Protein AF-0000000079780884 (afdb_homodimer)

Organism: Hymenolepis diminuta (NCBI:txid6216)

Solvent-accessible surface area (backbone atoms only — not comparable to full-atom values): 31350 Å² total; per-residue (Å²): 107,66,63,36,48,25,45,32,88,51,30,37,32,69,35,53,58,79,50,61,44,57,53,48,46,45,48,62,69,48,50,59,75,39,46,74,63,23,45,53,30,45,39,45,70,65,55,54,49,50,39,50,47,51,37,52,50,50,50,64,54,65,34,48,74,86,49,84,36,77,48,77,58,55,83,69,44,58,78,39,42,65,58,46,54,64,72,34,80,82,56,74,43,80,47,74,44,64,57,50,59,33,50,31,32,49,38,55,71,63,66,52,84,47,90,94,49,63,62,83,36,60,65,53,40,36,48,48,50,38,53,49,48,66,64,36,45,65,56,34,74,76,30,96,45,34,43,81,40,52,46,62,53,40,55,30,28,45,68,66,45,48,53,52,49,30,54,74,68,70,41,83,90,58,75,50,38,80,42,30,55,80,38,43,84,74,40,70,64,39,78,82,40,79,58,42,79,57,64,56,45,65,76,61,67,69,70,68,49,45,42,58,39,92,84,30,80,52,52,69,68,51,60,60,53,44,39,70,36,67,49,31,45,72,75,62,53,33,84,53,55,85,61,64,75,90,73,77,56,36,70,67,43,53,51,48,40,58,55,46,73,70,33,68,73,58,47,44,68,62,45,59,66,57,63,78,105,106,65,64,37,47,25,45,31,87,50,29,37,32,68,34,54,58,78,51,58,42,56,55,49,46,43,48,61,70,49,51,60,74,39,46,75,62,23,46,52,32,45,39,46,69,67,56,54,50,50,38,51,46,51,37,52,49,48,50,64,54,64,36,49,74,85,50,85,36,76,48,77,60,54,82,69,44,56,78,39,42,66,56,47,54,65,72,34,80,83,57,72,42,78,48,76,42,65,56,52,59,33,50,32,34,48,40,57,70,63,66,52,84,47,90,93,50,63,63,84,36,61,65,54,40,37,50,49,49,37,52,49,49,65,64,37,45,64,56,34,74,77,31,95,46,32,42,81,40,51,46,62,52,40,54,29,30,42,68,65,44,47,54,52,49,30,54,75,68,71,41,83,88,57,77,51,37,82,41,30,55,80,38,42,84,74,42,67,64,39,77,82,40,78,60,42,79,57,63,56,44,65,75,62,66,70,70,67,50,45,40,59,40,93,84,30,79,53,52,69,68,52,61,60,54,45,40,71,36,68,50,32,46,72,74,63,52,34,83,53,55,88,62,63,76,91,72,77,56,36,69,67,43,53,52,47,40,58,54,45,72,69,34,67,74,57,46,46,69,61,46,58,64,58,64,76,105

Sequence (554 aa):
MRVLLDVHPDVRCGPETHILPLILYLYSFKIKTMYNRLRMANITDELVDSIFIKAISTLIHEAGPPAGRLCTKDPFIDLCLKQLLHLYPNAKFILMVRDGRAVTQSVLSRNIRISKLDVSSPEKVLETWDKHYKHVLPHCLVSPRCRVVRYEDLVLRPKENLQSILQWLQIPWDDVVLQHDQNMESVNLPRIERSTSQVVFPIYTEALTRWSQPDSKIPESLINKSQSFEMMRHFGYANLSIPPVYGIPEPEVEERARLLAKNTEFKKLFSLMTEKSMRVLLDVHPDVRCGPETHILPLILYLYSFKIKTMYNRLRMANITDELVDSIFIKAISTLIHEAGPPAGRLCTKDPFIDLCLKQLLHLYPNAKFILMVRDGRAVTQSVLSRNIRISKLDVSSPEKVLETWDKHYKHVLPHCLVSPRCRVVRYEDLVLRPKENLQSILQWLQIPWDDVVLQHDQNMESVNLPRIERSTSQVVFPIYTEALTRWSQPDSKIPESLINKSQSFEMMRHFGYANLSIPPVYGIPEPEVEERARLLAKNTEFKKLFSLMTEKS

pLDDT: mean 87.36, std 14.5, range [26.94, 98.62]

Radius of gyration: 30.01 Å; Cα contacts (8 Å, |Δi|>4): 669; chains: 2; bounding box: 42×87×68 Å

InterPro domains:
  IPR026634 Protein-tyrosine sulfotransferase-like [PTHR12788] (1-265)
  IPR027417 P-loop containing nucleoside triphosphate hydrolase [G3DSA:3.40.50.300] (1-269)
  IPR027417 P-loop containing nucleoside triphosphate hydrolase [SSF52540] (2-211)

Structure (mmCIF, N/CA/C/O backbone):
data_AF-0000000079780884-model_v1
#
loop_
_entity.id
_entity.type
_entity.pdbx_description
1 polymer 'Protein-tyrosine sulfotransferase'
#
loop_
_atom_site.group_PDB
_atom_site.id
_atom_site.type_symbol
_atom_site.label_atom_id
_atom_site.label_alt_id
_atom_site.label_comp_id
_atom_site.label_asym_id
_atom_site.label_entity_id
_atom_site.label_seq_id
_atom_site.pdbx_PDB_ins_code
_atom_site.Cartn_x
_atom_site.Cartn_y
_atom_site.Cartn_z
_atom_site.occupancy
_atom_site.B_iso_or_equiv
_atom_site.auth_seq_id
_atom_site.auth_comp_id
_atom_site.auth_asym_id
_atom_site.auth_atom_id
_atom_site.pdbx_PDB_model_num
ATOM 1 N N . MET A 1 1 ? -2.004 -26.125 -8.68 1 89.31 1 MET A N 1
ATOM 2 C CA . MET A 1 1 ? -0.957 -26.344 -7.688 1 89.31 1 MET A CA 1
ATOM 3 C C . MET A 1 1 ? -1.444 -25.969 -6.289 1 89.31 1 MET A C 1
ATOM 5 O O . MET A 1 1 ? -1.309 -26.766 -5.352 1 89.31 1 MET A O 1
ATOM 9 N N . ARG A 1 2 ? -2.037 -24.844 -6.152 1 88.5 2 ARG A N 1
ATOM 10 C CA . ARG A 1 2 ? -2.471 -24.359 -4.844 1 88.5 2 ARG A CA 1
ATOM 11 C C . ARG A 1 2 ? -3.436 -25.344 -4.191 1 88.5 2 ARG A C 1
ATOM 13 O O . ARG A 1 2 ? -3.221 -25.781 -3.057 1 88.5 2 ARG A O 1
ATOM 20 N N . VAL A 1 3 ? -4.426 -25.766 -4.938 1 86.88 3 VAL A N 1
ATOM 21 C CA . VAL A 1 3 ? -5.453 -26.656 -4.391 1 86.88 3 VAL A CA 1
ATOM 22 C C . VAL A 1 3 ? -4.855 -28.031 -4.113 1 86.88 3 VAL A C 1
ATOM 24 O O . VAL A 1 3 ? -5.203 -28.672 -3.123 1 86.88 3 VAL A O 1
ATOM 27 N N . LEU A 1 4 ? -3.955 -28.469 -4.984 1 90.62 4 LEU A N 1
ATOM 28 C CA . LEU A 1 4 ? -3.32 -29.766 -4.812 1 90.62 4 LEU A CA 1
ATOM 29 C C . LEU A 1 4 ? -2.498 -29.812 -3.531 1 90.62 4 LEU A C 1
ATOM 31 O O . LEU A 1 4 ? -2.486 -30.828 -2.828 1 90.62 4 LEU A O 1
ATOM 35 N N . LEU A 1 5 ? -1.832 -28.688 -3.18 1 92.81 5 LEU A N 1
ATOM 36 C CA . LEU A 1 5 ? -1.039 -28.625 -1.957 1 92.81 5 LEU A CA 1
ATOM 37 C C . LEU A 1 5 ? -1.934 -28.406 -0.74 1 92.81 5 LEU A C 1
ATOM 39 O O . LEU A 1 5 ? -1.65 -28.922 0.342 1 92.81 5 LEU A O 1
ATOM 43 N N . ASP A 1 6 ? -3.012 -27.719 -0.983 1 91.75 6 ASP A N 1
ATOM 44 C CA . ASP A 1 6 ? -3.881 -27.281 0.104 1 91.75 6 ASP A CA 1
ATOM 45 C C . ASP A 1 6 ? -4.609 -28.469 0.735 1 91.75 6 ASP A C 1
ATOM 47 O O . ASP A 1 6 ? -5.039 -28.406 1.889 1 91.75 6 ASP A O 1
ATOM 51 N N . VAL A 1 7 ? -4.809 -29.547 -0.03 1 90.5 7 VAL A N 1
ATOM 52 C CA . VAL A 1 7 ? -5.535 -30.703 0.492 1 90.5 7 VAL A CA 1
ATOM 53 C C . VAL A 1 7 ? -4.609 -31.531 1.378 1 90.5 7 VAL A C 1
ATOM 55 O O . VAL A 1 7 ? -5.07 -32.406 2.113 1 90.5 7 VAL A O 1
ATOM 58 N N . HIS A 1 8 ? -3.287 -31.328 1.242 1 93.62 8 HIS A N 1
ATOM 59 C CA . HIS A 1 8 ? -2.338 -32.031 2.086 1 93.62 8 HIS A CA 1
ATOM 60 C C . HIS A 1 8 ? -2.537 -31.703 3.559 1 93.62 8 HIS A C 1
ATOM 62 O O . HIS A 1 8 ? -2.691 -30.531 3.908 1 93.62 8 HIS A O 1
ATOM 68 N N . PRO A 1 9 ? -2.504 -32.625 4.434 1 93.12 9 PRO A N 1
ATOM 69 C CA . PRO A 1 9 ? -2.799 -32.375 5.844 1 93.12 9 PRO A CA 1
ATOM 70 C C . PRO A 1 9 ? -1.775 -31.453 6.5 1 93.12 9 PRO A C 1
ATOM 72 O O . PRO A 1 9 ? -2.096 -30.75 7.473 1 93.12 9 PRO A O 1
ATOM 75 N N . ASP A 1 10 ? -0.605 -31.375 5.961 1 95.31 10 ASP A N 1
ATOM 76 C CA . ASP A 1 10 ? 0.458 -30.594 6.57 1 95.31 10 ASP A CA 1
ATOM 77 C C . ASP A 1 10 ? 0.512 -29.188 5.965 1 95.31 10 ASP A C 1
ATOM 79 O O . ASP A 1 10 ? 1.303 -28.344 6.402 1 95.31 10 ASP A O 1
ATOM 83 N N . VAL A 1 11 ? -0.349 -28.938 4.961 1 95.25 11 VAL A N 1
ATOM 84 C CA . VAL A 1 11 ? -0.214 -27.688 4.215 1 95.25 11 VAL A CA 1
ATOM 85 C C . VAL A 1 11 ? -1.534 -26.922 4.246 1 95.25 11 VAL A C 1
ATOM 87 O O . VAL A 1 11 ? -2.607 -27.516 4.125 1 95.25 11 VAL A O 1
ATOM 90 N N . ARG A 1 12 ? -1.45 -25.625 4.488 1 94.75 12 ARG A N 1
ATOM 91 C CA . ARG A 1 12 ? -2.598 -24.75 4.305 1 94.75 12 ARG A CA 1
ATOM 92 C C . ARG A 1 12 ? -2.232 -23.547 3.43 1 94.75 12 ARG A C 1
ATOM 94 O O . ARG A 1 12 ? -1.406 -22.719 3.816 1 94.75 12 ARG A O 1
ATOM 101 N N . CYS A 1 13 ? -2.781 -23.453 2.287 1 92.94 13 CYS A N 1
ATOM 102 C CA . CYS A 1 13 ? -2.6 -22.312 1.386 1 92.94 13 CYS A CA 1
ATOM 103 C C . CYS A 1 13 ? -3.785 -21.359 1.463 1 92.94 13 CYS A C 1
ATOM 105 O O . CYS A 1 13 ? -3.605 -20.141 1.545 1 92.94 13 CYS A O 1
ATOM 107 N N . GLY A 1 14 ? -4.926 -22 1.49 1 87.75 14 GLY A N 1
ATOM 108 C CA . GLY A 1 14 ? -6.121 -21.188 1.57 1 87.75 14 GLY A CA 1
ATOM 109 C C . GLY A 1 14 ? -6.418 -20.438 0.285 1 87.75 14 GLY A C 1
ATOM 110 O O . GLY A 1 14 ? -5.742 -20.625 -0.726 1 87.75 14 GLY A O 1
ATOM 111 N N . PRO A 1 15 ? -7.414 -19.609 0.293 1 88.88 15 PRO A N 1
ATOM 112 C CA . PRO A 1 15 ? -7.801 -18.844 -0.896 1 88.88 15 PRO A CA 1
ATOM 113 C C . PRO A 1 15 ? -6.848 -17.688 -1.195 1 88.88 15 PRO A C 1
ATOM 115 O O . PRO A 1 15 ? -5.957 -17.406 -0.392 1 88.88 15 PRO A O 1
ATOM 118 N N . GLU A 1 16 ? -7.07 -17.125 -2.369 1 90.31 16 GLU A N 1
ATOM 119 C CA . GLU A 1 16 ? -6.34 -15.898 -2.674 1 90.31 16 GLU A CA 1
ATOM 120 C C . GLU A 1 16 ? -6.668 -14.797 -1.667 1 90.31 16 GLU A C 1
ATOM 122 O O . GLU A 1 16 ? -7.828 -14.609 -1.301 1 90.31 16 GLU A O 1
ATOM 127 N N . THR A 1 17 ? -5.629 -14.109 -1.244 1 91.06 17 THR A N 1
ATOM 128 C CA . THR A 1 17 ? -5.828 -13.102 -0.205 1 91.06 17 THR A CA 1
ATOM 129 C C . THR A 1 17 ? -6.363 -11.805 -0.802 1 91.06 17 THR A C 1
ATOM 131 O O . THR A 1 17 ? -7.023 -11.023 -0.114 1 91.06 17 THR A O 1
ATOM 134 N N . HIS A 1 18 ? -5.965 -11.508 -2.008 1 89.81 18 HIS A N 1
ATOM 135 C CA . HIS A 1 18 ? -6.297 -10.289 -2.729 1 89.81 18 HIS A CA 1
ATOM 136 C C . HIS A 1 18 ? -5.598 -9.078 -2.117 1 89.81 18 HIS A C 1
ATOM 138 O O . HIS A 1 18 ? -5.395 -8.062 -2.789 1 89.81 18 HIS A O 1
ATOM 144 N N . ILE A 1 19 ? -5.129 -9.164 -0.908 1 94.44 19 ILE A N 1
ATOM 145 C CA . ILE A 1 19 ? -4.484 -8.062 -0.203 1 94.44 19 ILE A CA 1
ATOM 146 C C . ILE A 1 19 ? -2.969 -8.164 -0.361 1 94.44 19 ILE A C 1
ATOM 148 O O . ILE A 1 19 ? -2.277 -7.148 -0.44 1 94.44 19 ILE A O 1
ATOM 152 N N . LEU A 1 20 ? -2.488 -9.367 -0.435 1 95.62 20 LEU A N 1
ATOM 153 C CA . LEU A 1 20 ? -1.05 -9.609 -0.441 1 95.62 20 LEU A CA 1
ATOM 154 C C . LEU A 1 20 ? -0.393 -8.938 -1.643 1 95.62 20 LEU A C 1
ATOM 156 O O . LEU A 1 20 ? 0.645 -8.289 -1.506 1 95.62 20 LEU A O 1
ATOM 160 N N . PRO A 1 21 ? -1.039 -9.039 -2.859 1 95.31 21 PRO A N 1
ATOM 161 C CA . PRO A 1 21 ? -0.417 -8.352 -3.994 1 95.31 21 PRO A CA 1
ATOM 162 C C . PRO A 1 21 ? -0.312 -6.844 -3.791 1 95.31 21 PRO A C 1
ATOM 164 O O . PRO A 1 21 ? 0.681 -6.23 -4.188 1 95.31 21 PRO A O 1
ATOM 167 N N . LEU A 1 22 ? -1.303 -6.254 -3.191 1 95.94 22 LEU A N 1
ATOM 168 C CA . LEU A 1 22 ? -1.312 -4.816 -2.961 1 95.94 22 LEU A CA 1
ATOM 169 C C . LEU A 1 22 ? -0.208 -4.41 -1.99 1 95.94 22 LEU A C 1
ATOM 171 O O . LEU A 1 22 ? 0.513 -3.439 -2.232 1 95.94 22 LEU A O 1
ATOM 175 N N . ILE A 1 23 ? -0.024 -5.176 -0.929 1 97.62 23 ILE A N 1
ATOM 176 C CA . ILE A 1 23 ? 0.996 -4.91 0.08 1 97.62 23 ILE A CA 1
ATOM 177 C C . ILE A 1 23 ? 2.385 -5.066 -0.536 1 97.62 23 ILE A C 1
ATOM 179 O O . ILE A 1 23 ? 3.25 -4.207 -0.359 1 97.62 23 ILE A O 1
ATOM 183 N N . LEU A 1 24 ? 2.555 -6.109 -1.283 1 97.38 24 LEU A N 1
ATOM 184 C CA . LEU A 1 24 ? 3.859 -6.398 -1.872 1 97.38 24 LEU A CA 1
ATOM 185 C C . LEU A 1 24 ? 4.211 -5.367 -2.941 1 97.38 24 LEU A C 1
ATOM 187 O O . LEU A 1 24 ? 5.371 -4.969 -3.064 1 97.38 24 LEU A O 1
ATOM 191 N N . TYR A 1 25 ? 3.234 -4.988 -3.711 1 96 25 TYR A N 1
ATOM 192 C CA . TYR A 1 25 ? 3.488 -3.977 -4.734 1 96 25 TYR A CA 1
ATOM 193 C C . TYR A 1 25 ? 3.902 -2.654 -4.102 1 96 25 TYR A C 1
ATOM 195 O O . TYR A 1 25 ? 4.828 -1.993 -4.578 1 96 25 TYR A O 1
ATOM 203 N N . LEU A 1 26 ? 3.221 -2.291 -3.043 1 97.19 26 LEU A N 1
ATOM 204 C CA . LEU A 1 26 ? 3.592 -1.078 -2.322 1 97.19 26 LEU A CA 1
ATOM 205 C C . LEU A 1 26 ? 5.039 -1.151 -1.846 1 97.19 26 LEU A C 1
ATOM 207 O O . LEU A 1 26 ? 5.82 -0.223 -2.07 1 97.19 26 LEU A O 1
ATOM 211 N N . TYR A 1 27 ? 5.379 -2.236 -1.228 1 97.5 27 TYR A N 1
ATOM 212 C CA . TYR A 1 27 ? 6.727 -2.447 -0.71 1 97.5 27 TYR A CA 1
ATOM 213 C C . TYR A 1 27 ? 7.754 -2.412 -1.835 1 97.5 27 TYR A C 1
ATOM 215 O O . TYR A 1 27 ? 8.742 -1.677 -1.759 1 97.5 27 TYR A O 1
ATOM 223 N N . SER A 1 28 ? 7.465 -3.125 -2.941 1 95.62 28 SER A N 1
ATOM 224 C CA . SER A 1 28 ? 8.469 -3.432 -3.955 1 95.62 28 SER A CA 1
ATOM 225 C C . SER A 1 28 ? 8.648 -2.27 -4.926 1 95.62 28 SER A C 1
ATOM 227 O O . SER A 1 28 ? 9.758 -1.983 -5.363 1 95.62 28 SER A O 1
ATOM 229 N N . PHE A 1 29 ? 7.621 -1.581 -5.234 1 94.19 29 PHE A N 1
ATOM 230 C CA . PHE A 1 29 ? 7.707 -0.674 -6.371 1 94.19 29 PHE A CA 1
ATOM 231 C C . PHE A 1 29 ? 7.547 0.773 -5.922 1 94.19 29 PHE A C 1
ATOM 233 O O . PHE A 1 29 ? 7.812 1.7 -6.691 1 94.19 29 PHE A O 1
ATOM 240 N N . LYS A 1 30 ? 7.133 0.95 -4.715 1 94.12 30 LYS A N 1
ATOM 241 C CA . LYS A 1 30 ? 6.98 2.32 -4.234 1 94.12 30 LYS A CA 1
ATOM 242 C C . LYS A 1 30 ? 7.961 2.619 -3.104 1 94.12 30 LYS A C 1
ATOM 244 O O . LYS A 1 30 ? 8.898 3.404 -3.275 1 94.12 30 LYS A O 1
ATOM 249 N N . ILE A 1 31 ? 7.938 1.868 -2.068 1 94.12 31 ILE A N 1
ATOM 250 C CA . ILE A 1 31 ? 8.68 2.189 -0.853 1 94.12 31 ILE A CA 1
ATOM 251 C C . ILE A 1 31 ? 10.164 1.919 -1.069 1 94.12 31 ILE A C 1
ATOM 253 O O . ILE A 1 31 ? 11.016 2.736 -0.7 1 94.12 31 ILE A O 1
ATOM 257 N N . LYS A 1 32 ? 10.453 0.885 -1.685 1 89.75 32 LYS A N 1
ATOM 258 C CA . LYS A 1 32 ? 11.852 0.518 -1.878 1 89.75 32 LYS A CA 1
ATOM 259 C C . LYS A 1 32 ? 12.578 1.551 -2.734 1 89.75 32 LYS A C 1
ATOM 261 O O . LYS A 1 32 ? 13.789 1.738 -2.598 1 89.75 32 LYS A O 1
ATOM 266 N N . THR A 1 33 ? 11.828 2.258 -3.555 1 89.69 33 THR A N 1
ATOM 267 C CA . THR A 1 33 ? 12.43 3.242 -4.449 1 89.69 33 THR A CA 1
ATOM 268 C C . THR A 1 33 ? 12.742 4.531 -3.695 1 89.69 33 THR A C 1
ATOM 270 O O . THR A 1 33 ? 13.453 5.402 -4.211 1 89.69 33 THR A O 1
ATOM 273 N N . MET A 1 34 ? 12.297 4.609 -2.479 1 91.25 34 MET A N 1
ATOM 274 C CA . MET A 1 34 ? 12.453 5.852 -1.724 1 91.25 34 MET A CA 1
ATOM 275 C C . MET A 1 34 ? 13.359 5.641 -0.518 1 91.25 34 MET A C 1
ATOM 277 O O . MET A 1 34 ? 13.344 6.438 0.421 1 91.25 34 MET A O 1
ATOM 281 N N . TYR A 1 35 ? 14.133 4.613 -0.434 1 87.31 35 TYR A N 1
ATOM 282 C CA . TYR A 1 35 ? 14.875 4.227 0.76 1 87.31 35 TYR A CA 1
ATOM 283 C C . TYR A 1 35 ? 15.875 5.305 1.155 1 87.31 35 TYR A C 1
ATOM 285 O O . TYR A 1 35 ? 16.094 5.547 2.344 1 87.31 35 TYR A O 1
ATOM 293 N N . ASN A 1 36 ? 16.469 5.945 0.221 1 86.81 36 ASN A N 1
ATOM 294 C CA . ASN A 1 36 ? 17.391 7.02 0.542 1 86.81 36 ASN A CA 1
ATOM 295 C C . ASN A 1 36 ? 16.703 8.156 1.282 1 86.81 36 ASN A C 1
ATOM 297 O O . ASN A 1 36 ? 17.234 8.672 2.271 1 86.81 36 ASN A O 1
ATOM 301 N N . ARG A 1 37 ? 15.555 8.414 0.851 1 87.31 37 ARG A N 1
ATOM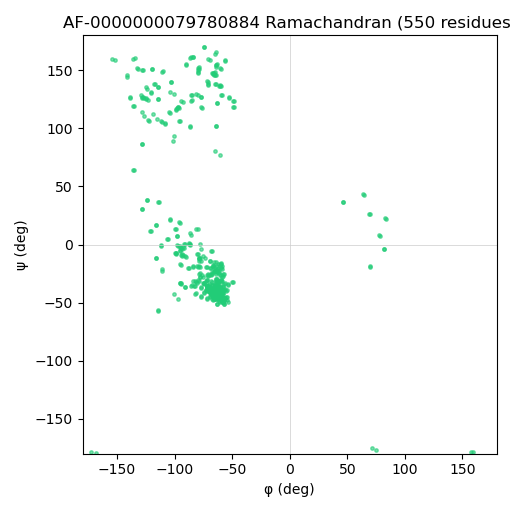 302 C CA . ARG A 1 37 ? 14.758 9.461 1.494 1 87.31 37 ARG A CA 1
ATOM 303 C C . ARG A 1 37 ? 14.273 9.008 2.867 1 87.31 37 ARG A C 1
ATOM 305 O O . ARG A 1 37 ? 14.227 9.805 3.807 1 87.31 37 ARG A O 1
ATOM 312 N N . LEU A 1 38 ? 13.953 7.77 2.955 1 91.69 38 LEU A N 1
ATOM 313 C CA . LEU A 1 38 ? 13.445 7.219 4.207 1 91.69 38 LEU A CA 1
ATOM 314 C C . LEU A 1 38 ? 14.531 7.203 5.277 1 91.69 38 LEU A C 1
ATOM 316 O O . LEU A 1 38 ? 14.266 7.488 6.445 1 91.69 38 LEU A O 1
ATOM 320 N N . ARG A 1 39 ? 15.711 6.969 4.875 1 88.75 39 ARG A N 1
ATOM 321 C CA . ARG A 1 39 ? 16.812 6.93 5.824 1 88.75 39 ARG A CA 1
ATOM 322 C C . ARG A 1 39 ? 17.031 8.297 6.473 1 88.75 39 ARG A C 1
ATOM 324 O O . ARG A 1 39 ? 17.391 8.375 7.648 1 88.75 39 ARG A O 1
ATOM 331 N N . MET A 1 40 ? 16.703 9.258 5.73 1 85.06 40 MET A N 1
ATOM 332 C CA . MET A 1 40 ? 16.812 10.617 6.258 1 85.06 40 MET A CA 1
ATOM 333 C C . MET A 1 40 ? 15.734 10.891 7.297 1 85.06 40 MET A C 1
ATOM 335 O O . MET A 1 40 ? 15.859 11.812 8.109 1 85.06 40 MET A O 1
ATOM 339 N N . ALA A 1 41 ? 14.711 10.133 7.289 1 86.5 41 ALA A N 1
ATOM 340 C CA . ALA A 1 41 ? 13.625 10.25 8.258 1 86.5 41 ALA A CA 1
ATOM 341 C C . ALA A 1 41 ? 13.766 9.219 9.375 1 86.5 41 ALA A C 1
ATOM 343 O O . ALA A 1 41 ? 12.805 8.93 10.086 1 86.5 41 ALA A O 1
ATOM 344 N N . ASN A 1 42 ? 14.891 8.586 9.484 1 88.12 42 ASN A N 1
ATOM 345 C CA . ASN A 1 42 ? 15.203 7.59 10.5 1 88.12 42 ASN A CA 1
ATOM 346 C C . ASN A 1 42 ? 14.414 6.305 10.281 1 88.12 42 ASN A C 1
ATOM 348 O O . ASN A 1 42 ? 14.07 5.609 11.242 1 88.12 42 ASN A O 1
ATOM 352 N N . ILE A 1 43 ? 14.086 6.121 9.062 1 93.75 43 ILE A N 1
ATOM 353 C CA . ILE A 1 43 ? 13.406 4.887 8.688 1 93.75 43 ILE A CA 1
ATOM 354 C C . ILE A 1 43 ? 14.352 4 7.883 1 93.75 43 ILE A C 1
ATOM 356 O O . ILE A 1 43 ? 14.57 4.234 6.691 1 93.75 43 ILE A O 1
ATOM 360 N N . THR A 1 44 ? 14.828 3.01 8.562 1 94.56 44 THR A N 1
ATOM 361 C CA . THR A 1 44 ? 15.828 2.145 7.953 1 94.56 44 THR A CA 1
ATOM 362 C C . THR A 1 44 ? 15.164 1.066 7.098 1 94.56 44 THR A C 1
ATOM 364 O O . THR A 1 44 ? 13.984 0.77 7.273 1 94.56 44 THR A O 1
ATOM 367 N N . ASP A 1 45 ? 16 0.511 6.23 1 94.75 45 ASP A N 1
ATOM 368 C CA . ASP A 1 45 ? 15.523 -0.603 5.418 1 94.75 45 ASP A CA 1
ATOM 369 C C . ASP A 1 45 ? 15.102 -1.779 6.293 1 94.75 45 ASP A C 1
ATOM 371 O O . ASP A 1 45 ? 14.102 -2.447 6.004 1 94.75 45 ASP A O 1
ATOM 375 N N . GLU A 1 46 ? 15.812 -1.983 7.316 1 96.06 46 GLU A N 1
ATOM 376 C CA . GLU A 1 46 ? 15.523 -3.084 8.234 1 96.06 46 GLU A CA 1
ATOM 377 C C . GLU A 1 46 ? 14.172 -2.893 8.914 1 96.06 46 GLU A C 1
ATOM 379 O O . GLU A 1 46 ? 13.422 -3.854 9.094 1 96.06 46 GLU A O 1
ATOM 384 N N . LEU A 1 47 ? 13.922 -1.663 9.281 1 96.81 47 LEU A N 1
ATOM 385 C CA . LEU A 1 47 ? 12.641 -1.374 9.906 1 96.81 47 LEU A CA 1
ATOM 386 C C . LEU A 1 47 ? 11.492 -1.624 8.938 1 96.81 47 LEU A C 1
ATOM 388 O O . LEU A 1 47 ? 10.5 -2.266 9.297 1 96.81 47 LEU A O 1
ATOM 392 N N . VAL A 1 48 ? 11.656 -1.103 7.707 1 97.69 48 VAL A N 1
ATOM 393 C CA . VAL A 1 48 ? 10.625 -1.283 6.691 1 97.69 48 VAL A CA 1
ATOM 394 C C . VAL A 1 48 ? 10.414 -2.771 6.426 1 97.69 48 VAL A C 1
ATOM 396 O O . VAL A 1 48 ? 9.281 -3.254 6.41 1 97.69 48 VAL A O 1
ATOM 399 N N . ASP A 1 49 ? 11.539 -3.51 6.293 1 97.62 49 ASP A N 1
ATOM 400 C CA . ASP A 1 49 ? 11.453 -4.953 6.074 1 97.62 49 ASP A CA 1
ATOM 401 C C . ASP A 1 49 ? 10.672 -5.633 7.199 1 97.62 49 ASP A C 1
ATOM 403 O O . ASP A 1 49 ? 9.781 -6.438 6.941 1 97.62 49 ASP A O 1
ATOM 407 N N . SER A 1 50 ? 11 -5.285 8.383 1 98.06 50 SER A N 1
ATOM 408 C CA . SER A 1 50 ? 10.383 -5.922 9.539 1 98.06 50 SER A CA 1
ATOM 409 C C . SER A 1 50 ? 8.883 -5.648 9.586 1 98.06 50 SER A C 1
ATOM 411 O O . SER A 1 50 ? 8.094 -6.527 9.945 1 98.06 50 SER A O 1
ATOM 413 N N . ILE A 1 51 ? 8.5 -4.469 9.258 1 98 51 ILE A N 1
ATOM 414 C CA . ILE A 1 51 ? 7.094 -4.074 9.258 1 98 51 ILE A CA 1
ATOM 415 C C . ILE A 1 51 ? 6.324 -4.895 8.227 1 98 51 ILE A C 1
ATOM 417 O O . ILE A 1 51 ? 5.258 -5.438 8.523 1 98 51 ILE A O 1
ATOM 421 N N . PHE A 1 52 ? 6.859 -5.066 7.062 1 98.38 52 PHE A N 1
ATOM 422 C CA . PHE A 1 52 ? 6.16 -5.773 5.996 1 98.38 52 PHE A CA 1
ATOM 423 C C . PHE A 1 52 ? 6.207 -7.281 6.223 1 98.38 52 PHE A C 1
ATOM 425 O O . PHE A 1 52 ? 5.242 -7.988 5.93 1 98.38 52 PHE A O 1
ATOM 432 N N . ILE A 1 53 ? 7.332 -7.805 6.727 1 98.44 53 ILE A N 1
ATOM 433 C CA . ILE A 1 53 ? 7.398 -9.219 7.094 1 98.44 53 ILE A CA 1
ATOM 434 C C . ILE A 1 53 ? 6.305 -9.539 8.109 1 98.44 53 ILE A C 1
ATOM 436 O O . ILE A 1 53 ? 5.566 -10.516 7.941 1 98.44 53 ILE A O 1
ATOM 440 N N . LYS A 1 54 ? 6.18 -8.719 9.078 1 98.25 54 LYS A N 1
ATOM 441 C CA . LYS A 1 54 ? 5.188 -8.953 10.117 1 98.25 54 LYS A CA 1
ATOM 442 C C . LYS A 1 54 ? 3.77 -8.859 9.562 1 98.25 54 LYS A C 1
ATOM 444 O O . LYS A 1 54 ? 2.908 -9.672 9.906 1 98.25 54 LYS A O 1
ATOM 449 N N . ALA A 1 55 ? 3.531 -7.879 8.75 1 98.19 55 ALA A N 1
ATOM 450 C CA . ALA A 1 55 ? 2.211 -7.699 8.156 1 98.19 55 ALA A CA 1
ATOM 451 C C . ALA A 1 55 ? 1.821 -8.906 7.305 1 98.19 55 ALA A C 1
ATOM 453 O O . ALA A 1 55 ? 0.745 -9.484 7.484 1 98.19 55 ALA A O 1
ATOM 454 N N . ILE A 1 56 ? 2.705 -9.336 6.426 1 98 56 ILE A N 1
ATOM 455 C CA . ILE A 1 56 ? 2.447 -10.438 5.5 1 98 56 ILE A CA 1
ATOM 456 C C . ILE A 1 56 ? 2.303 -11.742 6.273 1 98 56 ILE A C 1
ATOM 458 O O . ILE A 1 56 ? 1.37 -12.516 6.035 1 98 56 ILE A O 1
ATOM 462 N N . SER A 1 57 ? 3.193 -11.961 7.23 1 97.44 57 SER A N 1
ATOM 463 C CA . SER A 1 57 ? 3.172 -13.195 8.008 1 97.44 57 SER A CA 1
ATOM 464 C C . SER A 1 57 ? 1.903 -13.297 8.852 1 97.44 57 SER A C 1
ATOM 466 O O . SER A 1 57 ? 1.306 -14.375 8.953 1 97.44 57 SER A O 1
ATOM 468 N N . THR A 1 58 ? 1.509 -12.164 9.43 1 97.56 58 THR A N 1
ATOM 469 C CA . THR A 1 58 ? 0.271 -12.156 10.195 1 97.56 58 THR A CA 1
ATOM 470 C C . THR A 1 58 ? -0.926 -12.469 9.305 1 97.56 58 THR A C 1
ATOM 472 O O . THR A 1 58 ? -1.802 -13.25 9.68 1 97.56 58 THR A O 1
ATOM 475 N N . LEU A 1 59 ? -0.958 -11.883 8.125 1 96.62 59 LEU A N 1
ATOM 476 C CA . LEU A 1 59 ? -2.039 -12.102 7.172 1 96.62 59 LEU A CA 1
ATOM 477 C C . LEU A 1 59 ? -2.162 -13.578 6.828 1 96.62 59 LEU A C 1
ATOM 479 O O . LEU A 1 59 ? -3.248 -14.156 6.93 1 96.62 59 LEU A O 1
ATOM 483 N N . ILE A 1 60 ? -1.067 -14.195 6.496 1 95.69 60 ILE A N 1
ATOM 484 C CA . ILE A 1 60 ? -1.055 -15.586 6.051 1 95.69 60 ILE A CA 1
ATOM 485 C C . ILE A 1 60 ? -1.401 -16.5 7.223 1 95.69 60 ILE A C 1
ATOM 487 O O . ILE A 1 60 ? -2.205 -17.438 7.078 1 95.69 60 ILE A O 1
ATOM 491 N N . HIS A 1 61 ? -0.863 -16.203 8.391 1 96.12 61 HIS A N 1
ATOM 492 C CA . HIS A 1 61 ? -1.051 -17.047 9.562 1 96.12 61 HIS A CA 1
ATOM 493 C C . HIS A 1 61 ? -2.494 -17 10.047 1 96.12 61 HIS A C 1
ATOM 495 O O . HIS A 1 61 ? -3.064 -18.031 10.422 1 96.12 61 HIS A O 1
ATOM 501 N N . GLU A 1 62 ? -3.074 -15.867 10 1 94.88 62 GLU A N 1
ATOM 502 C CA . GLU A 1 62 ? -4.363 -15.688 10.664 1 94.88 62 GLU A CA 1
ATOM 503 C C . GLU A 1 62 ? -5.52 -15.922 9.695 1 94.88 62 GLU A C 1
ATOM 505 O O . GLU A 1 62 ? -6.676 -16 10.109 1 94.88 62 GLU A O 1
ATOM 510 N N . ALA A 1 63 ? -5.262 -16.047 8.438 1 90.38 63 ALA A N 1
ATOM 511 C CA . ALA A 1 63 ? -6.32 -16.188 7.438 1 90.38 63 ALA A CA 1
ATOM 512 C C . ALA A 1 63 ? -6.902 -17.594 7.438 1 90.38 63 ALA A C 1
ATOM 514 O O . ALA A 1 63 ? -7.855 -17.875 6.707 1 90.38 63 ALA A O 1
ATOM 515 N N . GLY A 1 64 ? -6.387 -18.516 8.227 1 90.06 64 GLY A N 1
ATOM 516 C CA . GLY A 1 64 ? -6.875 -19.875 8.281 1 90.06 64 GLY A CA 1
ATOM 517 C C . GLY A 1 64 ? -6.32 -20.672 9.453 1 90.06 64 GLY A C 1
ATOM 518 O O . GLY A 1 64 ? -5.602 -20.125 10.289 1 90.06 64 GLY A O 1
ATOM 519 N N . PRO A 1 65 ? -6.715 -21.859 9.531 1 91.69 65 PRO A N 1
ATOM 520 C CA . PRO A 1 65 ? -6.223 -22.703 10.625 1 91.69 65 PRO A CA 1
ATOM 521 C C . PRO A 1 65 ? -4.715 -22.938 10.555 1 91.69 65 PRO A C 1
ATOM 523 O O . PRO A 1 65 ? -4.113 -22.797 9.484 1 91.69 65 PRO A O 1
ATOM 526 N N . PRO A 1 66 ? -4.184 -23.188 11.688 1 93.62 66 PRO A N 1
ATOM 527 C CA . PRO A 1 66 ? -2.746 -23.453 11.672 1 93.62 66 PRO A CA 1
ATOM 528 C C . PRO A 1 66 ? -2.395 -24.719 10.875 1 93.62 66 PRO A C 1
ATOM 530 O O . PRO A 1 66 ? -3.244 -25.594 10.695 1 93.62 66 PRO A O 1
ATOM 533 N N . ALA A 1 67 ? -1.212 -24.797 10.352 1 94.81 67 ALA A N 1
ATOM 534 C CA . ALA A 1 67 ? -0.646 -25.938 9.648 1 94.81 67 ALA A CA 1
ATOM 535 C C . ALA A 1 67 ? 0.875 -25.969 9.773 1 94.81 67 ALA A C 1
ATOM 537 O O . ALA A 1 67 ? 1.495 -24.953 10.094 1 94.81 67 ALA A O 1
ATOM 538 N N . GLY A 1 68 ? 1.396 -27.109 9.57 1 94.75 68 GLY A N 1
ATOM 539 C CA . GLY A 1 68 ? 2.842 -27.25 9.625 1 94.75 68 GLY A CA 1
ATOM 540 C C . GLY A 1 68 ? 3.564 -26.391 8.609 1 94.75 68 GLY A C 1
ATOM 541 O O . GLY A 1 68 ? 4.656 -25.891 8.875 1 94.75 68 GLY A O 1
ATOM 542 N N . ARG A 1 69 ? 2.963 -26.297 7.426 1 96.06 69 ARG A N 1
ATOM 543 C CA . ARG A 1 69 ? 3.463 -25.469 6.328 1 96.06 69 ARG A CA 1
ATOM 544 C C . ARG A 1 69 ? 2.375 -24.547 5.797 1 96.06 69 ARG A C 1
ATOM 546 O O . ARG A 1 69 ? 1.257 -24.984 5.523 1 96.06 69 ARG A O 1
ATOM 553 N N . LEU A 1 70 ? 2.75 -23.281 5.777 1 96.56 70 LEU A N 1
ATOM 554 C CA . LEU A 1 70 ? 1.823 -22.312 5.203 1 96.56 70 LEU A CA 1
ATOM 555 C C . LEU A 1 70 ? 2.258 -21.906 3.795 1 96.56 70 LEU A C 1
ATOM 557 O O . LEU A 1 70 ? 3.455 -21.844 3.508 1 96.56 70 LEU A O 1
ATOM 561 N N . CYS A 1 71 ? 1.324 -21.766 2.932 1 95 71 CYS A N 1
ATOM 562 C CA . CYS A 1 71 ? 1.619 -21.25 1.599 1 95 71 CYS A CA 1
ATOM 563 C C . CYS A 1 71 ? 0.589 -20.219 1.175 1 95 71 CYS A C 1
ATOM 565 O O . CYS A 1 71 ? -0.436 -20.047 1.838 1 95 71 CYS A O 1
ATOM 567 N N . THR A 1 72 ? 0.907 -19.438 0.273 1 94.75 72 THR A N 1
ATOM 568 C CA . THR A 1 72 ? -0.012 -18.469 -0.304 1 94.75 72 THR A CA 1
ATOM 569 C C . THR A 1 72 ? 0.193 -18.359 -1.812 1 94.75 72 THR A C 1
ATOM 571 O O . THR A 1 72 ? 1.29 -18.609 -2.314 1 94.75 72 THR A O 1
ATOM 574 N N . LYS A 1 73 ? -0.896 -18.141 -2.441 1 94.19 73 LYS A N 1
ATOM 575 C CA . LYS A 1 73 ? -0.903 -17.891 -3.877 1 94.19 73 LYS A CA 1
ATOM 576 C C . LYS A 1 73 ? -1.844 -16.734 -4.219 1 94.19 73 LYS A C 1
ATOM 578 O O . LYS A 1 73 ? -3.025 -16.766 -3.867 1 94.19 73 LYS A O 1
ATOM 583 N N . ASP A 1 74 ? -1.277 -15.727 -4.781 1 93.31 74 ASP A N 1
ATOM 584 C CA . ASP A 1 74 ? -2.041 -14.625 -5.363 1 93.31 74 ASP A CA 1
ATOM 585 C C . ASP A 1 74 ? -1.522 -14.281 -6.758 1 93.31 74 ASP A C 1
ATOM 587 O O . ASP A 1 74 ? -0.342 -14.469 -7.051 1 93.31 74 ASP A O 1
ATOM 591 N N . PRO A 1 75 ? -2.422 -13.758 -7.598 1 89.56 75 PRO A N 1
ATOM 592 C CA . PRO A 1 75 ? -1.96 -13.383 -8.938 1 89.56 75 PRO A CA 1
ATOM 593 C C . PRO A 1 75 ? -0.848 -12.336 -8.906 1 89.56 75 PRO A C 1
ATOM 595 O O . PRO A 1 75 ? -0.915 -11.383 -8.133 1 89.56 75 PRO A O 1
ATOM 598 N N . PHE A 1 76 ? 0.175 -12.578 -9.547 1 90.5 76 PHE A N 1
ATOM 599 C CA . PHE A 1 76 ? 1.208 -11.633 -9.945 1 90.5 76 PHE A CA 1
ATOM 600 C C . PHE A 1 76 ? 2.125 -11.297 -8.773 1 90.5 76 PHE A C 1
ATOM 602 O O . PHE A 1 76 ? 2.975 -10.414 -8.875 1 90.5 76 PHE A O 1
ATOM 609 N N . ILE A 1 77 ? 1.999 -11.992 -7.648 1 95.75 77 ILE A N 1
ATOM 610 C CA . ILE A 1 77 ? 2.934 -11.695 -6.57 1 95.75 77 ILE A CA 1
ATOM 611 C C . ILE A 1 77 ? 4.348 -12.102 -6.984 1 95.75 77 ILE A C 1
ATOM 613 O O . ILE A 1 77 ? 5.328 -11.656 -6.383 1 95.75 77 ILE A O 1
ATOM 617 N N . ASP A 1 78 ? 4.406 -12.953 -8.016 1 96.5 78 ASP A N 1
ATOM 618 C CA . ASP A 1 78 ? 5.711 -13.383 -8.516 1 96.5 78 ASP A CA 1
ATOM 619 C C . ASP A 1 78 ? 6.492 -12.211 -9.102 1 96.5 78 ASP A C 1
ATOM 621 O O . ASP A 1 78 ? 7.719 -12.273 -9.219 1 96.5 78 ASP A O 1
ATOM 625 N N . LEU A 1 79 ? 5.828 -11.141 -9.5 1 96.56 79 LEU A N 1
ATOM 626 C CA . LEU A 1 79 ? 6.52 -9.938 -9.945 1 96.56 79 LEU A CA 1
ATOM 627 C C . LEU A 1 79 ? 7.41 -9.383 -8.836 1 96.56 79 LEU A C 1
ATOM 629 O O . LEU A 1 79 ? 8.336 -8.609 -9.109 1 96.56 79 LEU A O 1
ATOM 633 N N . CYS A 1 80 ? 7.125 -9.773 -7.602 1 97.69 80 CYS A N 1
ATOM 634 C CA . CYS A 1 80 ? 7.871 -9.305 -6.441 1 97.69 80 CYS A CA 1
ATOM 635 C C . CYS A 1 80 ? 8.828 -10.375 -5.938 1 97.69 80 CYS A C 1
ATOM 637 O O . CYS A 1 80 ? 9.211 -10.375 -4.766 1 97.69 80 CYS A O 1
ATOM 639 N N . LEU A 1 81 ? 9.203 -11.336 -6.801 1 98.06 81 LEU A N 1
ATOM 640 C CA . LEU A 1 81 ? 9.992 -12.492 -6.379 1 98.06 81 LEU A CA 1
ATOM 641 C C . LEU A 1 81 ? 11.328 -12.047 -5.789 1 98.06 81 LEU A C 1
ATOM 643 O O . LEU A 1 81 ? 11.758 -12.578 -4.766 1 98.06 81 LEU A O 1
ATOM 647 N N . LYS A 1 82 ? 11.984 -11.062 -6.387 1 97.12 82 LYS A N 1
ATOM 648 C CA . LYS A 1 82 ? 13.258 -10.578 -5.859 1 97.12 82 LYS A CA 1
ATOM 649 C C . LYS A 1 82 ? 13.109 -10.125 -4.41 1 97.12 82 LYS A C 1
ATOM 651 O O . LYS A 1 82 ? 13.906 -10.508 -3.551 1 97.12 82 LYS A O 1
ATOM 656 N N . GLN A 1 83 ? 12.086 -9.367 -4.16 1 97.06 83 GLN A N 1
ATOM 657 C CA . GLN A 1 83 ? 11.836 -8.82 -2.828 1 97.06 83 GLN A CA 1
ATOM 658 C C . GLN A 1 83 ? 11.375 -9.914 -1.867 1 97.06 83 GLN A C 1
ATOM 660 O O . GLN A 1 83 ? 11.703 -9.875 -0.678 1 97.06 83 GLN A O 1
ATOM 665 N N . LEU A 1 84 ? 10.602 -10.844 -2.404 1 98.19 84 LEU A N 1
ATOM 666 C CA . LEU A 1 84 ? 10.148 -11.961 -1.579 1 98.19 84 LEU A CA 1
ATOM 667 C C . LEU A 1 84 ? 11.32 -12.812 -1.12 1 98.19 84 LEU A C 1
ATOM 669 O O . LEU A 1 84 ? 11.375 -13.234 0.038 1 98.19 84 LEU A O 1
ATOM 673 N N . LEU A 1 85 ? 12.266 -13.039 -2.033 1 98.06 85 LEU A N 1
ATOM 674 C CA . LEU A 1 85 ? 13.469 -13.789 -1.703 1 98.06 85 LEU A CA 1
ATOM 675 C C . LEU A 1 85 ? 14.273 -13.086 -0.618 1 98.06 85 LEU A C 1
ATOM 677 O O . LEU A 1 85 ? 14.883 -13.742 0.236 1 98.06 85 LEU A O 1
ATOM 681 N N . HIS A 1 86 ? 14.195 -11.797 -0.627 1 97.12 86 HIS A N 1
ATOM 682 C CA . HIS A 1 86 ? 14.883 -10.992 0.37 1 97.12 86 HIS A CA 1
ATOM 683 C C . HIS A 1 86 ? 14.148 -11.016 1.706 1 97.12 86 HIS A C 1
ATOM 685 O O . HIS A 1 86 ? 14.766 -11.227 2.754 1 97.12 86 HIS A O 1
ATOM 691 N N . LEU A 1 87 ? 12.875 -10.875 1.726 1 97.62 87 LEU A N 1
ATOM 692 C CA . LEU A 1 87 ? 12.07 -10.75 2.936 1 97.62 87 LEU A CA 1
ATOM 693 C C . LEU A 1 87 ? 11.992 -12.086 3.672 1 97.62 87 LEU A C 1
ATOM 695 O O . LEU A 1 87 ? 11.867 -12.117 4.898 1 97.62 87 LEU A O 1
ATOM 699 N N . TYR A 1 88 ? 12.047 -13.172 2.904 1 97.81 88 TYR A N 1
ATOM 700 C CA . TYR A 1 88 ? 11.844 -14.5 3.479 1 97.81 88 TYR A CA 1
ATOM 701 C C . TYR A 1 88 ? 12.984 -15.438 3.098 1 97.81 88 TYR A C 1
ATOM 703 O O . TYR A 1 88 ? 12.828 -16.281 2.207 1 97.81 88 TYR A O 1
ATOM 711 N N . PRO A 1 89 ? 13.984 -15.406 3.842 1 96.94 89 PRO A N 1
ATOM 712 C CA . PRO A 1 89 ? 15.172 -16.172 3.473 1 96.94 89 PRO A CA 1
ATOM 713 C C . PRO A 1 89 ? 14.953 -17.688 3.586 1 96.94 89 PRO A C 1
ATOM 715 O O . PRO A 1 89 ? 15.734 -18.469 3.037 1 96.94 89 PRO A O 1
ATOM 718 N N . ASN A 1 90 ? 13.867 -18.078 4.258 1 96 90 ASN A N 1
ATOM 719 C CA . ASN A 1 90 ? 13.648 -19.516 4.445 1 96 90 ASN A CA 1
ATOM 720 C C . ASN A 1 90 ? 12.438 -20 3.654 1 96 90 ASN A C 1
ATOM 722 O O . ASN A 1 90 ? 12.086 -21.172 3.717 1 96 90 ASN A O 1
ATOM 726 N N . ALA A 1 91 ? 11.812 -19.141 2.994 1 97.56 91 ALA A N 1
ATOM 727 C CA . ALA A 1 91 ? 10.648 -19.531 2.199 1 97.56 91 ALA A CA 1
ATOM 728 C C . ALA A 1 91 ? 11.078 -20.156 0.875 1 97.56 91 ALA A C 1
ATOM 730 O O . ALA A 1 91 ? 12.172 -19.875 0.373 1 97.56 91 ALA A O 1
ATOM 731 N N . LYS A 1 92 ? 10.266 -21.047 0.366 1 98.12 92 LYS A N 1
ATOM 732 C CA . LYS A 1 92 ? 10.445 -21.641 -0.955 1 98.12 92 LYS A CA 1
ATOM 733 C C . LYS A 1 92 ? 9.367 -21.156 -1.925 1 98.12 92 LYS A C 1
ATOM 735 O O . LYS A 1 92 ? 8.258 -20.828 -1.511 1 98.12 92 LYS A O 1
ATOM 740 N N . PHE A 1 93 ? 9.742 -21.078 -3.23 1 98.44 93 PHE A N 1
ATOM 741 C CA . PHE A 1 93 ? 8.867 -20.484 -4.238 1 98.44 93 PHE A CA 1
ATOM 742 C C . PHE A 1 93 ? 8.719 -21.422 -5.434 1 98.44 93 PHE A C 1
ATOM 744 O O . PHE A 1 93 ? 9.703 -21.969 -5.926 1 98.44 93 PHE A O 1
ATOM 751 N N . ILE A 1 94 ? 7.496 -21.672 -5.785 1 98.31 94 ILE A N 1
ATOM 752 C CA . ILE A 1 94 ? 7.19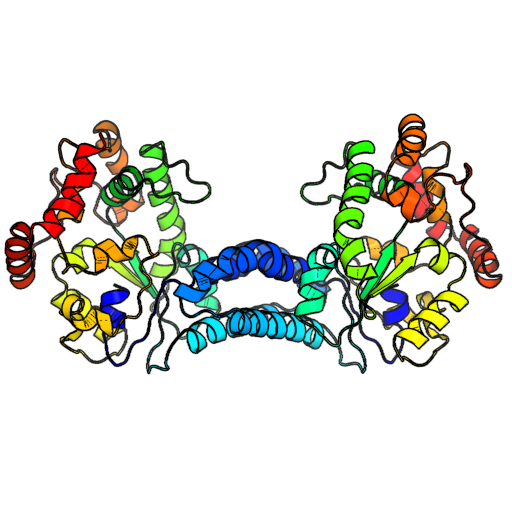5 -22.422 -7.004 1 98.31 94 ILE A CA 1
ATOM 753 C C . ILE A 1 94 ? 6.684 -21.453 -8.078 1 98.31 94 ILE A C 1
ATOM 755 O O . ILE A 1 94 ? 5.652 -20.812 -7.898 1 98.31 94 ILE A O 1
ATOM 759 N N . LEU A 1 95 ? 7.461 -21.312 -9.141 1 98.19 95 LEU A N 1
ATOM 760 C CA . LEU A 1 95 ? 7.07 -20.5 -10.297 1 98.19 95 LEU A CA 1
ATOM 761 C C . LEU A 1 95 ? 6.449 -21.391 -11.383 1 98.19 95 LEU A C 1
ATOM 763 O O . LEU A 1 95 ? 7.16 -22.109 -12.078 1 98.19 95 LEU A O 1
ATOM 767 N N . MET A 1 96 ? 5.156 -21.281 -11.492 1 96.81 96 MET A N 1
ATOM 768 C CA . MET A 1 96 ? 4.445 -22.062 -12.508 1 96.81 96 MET A CA 1
ATOM 769 C C . MET A 1 96 ? 4.441 -21.328 -13.852 1 96.81 96 MET A C 1
ATOM 771 O O . MET A 1 96 ? 4.133 -20.141 -13.914 1 96.81 96 MET A O 1
ATOM 775 N N . VAL A 1 97 ? 4.852 -22.047 -14.875 1 97.31 97 VAL A N 1
ATOM 776 C CA . VAL A 1 97 ? 4.844 -21.484 -16.219 1 97.31 97 VAL A CA 1
ATOM 777 C C . VAL A 1 97 ? 3.896 -22.297 -17.109 1 97.31 97 VAL A C 1
ATOM 779 O O . VAL A 1 97 ? 3.83 -23.516 -17 1 97.31 97 VAL A O 1
ATOM 782 N N . ARG A 1 98 ? 3.162 -21.625 -17.891 1 96.31 98 ARG A N 1
ATOM 783 C CA . ARG A 1 98 ? 2.234 -22.203 -18.859 1 96.31 98 ARG A CA 1
ATOM 784 C C . ARG A 1 98 ? 2.469 -21.641 -20.25 1 96.31 98 ARG A C 1
ATOM 786 O O . ARG A 1 98 ? 2.926 -20.5 -20.391 1 96.31 98 ARG A O 1
ATOM 793 N N . ASP A 1 99 ? 2.166 -22.469 -21.297 1 97.5 99 ASP A N 1
ATOM 794 C CA . ASP A 1 99 ? 2.291 -22.016 -22.672 1 97.5 99 ASP A CA 1
ATOM 795 C C . ASP A 1 99 ? 1.607 -20.656 -22.859 1 97.5 99 ASP A C 1
ATOM 797 O O . ASP A 1 99 ? 0.407 -20.516 -22.609 1 97.5 99 ASP A O 1
ATOM 801 N N . GLY A 1 100 ? 2.461 -19.688 -23.359 1 97.19 100 GLY A N 1
ATOM 802 C CA . GLY A 1 100 ? 1.943 -18.344 -23.5 1 97.19 100 GLY A CA 1
ATOM 803 C C . GLY A 1 100 ? 0.708 -18.266 -24.375 1 97.19 100 GLY A C 1
ATOM 804 O O . GLY A 1 100 ? -0.168 -17.422 -24.156 1 97.19 100 GLY A O 1
ATOM 805 N N . ARG A 1 101 ? 0.654 -19.094 -25.359 1 96.12 101 ARG A N 1
ATOM 806 C CA . ARG A 1 101 ? -0.504 -19.125 -26.25 1 96.12 101 ARG A CA 1
ATOM 807 C C . ARG A 1 101 ? -1.743 -19.625 -25.516 1 96.12 101 ARG A C 1
ATOM 809 O O . ARG A 1 101 ? -2.838 -19.094 -25.688 1 96.12 101 ARG A O 1
ATOM 816 N N . ALA A 1 102 ? -1.576 -20.641 -24.672 1 94.31 102 ALA A N 1
ATOM 817 C CA . ALA A 1 102 ? -2.689 -21.156 -23.859 1 94.31 102 ALA A CA 1
ATOM 818 C C . ALA A 1 102 ? -3.182 -20.094 -22.875 1 94.31 102 ALA A C 1
ATOM 820 O O . ALA A 1 102 ? -4.391 -19.938 -22.672 1 94.31 102 ALA A O 1
ATOM 821 N N . VAL A 1 103 ? -2.23 -19.375 -22.281 1 93.44 103 VAL A N 1
ATOM 822 C CA . VAL A 1 103 ? -2.584 -18.297 -21.344 1 93.44 103 VAL A CA 1
ATOM 823 C C . VAL A 1 103 ? -3.369 -17.219 -22.078 1 93.44 103 VAL A C 1
ATOM 825 O O . VAL A 1 103 ? -4.414 -16.766 -21.609 1 93.44 103 VAL A O 1
ATOM 828 N N . THR A 1 104 ? -2.879 -16.828 -23.219 1 93 104 THR A N 1
ATOM 829 C CA . THR A 1 104 ? -3.52 -15.797 -24.031 1 93 104 THR A CA 1
ATOM 830 C C . THR A 1 104 ? -4.945 -16.203 -24.391 1 93 104 THR A C 1
ATOM 832 O O . THR A 1 104 ? -5.883 -15.422 -24.219 1 93 104 THR A O 1
ATOM 835 N N . GLN A 1 105 ? -5.086 -17.438 -24.859 1 91.06 105 GLN A N 1
ATOM 836 C CA . GLN A 1 105 ? -6.402 -17.953 -25.203 1 91.06 105 GLN A CA 1
ATOM 837 C C . GLN A 1 105 ? -7.344 -17.906 -24 1 91.06 105 GLN A C 1
ATOM 839 O O . GLN A 1 105 ? -8.516 -17.547 -24.141 1 91.06 105 GLN A O 1
ATOM 844 N N . SER A 1 106 ? -6.797 -18.297 -22.859 1 85.62 106 SER A N 1
ATOM 845 C CA . SER A 1 106 ? -7.59 -18.328 -21.625 1 85.62 106 SER A CA 1
ATOM 846 C C . SER A 1 106 ? -8.031 -16.922 -21.234 1 85.62 106 SER A C 1
ATOM 848 O O . SER A 1 106 ? -9.18 -16.719 -20.812 1 85.62 106 SER A O 1
ATOM 850 N N . VAL A 1 107 ? -7.156 -15.984 -21.281 1 86 107 VAL A N 1
ATOM 851 C CA . VAL A 1 107 ? -7.438 -14.609 -20.906 1 86 107 VAL A CA 1
ATOM 852 C C . VAL A 1 107 ? -8.5 -14.023 -21.844 1 86 107 VAL A C 1
ATOM 854 O O . VAL A 1 107 ? -9.43 -13.359 -21.391 1 86 107 VAL A O 1
ATOM 857 N N . LEU A 1 108 ? -8.352 -14.297 -23.094 1 84.12 108 LEU A N 1
ATOM 858 C CA . LEU A 1 108 ? -9.273 -13.758 -24.094 1 84.12 108 LEU A CA 1
ATOM 859 C C . LEU A 1 108 ? -10.648 -14.406 -23.969 1 84.12 108 LEU A C 1
ATOM 861 O O . LEU A 1 108 ? -11.672 -13.734 -24.109 1 84.12 108 LEU A O 1
ATOM 865 N N . SER A 1 109 ? -10.656 -15.68 -23.672 1 80.94 109 SER A N 1
ATOM 866 C CA . SER A 1 109 ? -11.906 -16.422 -23.625 1 80.94 109 SER A CA 1
ATOM 867 C C . SER A 1 109 ? -12.711 -16.094 -22.375 1 80.94 109 SER A C 1
ATOM 869 O O . SER A 1 109 ? -13.945 -16.109 -22.406 1 80.94 109 SER A O 1
ATOM 871 N N . ARG A 1 110 ? -12.016 -15.828 -21.297 1 72.88 110 ARG A N 1
ATOM 872 C CA . ARG A 1 110 ? -12.688 -15.617 -20.016 1 72.88 110 ARG A CA 1
ATOM 873 C C . ARG A 1 110 ? -12.859 -14.133 -19.719 1 72.88 110 ARG A C 1
ATOM 875 O O . ARG A 1 110 ? -13.414 -13.758 -18.688 1 72.88 110 ARG A O 1
ATOM 882 N N . ASN A 1 111 ? -12.547 -13.289 -20.641 1 64.88 111 ASN A N 1
ATOM 883 C CA . ASN A 1 111 ? -12.641 -11.844 -20.453 1 64.88 111 ASN A CA 1
ATOM 884 C C . ASN A 1 111 ? -12.031 -11.406 -19.125 1 64.88 111 ASN A C 1
ATOM 886 O O . ASN A 1 111 ? -12.664 -10.664 -18.359 1 64.88 111 ASN A O 1
ATOM 890 N N . ILE A 1 112 ? -10.977 -12.086 -18.781 1 59.69 112 ILE A N 1
ATOM 891 C CA . ILE A 1 112 ? -10.297 -11.758 -17.531 1 59.69 112 ILE A CA 1
ATOM 892 C C . ILE A 1 112 ? -9.742 -10.336 -17.609 1 59.69 112 ILE A C 1
ATOM 894 O O . ILE A 1 112 ? -9.047 -9.984 -18.562 1 59.69 112 ILE A O 1
ATOM 898 N N . ARG A 1 113 ? -10.156 -9.484 -16.688 1 55.72 113 ARG A N 1
ATOM 899 C CA . ARG A 1 113 ? -9.648 -8.117 -16.641 1 55.72 113 ARG A CA 1
ATOM 900 C C . ARG A 1 113 ? -8.367 -8.031 -15.828 1 55.72 113 ARG A C 1
ATOM 902 O O . ARG A 1 113 ? -8.328 -8.477 -14.68 1 55.72 113 ARG A O 1
ATOM 909 N N . ILE A 1 114 ? -7.359 -7.977 -16.453 1 57.06 114 ILE A N 1
ATOM 910 C CA . ILE A 1 114 ? -6.09 -7.711 -15.789 1 57.06 114 ILE A CA 1
ATOM 911 C C . ILE A 1 114 ? -5.801 -6.211 -15.805 1 57.06 114 ILE A C 1
ATOM 913 O O . ILE A 1 114 ? -5.852 -5.578 -16.859 1 57.06 114 ILE A O 1
ATOM 917 N N . SER A 1 115 ? -5.617 -5.625 -14.672 1 56.53 115 SER A N 1
ATOM 918 C CA . SER A 1 115 ? -5.41 -4.18 -14.594 1 56.53 115 SER A CA 1
ATOM 919 C C . SER A 1 115 ? -4.285 -3.736 -15.531 1 56.53 115 SER A C 1
ATOM 921 O O . SER A 1 115 ? -3.227 -4.363 -15.57 1 56.53 115 SER A O 1
ATOM 923 N N . LYS A 1 116 ? -4.504 -2.869 -16.312 1 58.75 116 LYS A N 1
ATOM 924 C CA . LYS A 1 116 ? -3.584 -2.139 -17.172 1 58.75 116 LYS A CA 1
ATOM 925 C C . LYS A 1 116 ? -3.271 -2.932 -18.438 1 58.75 116 LYS A C 1
ATOM 927 O O . LYS A 1 116 ? -2.352 -2.588 -19.188 1 58.75 116 LYS A O 1
ATOM 932 N N . LEU A 1 117 ? -3.867 -4.203 -18.438 1 62.66 117 LEU A N 1
ATOM 933 C CA . LEU A 1 117 ? -3.613 -4.953 -19.672 1 62.66 117 LEU A CA 1
ATOM 934 C C . LEU A 1 117 ? -4.801 -4.855 -20.625 1 62.66 117 LEU A C 1
ATOM 936 O O . LEU A 1 117 ? -5.949 -5.039 -20.203 1 62.66 117 LEU A O 1
ATOM 940 N N . ASP A 1 118 ? -4.488 -4.262 -21.719 1 66.88 118 ASP A N 1
ATOM 941 C CA . ASP A 1 118 ? -5.484 -4.309 -22.781 1 66.88 118 ASP A CA 1
ATOM 942 C C . ASP A 1 118 ? -5.73 -5.746 -23.25 1 66.88 118 ASP A C 1
ATOM 944 O O . ASP A 1 118 ? -4.953 -6.293 -24.031 1 66.88 118 ASP A O 1
ATOM 948 N N . VAL A 1 119 ? -6.766 -6.324 -22.828 1 68.69 119 VAL A N 1
ATOM 949 C CA . VAL A 1 119 ? -7.043 -7.734 -23.078 1 68.69 119 VAL A CA 1
ATOM 950 C C . VAL A 1 119 ? -7.742 -7.891 -24.422 1 68.69 119 VAL A C 1
ATOM 952 O O . VAL A 1 119 ? -8.055 -9.008 -24.844 1 68.69 119 VAL A O 1
ATOM 955 N N . SER A 1 120 ? -7.789 -6.805 -25.109 1 74.94 120 SER A N 1
ATOM 956 C CA . SER A 1 120 ? -8.477 -6.918 -26.391 1 74.94 120 SER A CA 1
ATOM 957 C C . SER A 1 120 ? -7.5 -7.281 -27.516 1 74.94 120 SER A C 1
ATOM 959 O O . SER A 1 120 ? -7.914 -7.738 -28.578 1 74.94 120 SER A O 1
ATOM 961 N N . SER A 1 121 ? -6.254 -7.25 -27.266 1 87.44 121 SER A N 1
ATOM 962 C CA . SER A 1 121 ? -5.234 -7.59 -28.25 1 87.44 121 SER A CA 1
ATOM 963 C C . SER A 1 121 ? -4.457 -8.836 -27.844 1 87.44 121 SER A C 1
ATOM 965 O O . SER A 1 121 ? -3.615 -8.773 -26.938 1 87.44 121 SER A O 1
ATOM 967 N N . PRO A 1 122 ? -4.75 -9.969 -28.625 1 91.25 122 PRO A N 1
ATOM 968 C CA . PRO A 1 122 ? -4 -11.188 -28.312 1 91.25 122 PRO A CA 1
ATOM 969 C C . PRO A 1 122 ? -2.49 -10.969 -28.312 1 91.25 122 PRO A C 1
ATOM 971 O O . PRO A 1 122 ? -1.775 -11.562 -27.5 1 91.25 122 PRO A O 1
ATOM 974 N N . GLU A 1 123 ? -2.07 -10.117 -29.172 1 93.88 123 GLU A N 1
ATOM 975 C CA . GLU A 1 123 ? -0.64 -9.852 -29.266 1 93.88 123 GLU A CA 1
ATOM 976 C C . GLU A 1 123 ? -0.114 -9.188 -28 1 93.88 123 GLU A C 1
ATOM 978 O O . GLU A 1 123 ? 0.963 -9.531 -27.5 1 93.88 123 GLU A O 1
ATOM 983 N N . LYS A 1 124 ? -0.853 -8.25 -27.5 1 93.19 124 LYS A N 1
ATOM 984 C CA . LYS A 1 124 ? -0.443 -7.555 -26.281 1 93.19 124 LYS A CA 1
ATOM 985 C C . LYS A 1 124 ? -0.421 -8.508 -25.078 1 93.19 124 LYS A C 1
ATOM 987 O O . LYS A 1 124 ? 0.462 -8.422 -24.234 1 93.19 124 LYS A O 1
ATOM 992 N N . VAL A 1 125 ? -1.359 -9.391 -25.078 1 93.31 125 VAL A N 1
ATOM 993 C CA . VAL A 1 125 ? -1.426 -10.359 -23.984 1 93.31 125 VAL A CA 1
ATOM 994 C C . VAL A 1 125 ? -0.199 -11.273 -24.031 1 93.31 125 VAL A C 1
ATOM 996 O O . VAL A 1 125 ? 0.473 -11.461 -23.016 1 93.31 125 VAL A O 1
ATOM 999 N N . LEU A 1 126 ? 0.081 -11.758 -25.203 1 95.44 126 LEU A N 1
ATOM 1000 C CA . LEU A 1 126 ? 1.216 -12.664 -25.359 1 95.44 126 LEU A CA 1
ATOM 1001 C C . LEU A 1 126 ? 2.531 -11.938 -25.094 1 95.44 126 LEU A C 1
ATOM 1003 O O . LEU A 1 126 ? 3.455 -12.5 -24.516 1 95.44 126 LEU A O 1
ATOM 1007 N N . GLU A 1 127 ? 2.623 -10.719 -25.516 1 95.56 127 GLU A N 1
ATOM 1008 C CA . GLU A 1 127 ? 3.805 -9.906 -25.25 1 95.56 127 GLU A CA 1
ATOM 1009 C C . GLU A 1 127 ? 3.992 -9.68 -23.75 1 95.56 127 GLU A C 1
ATOM 1011 O O . GLU A 1 127 ? 5.117 -9.719 -23.25 1 95.56 127 GLU A O 1
ATOM 1016 N N . THR A 1 128 ? 2.926 -9.414 -23.094 1 94.69 128 THR A N 1
ATOM 1017 C CA . THR A 1 128 ? 2.973 -9.219 -21.656 1 94.69 128 THR A CA 1
ATOM 1018 C C . THR A 1 128 ? 3.439 -10.484 -20.953 1 94.69 128 THR A C 1
ATOM 1020 O O . THR A 1 128 ? 4.203 -10.422 -19.984 1 94.69 128 THR A O 1
ATOM 1023 N N . TRP A 1 129 ? 2.898 -11.602 -21.438 1 95.88 129 TRP A N 1
ATOM 1024 C CA . TRP A 1 129 ? 3.355 -12.891 -20.938 1 95.88 129 TRP A CA 1
ATOM 1025 C C . TRP A 1 129 ? 4.871 -13.023 -21.047 1 95.88 129 TRP A C 1
ATOM 1027 O O . TRP A 1 129 ? 5.551 -13.375 -20.094 1 95.88 129 TRP A O 1
ATOM 1037 N N . ASP A 1 130 ? 5.406 -12.727 -22.172 1 97.56 130 ASP A N 1
ATOM 1038 C CA . ASP A 1 130 ? 6.84 -12.836 -22.422 1 97.56 130 ASP A CA 1
ATOM 1039 C C . ASP A 1 130 ? 7.633 -11.898 -21.516 1 97.56 130 ASP A C 1
ATOM 1041 O O . ASP A 1 130 ? 8.625 -12.305 -20.922 1 97.56 130 ASP A O 1
ATOM 1045 N N . LYS A 1 131 ? 7.191 -10.68 -21.406 1 96.75 131 LYS A N 1
ATOM 1046 C CA . LYS A 1 131 ? 7.844 -9.672 -20.578 1 96.75 131 LYS A CA 1
ATOM 1047 C C . LYS A 1 131 ? 7.812 -10.07 -19.094 1 96.75 131 LYS A C 1
ATOM 1049 O O . LYS A 1 131 ? 8.773 -9.82 -18.359 1 96.75 131 LYS A O 1
ATOM 1054 N N . HIS A 1 132 ? 6.727 -10.633 -18.734 1 96.25 132 HIS A N 1
ATOM 1055 C CA . HIS A 1 132 ? 6.547 -11.086 -17.375 1 96.25 132 HIS A CA 1
ATOM 1056 C C . HIS A 1 132 ? 7.641 -12.07 -16.969 1 96.25 132 HIS A C 1
ATOM 1058 O O . HIS A 1 132 ? 8.32 -11.867 -15.953 1 96.25 132 HIS A O 1
ATOM 1064 N N . TYR A 1 133 ? 7.867 -13.07 -17.734 1 97.81 133 TYR A N 1
ATOM 1065 C CA . TYR A 1 133 ? 8.836 -14.102 -17.375 1 97.81 133 TYR A CA 1
ATOM 1066 C C . TYR A 1 133 ? 10.258 -13.609 -17.578 1 97.81 133 TYR A C 1
ATOM 1068 O O . TYR A 1 133 ? 11.172 -14.016 -16.859 1 97.81 133 TYR A O 1
ATOM 1076 N N . LYS A 1 134 ? 10.453 -12.664 -18.531 1 98 134 LYS A N 1
ATOM 1077 C CA . LYS A 1 134 ? 11.758 -12.031 -18.641 1 98 134 LYS A CA 1
ATOM 1078 C C . LYS A 1 134 ? 12.156 -11.344 -17.344 1 98 134 LYS A C 1
ATOM 1080 O O . LYS A 1 134 ? 13.328 -11.328 -16.969 1 98 134 LYS A O 1
ATOM 1085 N N . HIS A 1 135 ? 11.172 -10.875 -16.672 1 97.44 135 HIS A N 1
ATOM 1086 C CA . HIS A 1 135 ? 11.398 -10.141 -15.438 1 97.44 135 HIS A CA 1
ATOM 1087 C C . HIS A 1 135 ? 11.602 -11.086 -14.266 1 97.44 135 HIS A C 1
ATOM 1089 O O . HIS A 1 135 ? 12.484 -10.875 -13.43 1 97.44 135 HIS A O 1
ATOM 1095 N N . VAL A 1 136 ? 10.852 -12.094 -14.164 1 98.12 136 VAL A N 1
ATOM 1096 C CA . VAL A 1 136 ? 10.75 -12.891 -12.953 1 98.12 136 VAL A CA 1
ATOM 1097 C C . VAL A 1 136 ? 11.766 -14.031 -12.992 1 98.12 136 VAL A C 1
ATOM 1099 O O . VAL A 1 136 ? 12.367 -14.367 -11.977 1 98.12 136 VAL A O 1
ATOM 1102 N N . LEU A 1 137 ? 12 -14.594 -14.164 1 98.31 137 LEU A N 1
ATOM 1103 C CA . LEU A 1 137 ? 12.719 -15.852 -14.328 1 98.31 137 LEU A CA 1
ATOM 1104 C C . LEU A 1 137 ? 14.156 -15.719 -13.828 1 98.31 137 LEU A C 1
ATOM 1106 O O . LEU A 1 137 ? 14.672 -16.609 -13.156 1 98.31 137 LEU A O 1
ATOM 1110 N N . PRO A 1 138 ? 14.859 -14.617 -14.102 1 98.19 138 PRO A N 1
ATOM 1111 C CA . PRO A 1 138 ? 16.25 -14.5 -13.641 1 98.19 138 PRO A CA 1
ATOM 1112 C C . PRO A 1 138 ? 16.375 -14.641 -12.125 1 98.19 138 PRO A C 1
ATOM 1114 O O . PRO A 1 138 ? 17.344 -15.227 -11.633 1 98.19 138 PRO A O 1
ATOM 1117 N N . HIS A 1 139 ? 15.438 -14.148 -11.398 1 98 139 HIS A N 1
ATOM 1118 C CA . HIS A 1 139 ? 15.477 -14.25 -9.945 1 98 139 HIS A CA 1
ATOM 1119 C C . HIS A 1 139 ? 15.234 -15.688 -9.484 1 98 139 HIS A C 1
ATOM 1121 O O . HIS A 1 139 ? 15.805 -16.125 -8.484 1 98 139 HIS A O 1
ATOM 1127 N N . CYS A 1 140 ? 14.406 -16.328 -10.188 1 98.5 140 CYS A N 1
ATOM 1128 C CA . CYS A 1 140 ? 14.109 -17.719 -9.828 1 98.5 140 CYS A CA 1
ATOM 1129 C C . CYS A 1 140 ? 15.289 -18.625 -10.141 1 98.5 140 CYS A C 1
ATOM 1131 O O . CYS A 1 140 ? 15.641 -19.484 -9.336 1 98.5 140 CYS A O 1
ATOM 1133 N N . LEU A 1 141 ? 15.922 -18.406 -11.234 1 97.56 141 LEU A N 1
ATOM 1134 C CA . LEU A 1 141 ? 16.969 -19.297 -11.727 1 97.56 141 LEU A CA 1
ATOM 1135 C C . LEU A 1 141 ? 18.203 -19.234 -10.828 1 97.56 141 LEU A C 1
ATOM 1137 O O . LEU A 1 141 ? 18.938 -20.219 -10.703 1 97.56 141 LEU A O 1
ATOM 1141 N N . VAL A 1 142 ? 18.422 -18.172 -10.156 1 96.75 142 VAL A N 1
ATOM 1142 C CA . VAL A 1 142 ? 19.656 -18 -9.398 1 96.75 142 VAL A CA 1
ATOM 1143 C C . VAL A 1 142 ? 19.422 -18.375 -7.934 1 96.75 142 VAL A C 1
ATOM 1145 O O . VAL A 1 142 ? 20.344 -18.266 -7.109 1 96.75 142 VAL A O 1
ATOM 1148 N N . SER A 1 143 ? 18.219 -18.75 -7.605 1 97.75 143 SER A N 1
ATOM 1149 C CA . SER A 1 143 ? 17.922 -19.094 -6.219 1 97.75 143 SER A CA 1
ATOM 1150 C C . SER A 1 143 ? 17.562 -20.578 -6.082 1 97.75 143 SER A C 1
ATOM 1152 O O . SER A 1 143 ? 16.641 -21.047 -6.73 1 97.75 143 SER A O 1
ATOM 1154 N N . PRO A 1 144 ? 18.25 -21.281 -5.219 1 97.62 144 PRO A N 1
ATOM 1155 C CA . PRO A 1 144 ? 17.875 -22.688 -4.98 1 97.62 144 PRO A CA 1
ATOM 1156 C C . PRO A 1 144 ? 16.531 -22.812 -4.281 1 97.62 144 PRO A C 1
ATOM 1158 O O . PRO A 1 144 ? 15.992 -23.922 -4.156 1 97.62 144 PRO A O 1
ATOM 1161 N N . ARG A 1 145 ? 15.914 -21.703 -3.877 1 98.19 145 ARG A N 1
ATOM 1162 C CA . ARG A 1 145 ? 14.648 -21.688 -3.16 1 98.19 145 ARG A CA 1
ATOM 1163 C C . ARG A 1 145 ? 13.477 -21.484 -4.117 1 98.19 145 ARG A C 1
ATOM 1165 O O . ARG A 1 145 ? 12.32 -21.438 -3.695 1 98.19 145 ARG A O 1
ATOM 1172 N N . CYS A 1 146 ? 13.812 -21.344 -5.379 1 98.62 146 CYS A N 1
ATOM 1173 C CA . CYS A 1 146 ? 12.773 -21.156 -6.391 1 98.62 146 CYS A CA 1
ATOM 1174 C C . CYS A 1 146 ? 12.828 -22.281 -7.43 1 98.62 146 CYS A C 1
ATOM 1176 O O . CYS A 1 146 ? 13.906 -22.594 -7.941 1 98.62 146 CYS A O 1
ATOM 1178 N N . ARG A 1 147 ? 11.688 -22.828 -7.68 1 98.25 147 ARG A N 1
ATOM 1179 C CA . ARG A 1 147 ? 11.586 -23.922 -8.641 1 98.25 147 ARG A CA 1
ATOM 1180 C C . ARG A 1 147 ? 10.562 -23.609 -9.727 1 98.25 147 ARG A C 1
ATOM 1182 O O . ARG A 1 147 ? 9.414 -23.266 -9.43 1 98.25 147 ARG A O 1
ATOM 1189 N N . VAL A 1 148 ? 11.016 -23.703 -10.961 1 98.19 148 VAL A N 1
ATOM 1190 C CA . VAL A 1 148 ? 10.109 -23.531 -12.102 1 98.19 148 VAL A CA 1
ATOM 1191 C C . VAL A 1 148 ? 9.359 -24.844 -12.352 1 98.19 148 VAL A C 1
ATOM 1193 O O . VAL A 1 148 ? 9.961 -25.922 -12.391 1 98.19 148 VAL A O 1
ATOM 1196 N N . VAL A 1 149 ? 8.086 -24.781 -12.461 1 97.56 149 VAL A N 1
ATOM 1197 C CA . VAL A 1 149 ? 7.254 -25.938 -12.773 1 97.56 149 VAL A CA 1
ATOM 1198 C C . VAL A 1 149 ? 6.375 -25.625 -13.984 1 97.56 149 VAL A C 1
ATOM 1200 O O . VAL A 1 149 ? 5.707 -24.594 -14.023 1 97.56 149 VAL A O 1
ATOM 1203 N N . ARG A 1 150 ? 6.441 -26.453 -14.977 1 96.44 150 ARG A N 1
ATOM 1204 C CA . ARG A 1 150 ? 5.57 -26.312 -16.141 1 96.44 150 ARG A CA 1
ATOM 1205 C C . ARG A 1 150 ? 4.164 -26.812 -15.828 1 96.44 150 ARG A C 1
ATOM 1207 O O . ARG A 1 150 ? 3.988 -27.922 -15.336 1 96.44 150 ARG A O 1
ATOM 1214 N N . TYR A 1 151 ? 3.258 -25.969 -16.094 1 95.69 151 TYR A N 1
ATOM 1215 C CA . TYR A 1 151 ? 1.853 -26.297 -15.859 1 95.69 151 TYR A CA 1
ATOM 1216 C C . TYR A 1 151 ? 1.465 -27.578 -16.578 1 95.69 151 TYR A C 1
ATOM 1218 O O . TYR A 1 151 ? 0.816 -28.453 -15.992 1 95.69 151 TYR A O 1
ATOM 1226 N N . GLU A 1 152 ? 1.846 -27.75 -17.812 1 96.31 152 GLU A N 1
ATOM 1227 C CA . GLU A 1 152 ? 1.512 -28.906 -18.641 1 96.31 152 GLU A CA 1
ATOM 1228 C C . GLU A 1 152 ? 2.074 -30.188 -18.047 1 96.31 152 GLU A C 1
ATOM 1230 O O . GLU A 1 152 ? 1.414 -31.234 -18.078 1 96.31 152 GLU A O 1
ATOM 1235 N N . ASP A 1 153 ? 3.264 -30.094 -17.531 1 95.81 153 ASP A N 1
ATOM 1236 C CA . ASP A 1 153 ? 3.869 -31.266 -16.906 1 95.81 153 ASP A CA 1
ATOM 1237 C C . ASP A 1 153 ? 3.066 -31.719 -15.695 1 95.81 153 ASP A C 1
ATOM 1239 O O . ASP A 1 153 ? 2.854 -32.906 -15.5 1 95.81 153 ASP A O 1
ATOM 1243 N N . LEU A 1 154 ? 2.66 -30.766 -14.922 1 95.38 154 LEU A N 1
ATOM 1244 C CA . LEU A 1 154 ? 1.874 -31.094 -13.734 1 95.38 154 LEU A CA 1
ATOM 1245 C C . LEU A 1 154 ? 0.536 -31.719 -14.125 1 95.38 154 LEU A C 1
ATOM 1247 O O . LEU A 1 154 ? 0.088 -32.688 -13.492 1 95.38 154 LEU A O 1
ATOM 1251 N N . VAL A 1 155 ? -0.078 -31.203 -15.117 1 93.5 155 VAL A N 1
ATOM 1252 C CA . VAL A 1 155 ? -1.393 -31.656 -15.555 1 93.5 155 VAL A CA 1
ATOM 1253 C C . VAL A 1 155 ? -1.282 -33.062 -16.141 1 93.5 155 VAL A C 1
ATOM 1255 O O . VAL A 1 155 ? -2.107 -33.938 -15.844 1 93.5 155 VAL A O 1
ATOM 1258 N N . LEU A 1 156 ? -0.274 -33.375 -16.938 1 94.38 156 LEU A N 1
ATOM 1259 C CA . LEU A 1 156 ? -0.138 -34.625 -17.656 1 94.38 156 LEU A CA 1
ATOM 1260 C C . LEU A 1 156 ? 0.452 -35.719 -16.766 1 94.38 156 LEU A C 1
ATOM 1262 O O . LEU A 1 156 ? 0.177 -36.906 -16.953 1 94.38 156 LEU A O 1
ATOM 1266 N N . ARG A 1 157 ? 1.284 -35.281 -15.867 1 95.62 157 ARG A N 1
ATOM 1267 C CA . ARG A 1 157 ? 1.977 -36.219 -14.992 1 95.62 157 ARG A CA 1
ATOM 1268 C C . ARG A 1 157 ? 1.959 -35.75 -13.547 1 95.62 157 ARG A C 1
ATOM 1270 O O . ARG A 1 157 ? 3.014 -35.5 -12.945 1 95.62 157 ARG A O 1
ATOM 1277 N N . PRO A 1 158 ? 0.752 -35.656 -12.922 1 95.19 158 PRO A N 1
ATOM 1278 C CA . PRO A 1 158 ? 0.596 -35.062 -11.594 1 95.19 158 PRO A CA 1
ATOM 1279 C C . PRO A 1 158 ? 1.321 -35.875 -10.508 1 95.19 158 PRO A C 1
ATOM 1281 O O . PRO A 1 158 ? 1.943 -35.281 -9.617 1 95.19 158 PRO A O 1
ATOM 1284 N N . LYS A 1 159 ? 1.261 -37.188 -10.57 1 95.44 159 LYS A N 1
ATOM 1285 C CA . LYS A 1 159 ? 1.907 -38 -9.539 1 95.44 159 LYS A CA 1
ATOM 1286 C C . LYS A 1 159 ? 3.418 -37.781 -9.539 1 95.44 159 LYS A C 1
ATOM 1288 O O . LYS A 1 159 ? 4.016 -37.5 -8.5 1 95.44 159 LYS A O 1
ATOM 1293 N N . GLU A 1 160 ? 3.984 -37.906 -10.68 1 97.12 160 GLU A N 1
ATOM 1294 C CA . GLU A 1 160 ? 5.426 -37.75 -10.828 1 97.12 160 GLU A CA 1
ATOM 1295 C C . GLU A 1 160 ? 5.859 -36.344 -10.359 1 97.12 160 GLU A C 1
ATOM 1297 O O . GLU A 1 160 ? 6.809 -36.219 -9.586 1 97.12 160 GLU A O 1
ATOM 1302 N N . ASN A 1 161 ? 5.215 -35.344 -10.812 1 97.12 161 ASN A N 1
ATOM 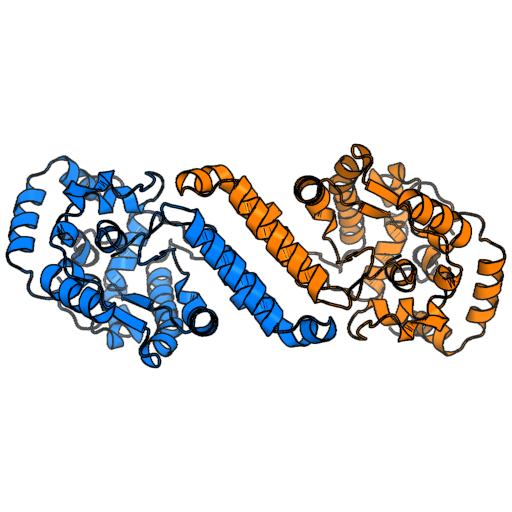1303 C CA . ASN A 1 161 ? 5.59 -33.969 -10.508 1 97.12 161 ASN A CA 1
ATOM 1304 C C . ASN A 1 161 ? 5.34 -33.625 -9.047 1 97.12 161 ASN A C 1
ATOM 1306 O O . ASN A 1 161 ? 6.18 -33 -8.398 1 97.12 161 ASN A O 1
ATOM 1310 N N . LEU A 1 162 ? 4.25 -34.062 -8.484 1 97.06 162 LEU A N 1
ATOM 1311 C CA . LEU A 1 162 ? 3.936 -33.75 -7.09 1 97.06 162 LEU A CA 1
ATOM 1312 C C . LEU A 1 162 ? 4.887 -34.469 -6.145 1 97.06 162 LEU A C 1
ATOM 1314 O O . LEU A 1 162 ? 5.242 -33.938 -5.09 1 97.06 162 LEU A O 1
ATOM 1318 N N . GLN A 1 163 ? 5.191 -35.719 -6.52 1 97.75 163 GLN A N 1
ATOM 1319 C CA . GLN A 1 163 ? 6.184 -36.406 -5.711 1 97.75 163 GLN A CA 1
ATOM 1320 C C . GLN A 1 163 ? 7.492 -35.625 -5.652 1 97.75 163 GLN A C 1
ATOM 1322 O O . GLN A 1 163 ? 8.062 -35.438 -4.574 1 97.75 163 GLN A O 1
ATOM 1327 N N . SER A 1 164 ? 7.887 -35.219 -6.781 1 98.12 164 SER A N 1
ATOM 1328 C CA . SER A 1 164 ? 9.117 -34.438 -6.871 1 98.12 164 SER A CA 1
ATOM 1329 C C . SER A 1 164 ? 9.008 -33.125 -6.098 1 98.12 164 SER A C 1
ATOM 1331 O O . SER A 1 164 ? 9.93 -32.75 -5.375 1 98.12 164 SER A O 1
ATOM 1333 N N . ILE A 1 165 ? 7.938 -32.438 -6.219 1 97.94 165 ILE A N 1
ATOM 1334 C CA . ILE A 1 165 ? 7.711 -31.125 -5.602 1 97.94 165 ILE A CA 1
ATOM 1335 C C . ILE A 1 165 ? 7.637 -31.281 -4.082 1 97.94 165 ILE A C 1
ATOM 1337 O O . ILE A 1 165 ? 8.266 -30.516 -3.342 1 97.94 165 ILE A O 1
ATOM 1341 N N . LEU A 1 166 ? 6.883 -32.25 -3.578 1 98.12 166 LEU A N 1
ATOM 1342 C CA . LEU A 1 166 ? 6.746 -32.469 -2.141 1 98.12 166 LEU A CA 1
ATOM 1343 C C . LEU A 1 166 ? 8.086 -32.844 -1.52 1 98.12 166 LEU A C 1
ATOM 1345 O O . LEU A 1 166 ? 8.414 -32.406 -0.417 1 98.12 166 LEU A O 1
ATOM 1349 N N . GLN A 1 167 ? 8.828 -33.688 -2.27 1 98.25 167 GLN A N 1
ATOM 1350 C CA . GLN A 1 167 ? 10.172 -34 -1.803 1 98.25 167 GLN A CA 1
ATOM 1351 C C . GLN A 1 167 ? 11.031 -32.75 -1.676 1 98.25 167 GLN A C 1
ATOM 1353 O O . GLN A 1 167 ? 11.695 -32.562 -0.658 1 98.25 167 GLN A O 1
ATOM 1358 N N . TRP A 1 168 ? 11.008 -31.953 -2.635 1 98.12 168 TRP A N 1
ATOM 1359 C CA . TRP A 1 168 ? 11.766 -30.703 -2.641 1 98.12 168 TRP A CA 1
ATOM 1360 C C . TRP A 1 168 ? 11.312 -29.781 -1.51 1 98.12 168 TRP A C 1
ATOM 1362 O O . TRP A 1 168 ? 12.141 -29.109 -0.887 1 98.12 168 TRP A O 1
ATOM 1372 N N . LEU A 1 169 ? 10.055 -29.781 -1.233 1 97.75 169 LEU A N 1
ATOM 1373 C CA . LEU A 1 169 ? 9.484 -28.969 -0.162 1 97.75 169 LEU A CA 1
ATOM 1374 C C . LEU A 1 169 ? 9.727 -29.625 1.197 1 97.75 169 LEU A C 1
ATOM 1376 O O . LEU A 1 169 ? 9.469 -29 2.236 1 97.75 169 LEU A O 1
ATOM 1380 N N . GLN A 1 170 ? 10.156 -30.812 1.207 1 97.44 170 GLN A N 1
ATOM 1381 C CA . GLN A 1 170 ? 10.367 -31.578 2.428 1 97.44 170 GLN A CA 1
ATOM 1382 C C . GLN A 1 170 ? 9.055 -31.828 3.166 1 97.44 170 GLN A C 1
ATOM 1384 O O . GLN A 1 170 ? 8.977 -31.625 4.379 1 97.44 170 GLN A O 1
ATOM 1389 N N . ILE A 1 171 ? 8.062 -32.156 2.389 1 97.38 171 ILE A N 1
ATOM 1390 C CA . ILE A 1 171 ? 6.746 -32.531 2.873 1 97.38 171 ILE A CA 1
ATOM 1391 C C . ILE A 1 171 ? 6.484 -34 2.531 1 97.38 171 ILE A C 1
ATOM 1393 O O . ILE A 1 171 ? 6.77 -34.438 1.415 1 97.38 171 ILE A O 1
ATOM 1397 N N . PRO A 1 172 ? 5.965 -34.75 3.453 1 97.44 172 PRO A N 1
ATOM 1398 C CA . PRO A 1 172 ? 5.699 -36.156 3.164 1 97.44 172 PRO A CA 1
ATOM 1399 C C . PRO A 1 172 ? 4.633 -36.375 2.092 1 97.44 172 PRO A C 1
ATOM 1401 O O . PRO A 1 172 ? 3.682 -35.594 2.014 1 97.44 172 PRO A O 1
ATOM 1404 N N . TRP A 1 173 ? 4.836 -37.438 1.321 1 97.12 173 TRP A N 1
ATOM 1405 C CA . TRP A 1 173 ? 3.83 -37.781 0.324 1 97.12 173 TRP A CA 1
ATOM 1406 C C . TRP A 1 173 ? 2.518 -38.188 0.991 1 97.12 173 TRP A C 1
ATOM 1408 O O . TRP A 1 173 ? 2.516 -38.844 2.025 1 97.12 173 TRP A O 1
ATOM 1418 N N . ASP A 1 174 ? 1.474 -37.781 0.504 1 95.31 174 ASP A N 1
ATOM 1419 C CA . ASP A 1 174 ? 0.12 -38.219 0.83 1 95.31 174 ASP A CA 1
ATOM 1420 C C . ASP A 1 174 ? -0.731 -38.344 -0.431 1 95.31 174 ASP A C 1
ATOM 1422 O O . ASP A 1 174 ? -0.885 -37.375 -1.189 1 95.31 174 ASP A O 1
ATOM 1426 N N . ASP A 1 175 ? -1.345 -39.438 -0.656 1 93.31 175 ASP A N 1
ATOM 1427 C CA . ASP A 1 175 ? -2.115 -39.719 -1.864 1 93.31 175 ASP A CA 1
ATOM 1428 C C . ASP A 1 175 ? -3.256 -38.719 -2.031 1 93.31 175 ASP A C 1
ATOM 1430 O O . ASP A 1 175 ? -3.781 -38.562 -3.133 1 93.31 175 ASP A O 1
ATOM 1434 N N . VAL A 1 176 ? -3.572 -38.062 -1.012 1 91.56 176 VAL A N 1
ATOM 1435 C CA . VAL A 1 176 ? -4.715 -37.156 -1.022 1 91.56 176 VAL A CA 1
ATOM 1436 C C . VAL A 1 176 ? -4.473 -36.031 -2.027 1 91.56 176 VAL A C 1
ATOM 1438 O O . VAL A 1 176 ? -5.422 -35.438 -2.572 1 91.56 176 VAL A O 1
ATOM 1441 N N . VAL A 1 177 ? -3.209 -35.781 -2.32 1 91.81 177 VAL A N 1
ATOM 1442 C CA . VAL A 1 177 ? -2.893 -34.656 -3.199 1 91.81 177 VAL A CA 1
ATOM 1443 C C . VAL A 1 177 ? -3.365 -34.969 -4.617 1 91.81 177 VAL A C 1
ATOM 1445 O O . VAL A 1 177 ? -3.549 -34.031 -5.43 1 91.81 177 VAL A O 1
ATOM 1448 N N . LEU A 1 178 ? -3.574 -36.25 -4.918 1 89.5 178 LEU A N 1
ATOM 1449 C CA . LEU A 1 178 ? -4.059 -36.625 -6.234 1 89.5 178 LEU A CA 1
ATOM 1450 C C . LEU A 1 178 ? -5.578 -36.719 -6.25 1 89.5 178 LEU A C 1
ATOM 1452 O O . LEU A 1 178 ? -6.18 -36.969 -7.297 1 89.5 178 LEU A O 1
ATOM 1456 N N . GLN A 1 179 ? -6.219 -36.5 -5.09 1 83.12 179 GLN A N 1
ATOM 1457 C CA . GLN A 1 179 ? -7.664 -36.625 -4.941 1 83.12 179 GLN A CA 1
ATOM 1458 C C . GLN A 1 179 ? -8.281 -35.344 -4.406 1 83.12 179 GLN A C 1
ATOM 1460 O O . GLN A 1 179 ? -9.141 -35.375 -3.521 1 83.12 179 GLN A O 1
ATOM 1465 N N . HIS A 1 180 ? -7.73 -34.312 -4.891 1 75.88 180 HIS A N 1
ATOM 1466 C CA . HIS A 1 180 ? -8.172 -33.031 -4.383 1 75.88 180 HIS A CA 1
ATOM 1467 C C . HIS A 1 180 ? -9.664 -32.812 -4.617 1 75.88 180 HIS A C 1
ATOM 1469 O O . HIS A 1 180 ? -10.352 -32.219 -3.783 1 75.88 180 HIS A O 1
ATOM 1475 N N . ASP A 1 181 ? -10.227 -33.25 -5.707 1 74.06 181 ASP A N 1
ATOM 1476 C CA . ASP A 1 181 ? -11.625 -33.062 -6.082 1 74.06 181 ASP A CA 1
ATOM 1477 C C . ASP A 1 181 ? -12.562 -33.719 -5.082 1 74.06 181 ASP A C 1
ATOM 1479 O O . ASP A 1 181 ? -13.711 -33.312 -4.93 1 74.06 181 ASP A O 1
ATOM 1483 N N . GLN A 1 182 ? -12.016 -34.656 -4.41 1 70.5 182 GLN A N 1
ATOM 1484 C CA . GLN A 1 182 ? -12.828 -35.375 -3.428 1 70.5 182 GLN A CA 1
ATOM 1485 C C . GLN A 1 182 ? -12.656 -34.781 -2.037 1 70.5 182 GLN A C 1
ATOM 1487 O O . GLN A 1 182 ? -13.352 -35.156 -1.098 1 70.5 182 GLN A O 1
ATOM 1492 N N . ASN A 1 183 ? -11.781 -33.844 -1.911 1 69 183 ASN A N 1
ATOM 1493 C CA . ASN A 1 183 ? -11.438 -33.312 -0.594 1 69 183 ASN A CA 1
ATOM 1494 C C . ASN A 1 183 ? -11.539 -31.797 -0.554 1 69 183 ASN A C 1
ATOM 1496 O O . ASN A 1 183 ? -10.812 -31.141 0.193 1 69 183 ASN A O 1
ATOM 1500 N N . MET A 1 184 ? -12.43 -31.328 -1.351 1 69.62 184 MET A N 1
ATOM 1501 C CA . MET A 1 184 ? -12.539 -29.875 -1.497 1 69.62 184 MET A CA 1
ATOM 1502 C C . MET A 1 184 ? -13.148 -29.25 -0.247 1 69.62 184 MET A C 1
ATOM 1504 O O . MET A 1 184 ? -12.953 -28.062 0.013 1 69.62 184 MET A O 1
ATOM 1508 N N . GLU A 1 185 ? -13.883 -30.047 0.395 1 62.84 185 GLU A N 1
ATOM 1509 C CA . GLU A 1 185 ? -14.492 -29.531 1.617 1 62.84 185 GLU A CA 1
ATOM 1510 C C . GLU A 1 185 ? -13.43 -29.047 2.602 1 62.84 185 GLU A C 1
ATOM 1512 O O . GLU A 1 185 ? -13.672 -28.125 3.387 1 62.84 185 GLU A O 1
ATOM 1517 N N . SER A 1 186 ? -12.352 -29.656 2.441 1 58.84 186 SER A N 1
ATOM 1518 C CA . SER A 1 186 ? -11.266 -29.297 3.354 1 58.84 186 SER A CA 1
ATOM 1519 C C . SER A 1 186 ? -10.57 -28.016 2.912 1 58.84 186 SER A C 1
ATOM 1521 O O . SER A 1 186 ? -9.859 -27.375 3.699 1 58.84 186 SER A O 1
ATOM 1523 N N . VAL A 1 187 ? -10.82 -27.734 1.655 1 62.06 187 VAL A N 1
ATOM 1524 C CA . VAL A 1 187 ? -10.188 -26.562 1.076 1 62.06 187 VAL A CA 1
ATOM 1525 C C . VAL A 1 187 ? -11.195 -25.406 1.025 1 62.06 187 VAL A C 1
ATOM 1527 O O . VAL A 1 187 ? -12.289 -25.562 0.486 1 62.06 187 VAL A O 1
ATOM 1530 N N . ASN A 1 188 ? -11.352 -24.594 1.956 1 58.56 188 ASN A N 1
ATOM 1531 C CA . ASN A 1 188 ? -12.273 -23.453 1.994 1 58.56 188 ASN A CA 1
ATOM 1532 C C . ASN A 1 188 ? -11.977 -22.453 0.883 1 58.56 188 ASN A C 1
ATOM 1534 O O . ASN A 1 188 ? -11.25 -21.484 1.098 1 58.56 188 ASN A O 1
ATOM 1538 N N . LEU A 1 189 ? -12.422 -22.844 -0.381 1 63.19 189 LEU A N 1
ATOM 1539 C CA . LEU A 1 189 ? -12.203 -21.891 -1.463 1 63.19 189 LEU A CA 1
ATOM 1540 C C . LEU A 1 189 ? -13.484 -21.109 -1.771 1 63.19 189 LEU A C 1
ATOM 1542 O O . LEU A 1 189 ? -14.555 -21.703 -1.896 1 63.19 189 LEU A O 1
ATOM 1546 N N . PRO A 1 190 ? -13.273 -19.797 -1.803 1 53.78 190 PRO A N 1
ATOM 1547 C CA . PRO A 1 190 ? -14.453 -19 -2.127 1 53.78 190 PRO A CA 1
ATOM 1548 C C . PRO A 1 190 ? -14.883 -19.141 -3.588 1 53.78 190 PRO A C 1
ATOM 1550 O O . PRO A 1 190 ? -14.031 -19.266 -4.473 1 53.78 190 PRO A O 1
ATOM 1553 N N . ARG A 1 191 ? -16.125 -19.219 -3.855 1 52.69 191 ARG A N 1
ATOM 1554 C CA . ARG A 1 191 ? -16.734 -19.297 -5.18 1 52.69 191 ARG A CA 1
ATOM 1555 C C . ARG A 1 191 ? -16.359 -18.094 -6.031 1 52.69 191 ARG A C 1
ATOM 1557 O O . ARG A 1 191 ? -16.359 -18.172 -7.262 1 52.69 191 ARG A O 1
ATOM 1564 N N . ILE A 1 192 ? -15.914 -17.062 -5.391 1 47.25 192 ILE A N 1
ATOM 1565 C CA . ILE A 1 192 ? -15.695 -15.805 -6.082 1 47.25 192 ILE A CA 1
ATOM 1566 C C . ILE A 1 192 ? -14.383 -15.867 -6.863 1 47.25 192 ILE A C 1
ATOM 1568 O O . ILE A 1 192 ? -14.164 -15.078 -7.789 1 47.25 192 ILE A O 1
ATOM 1572 N N . GLU A 1 193 ? -13.625 -16.797 -6.578 1 57.91 193 GLU A N 1
ATOM 1573 C CA . GLU A 1 193 ? -12.398 -16.938 -7.355 1 57.91 193 GLU A CA 1
ATOM 1574 C C . GLU A 1 193 ? -12.68 -17.562 -8.727 1 57.91 193 GLU A C 1
ATOM 1576 O O . GLU A 1 193 ? -13.297 -18.625 -8.82 1 57.91 193 GLU A O 1
ATOM 1581 N N . ARG A 1 194 ? -12.414 -16.891 -9.727 1 45.44 194 ARG A N 1
ATOM 1582 C CA . ARG A 1 194 ? -12.695 -17.328 -11.086 1 45.44 194 ARG A CA 1
ATOM 1583 C C . ARG A 1 194 ? -12.18 -18.75 -11.312 1 45.44 194 ARG A C 1
ATOM 1585 O O . ARG A 1 194 ? -12.789 -19.531 -12.047 1 45.44 194 ARG A O 1
ATOM 1592 N N . SER A 1 195 ? -11.164 -18.906 -10.617 1 50.19 195 SER A N 1
ATOM 1593 C CA . SER A 1 195 ? -10.523 -20.203 -10.844 1 50.19 195 SER A CA 1
ATOM 1594 C C . SER A 1 195 ? -11.25 -21.312 -10.094 1 50.19 195 SER A C 1
ATOM 1596 O O . SER A 1 195 ? -11.047 -22.5 -10.383 1 50.19 195 SER A O 1
ATOM 1598 N N . THR A 1 196 ? -12.078 -20.953 -9.273 1 53.84 196 THR A N 1
ATOM 1599 C CA . THR A 1 196 ? -12.719 -21.953 -8.43 1 53.84 196 THR A CA 1
ATOM 1600 C C . THR A 1 196 ? -13.539 -22.922 -9.273 1 53.84 196 THR A C 1
ATOM 1602 O O . THR A 1 196 ? -13.547 -24.125 -9 1 53.84 196 THR A O 1
ATOM 1605 N N . SER A 1 197 ? -14.18 -22.438 -10.359 1 51.62 197 SER A N 1
ATOM 1606 C CA . SER A 1 197 ? -15.016 -23.297 -11.18 1 51.62 197 SER A CA 1
ATOM 1607 C C . SER A 1 197 ? -14.188 -24.359 -11.891 1 51.62 197 SER A C 1
ATOM 1609 O O . SER A 1 197 ? -14.711 -25.406 -12.297 1 51.62 197 SER A O 1
ATOM 1611 N N . GLN A 1 198 ? -12.922 -24.094 -11.977 1 57.28 198 GLN A N 1
ATOM 1612 C CA . GLN A 1 198 ? -12.047 -25 -12.711 1 57.28 198 GLN A CA 1
ATOM 1613 C C . GLN A 1 198 ? -11.398 -26.016 -11.773 1 57.28 198 GLN A C 1
ATOM 1615 O O . GLN A 1 198 ? -11.281 -27.188 -12.109 1 57.28 198 GLN A O 1
ATOM 1620 N N . VAL A 1 199 ? -11.141 -25.562 -10.586 1 59.91 199 VAL A N 1
ATOM 1621 C CA . VAL A 1 199 ? -10.266 -26.375 -9.727 1 59.91 199 VAL A CA 1
ATOM 1622 C C . VAL A 1 199 ? -11.102 -27.406 -8.977 1 59.91 199 VAL A C 1
ATOM 1624 O O . VAL A 1 199 ? -10.547 -28.328 -8.367 1 59.91 199 VAL A O 1
ATOM 1627 N N . VAL A 1 200 ? -12.406 -27.375 -9.242 1 59.16 200 VAL A N 1
ATOM 1628 C CA . VAL A 1 200 ? -13.266 -28.344 -8.57 1 59.16 200 VAL A CA 1
ATOM 1629 C C . VAL A 1 200 ? -13.258 -29.672 -9.336 1 59.16 200 VAL A C 1
ATOM 1631 O O . VAL A 1 200 ? -13.602 -30.719 -8.781 1 59.16 200 VAL A O 1
ATOM 1634 N N . PHE A 1 201 ? -12.836 -29.547 -10.594 1 64.94 201 PHE A N 1
ATOM 1635 C CA . PHE A 1 201 ? -12.75 -30.766 -11.398 1 64.94 201 PHE A CA 1
ATOM 1636 C C . PHE A 1 201 ? -11.383 -31.406 -11.266 1 64.94 201 PHE A C 1
ATOM 1638 O O . PHE A 1 201 ? -10.406 -30.734 -10.914 1 64.94 201 PHE A O 1
ATOM 1645 N N . PRO A 1 202 ? -11.406 -32.781 -11.523 1 67.44 202 PRO A N 1
ATOM 1646 C CA . PRO A 1 202 ? -10.078 -33.375 -11.617 1 67.44 202 PRO A CA 1
ATOM 1647 C C . PRO A 1 202 ? -9.188 -32.719 -12.656 1 67.44 202 PRO A C 1
ATOM 1649 O O . PRO A 1 202 ? -9.672 -31.938 -13.477 1 67.44 202 PRO A O 1
ATOM 1652 N N . ILE A 1 203 ? -7.977 -32.938 -12.43 1 71.12 203 ILE A N 1
ATOM 1653 C CA . ILE A 1 203 ? -7.012 -32.406 -13.391 1 71.12 203 ILE A CA 1
ATOM 1654 C C . ILE A 1 203 ? -7.445 -32.781 -14.805 1 71.12 203 ILE A C 1
ATOM 1656 O O . ILE A 1 203 ? -7.699 -33.969 -15.094 1 71.12 203 ILE A O 1
ATOM 1660 N N . TYR A 1 204 ? -7.723 -31.766 -15.68 1 73.62 204 TYR A N 1
ATOM 1661 C CA . TYR A 1 204 ? -8.164 -32.031 -17.047 1 73.62 204 TYR A CA 1
ATOM 1662 C C . TYR A 1 204 ? -7.188 -31.438 -18.062 1 73.62 204 TYR A C 1
ATOM 1664 O O . TYR A 1 204 ? -6.453 -30.5 -17.75 1 73.62 204 TYR A O 1
ATOM 1672 N N . THR A 1 205 ? -7.191 -32.125 -19.156 1 76.19 205 THR A N 1
ATOM 1673 C CA . THR A 1 205 ? -6.148 -31.812 -20.125 1 76.19 205 THR A CA 1
ATOM 1674 C C . THR A 1 205 ? -6.676 -30.891 -21.219 1 76.19 205 THR A C 1
ATOM 1676 O O . THR A 1 205 ? -5.895 -30.312 -21.984 1 76.19 205 THR A O 1
ATOM 1679 N N . GLU A 1 206 ? -7.973 -30.625 -21.234 1 74.25 206 GLU A N 1
ATOM 1680 C CA . GLU A 1 206 ? -8.602 -29.938 -22.359 1 74.25 206 GLU A CA 1
ATOM 1681 C C . GLU A 1 206 ? -8.078 -28.516 -22.516 1 74.25 206 GLU A C 1
ATOM 1683 O O . GLU A 1 206 ? -7.902 -28.031 -23.641 1 74.25 206 GLU A O 1
ATOM 1688 N N . ALA A 1 207 ? -7.77 -27.953 -21.438 1 76.19 207 ALA A N 1
ATOM 1689 C CA . ALA A 1 207 ? -7.371 -26.547 -21.453 1 76.19 207 ALA A CA 1
ATOM 1690 C C . ALA A 1 207 ? -5.961 -26.391 -22.031 1 76.19 207 ALA A C 1
ATOM 1692 O O . ALA A 1 207 ? -5.578 -25.281 -22.438 1 76.19 207 ALA A O 1
ATOM 1693 N N . LEU A 1 208 ? -5.254 -27.438 -22.203 1 88.25 208 LEU A N 1
ATOM 1694 C CA . LEU A 1 208 ? -3.85 -27.375 -22.578 1 88.25 208 LEU A CA 1
ATOM 1695 C C . LEU A 1 208 ? -3.709 -26.984 -24.047 1 88.25 208 LEU A C 1
ATOM 1697 O O . LEU A 1 208 ? -2.805 -26.234 -24.422 1 88.25 208 LEU A O 1
ATOM 1701 N N . THR A 1 209 ? -4.688 -27.422 -24.859 1 89.25 209 THR A N 1
ATOM 1702 C CA . THR A 1 209 ? -4.441 -27.344 -26.297 1 89.25 209 THR A CA 1
ATOM 1703 C C . THR A 1 209 ? -5.492 -26.484 -26.984 1 89.25 209 THR A C 1
ATOM 1705 O O . THR A 1 209 ? -5.527 -26.391 -28.219 1 89.25 209 THR A O 1
ATOM 1708 N N . ARG A 1 210 ? -6.246 -25.812 -26.234 1 88 210 ARG A N 1
ATOM 1709 C CA . ARG A 1 210 ? -7.355 -25.047 -26.797 1 88 210 ARG A CA 1
ATOM 1710 C C . ARG A 1 210 ? -6.848 -23.953 -27.75 1 88 210 ARG A C 1
ATOM 1712 O O . ARG A 1 210 ? -7.504 -23.641 -28.734 1 88 210 ARG A O 1
ATOM 1719 N N . TRP A 1 211 ? -5.762 -23.422 -27.484 1 92.56 211 TRP A N 1
ATOM 1720 C CA . TRP A 1 211 ? -5.207 -22.328 -28.266 1 92.56 211 TRP A CA 1
ATOM 1721 C C . TRP A 1 211 ? -4.887 -22.766 -29.688 1 92.56 211 TRP A C 1
ATOM 1723 O O . TRP A 1 211 ? -4.695 -21.938 -30.578 1 92.56 211 TRP A O 1
ATOM 1733 N N . SER A 1 212 ? -4.84 -24.094 -29.938 1 92.88 212 SER A N 1
ATOM 1734 C CA . SER A 1 212 ? -4.445 -24.625 -31.25 1 92.88 212 SER A CA 1
ATOM 1735 C C . SER A 1 212 ? -5.648 -25.156 -32 1 92.88 212 SER A C 1
ATOM 1737 O O . SER A 1 212 ? -5.492 -25.781 -33.062 1 92.88 212 SER A O 1
ATOM 1739 N N . GLN A 1 213 ? -6.805 -24.969 -31.438 1 89.94 213 GLN A N 1
ATOM 1740 C CA . GLN A 1 213 ? -8.023 -25.438 -32.094 1 89.94 213 GLN A CA 1
ATOM 1741 C C . GLN A 1 213 ? -8.547 -24.406 -33.094 1 89.94 213 GLN A C 1
ATOM 1743 O O . GLN A 1 213 ? -8.172 -23.234 -33.031 1 89.94 213 GLN A O 1
ATOM 1748 N N . PRO A 1 214 ? -9.391 -24.859 -34 1 86.81 214 PRO A N 1
ATOM 1749 C CA . PRO A 1 214 ? -9.898 -23.953 -35.031 1 86.81 214 PRO A CA 1
ATOM 1750 C C . PRO A 1 214 ? -10.672 -22.766 -34.469 1 86.81 214 PRO A C 1
ATOM 1752 O O . PRO A 1 214 ? -10.695 -21.688 -35.062 1 86.81 214 PRO A O 1
ATOM 1755 N N . ASP A 1 215 ? -11.234 -22.922 -33.344 1 85.88 215 ASP A N 1
ATOM 1756 C CA . ASP A 1 215 ? -12.039 -21.859 -32.75 1 85.88 215 ASP A CA 1
ATOM 1757 C C . ASP A 1 215 ? -11.211 -21.016 -31.781 1 85.88 215 ASP A C 1
ATOM 1759 O O . ASP A 1 215 ? -11.766 -20.25 -30.984 1 85.88 215 ASP A O 1
ATOM 1763 N N . SER A 1 216 ? -9.961 -21.141 -31.953 1 89.25 216 SER A N 1
ATOM 1764 C CA . SER A 1 216 ? -9.07 -20.375 -31.094 1 89.25 216 SER A CA 1
ATOM 1765 C C . SER A 1 216 ? -9.188 -18.875 -31.344 1 89.25 216 SER A C 1
ATOM 1767 O O . SER A 1 216 ? -9.406 -18.453 -32.5 1 89.25 216 SER A O 1
ATOM 1769 N N . LYS A 1 217 ? -9 -18.125 -30.328 1 88.69 217 LYS A N 1
ATOM 1770 C CA . LYS A 1 217 ? -9.008 -16.656 -30.438 1 88.69 217 LYS A CA 1
ATOM 1771 C C . LYS A 1 217 ? -7.629 -16.125 -30.812 1 88.69 217 LYS A C 1
ATOM 1773 O O . LYS A 1 217 ? -7.465 -14.93 -31.031 1 88.69 217 LYS A O 1
ATOM 1778 N N . ILE A 1 218 ? -6.703 -16.938 -30.969 1 91.88 218 ILE A N 1
ATOM 1779 C CA . ILE A 1 218 ? -5.344 -16.547 -31.328 1 91.88 218 ILE A CA 1
ATOM 1780 C C . ILE A 1 218 ? -5.156 -16.688 -32.844 1 91.88 218 ILE A C 1
ATOM 1782 O O . ILE A 1 218 ? -5.262 -17.797 -33.375 1 91.88 218 ILE A O 1
ATOM 1786 N N . PRO A 1 219 ? -4.879 -15.555 -33.469 1 93.25 219 PRO A N 1
ATOM 1787 C CA . PRO A 1 219 ? -4.668 -15.648 -34.906 1 93.25 219 PRO A CA 1
ATOM 1788 C C . PRO A 1 219 ? -3.424 -16.453 -35.281 1 93.25 219 PRO A C 1
ATOM 1790 O O . PRO A 1 219 ? -2.432 -16.438 -34.562 1 93.25 219 PRO A O 1
ATOM 1793 N N . GLU A 1 220 ? -3.521 -17.109 -36.406 1 93 220 GLU A N 1
ATOM 1794 C CA . GLU A 1 220 ? -2.408 -17.922 -36.906 1 93 220 GLU A CA 1
ATOM 1795 C C . GLU A 1 220 ? -1.133 -17.078 -37 1 93 220 GLU A C 1
ATOM 1797 O O . GLU A 1 220 ? -0.035 -17.594 -36.75 1 93 220 GLU A O 1
ATOM 1802 N N . SER A 1 221 ? -1.28 -15.883 -37.406 1 95 221 SER A N 1
ATOM 1803 C CA . SER A 1 221 ? -0.125 -15 -37.531 1 95 221 SER A CA 1
ATOM 1804 C C . SER A 1 221 ? 0.579 -14.828 -36.188 1 95 221 SER A C 1
ATOM 1806 O O . SER A 1 221 ? 1.809 -14.766 -36.125 1 95 221 SER A O 1
ATOM 1808 N N . LEU A 1 222 ? -0.186 -14.734 -35.156 1 95.69 222 LEU A N 1
ATOM 1809 C CA . LEU A 1 222 ? 0.388 -14.57 -33.812 1 95.69 222 LEU A CA 1
ATOM 1810 C C . LEU A 1 222 ? 1.051 -15.859 -33.344 1 95.69 222 LEU A C 1
ATOM 1812 O O . LEU A 1 222 ? 2.068 -15.82 -32.656 1 95.69 222 LEU A O 1
ATOM 1816 N N . ILE A 1 223 ? 0.448 -16.969 -33.656 1 94.56 223 ILE A N 1
ATOM 1817 C CA . ILE A 1 223 ? 1.054 -18.266 -33.344 1 94.56 223 ILE A CA 1
ATOM 1818 C C . ILE A 1 223 ? 2.451 -18.344 -33.969 1 94.56 223 ILE A C 1
ATOM 1820 O O . ILE A 1 223 ? 3.412 -18.719 -33.281 1 94.56 223 ILE A O 1
ATOM 1824 N N . ASN A 1 224 ? 2.525 -17.953 -35.188 1 94.62 224 ASN A N 1
ATOM 1825 C CA . ASN A 1 224 ? 3.814 -17.938 -35.875 1 94.62 224 ASN A CA 1
ATOM 1826 C C . ASN A 1 224 ? 4.777 -16.938 -35.25 1 94.62 224 ASN A C 1
ATOM 1828 O O . ASN A 1 224 ? 5.945 -17.25 -35 1 94.62 224 ASN A O 1
ATOM 1832 N N . LYS A 1 225 ? 4.301 -15.766 -34.969 1 96.25 225 LYS A N 1
ATOM 1833 C CA . LYS A 1 225 ? 5.121 -14.711 -34.375 1 96.25 225 LYS A CA 1
ATOM 1834 C C . LYS A 1 225 ? 5.629 -15.133 -33 1 96.25 225 LYS A C 1
ATOM 1836 O O . LYS A 1 225 ? 6.742 -14.773 -32.594 1 96.25 225 LYS A O 1
ATOM 1841 N N . SER A 1 226 ? 4.797 -15.828 -32.25 1 96.31 226 SER A N 1
ATOM 1842 C CA . SER A 1 226 ? 5.125 -16.234 -30.891 1 96.31 226 SER A CA 1
ATOM 1843 C C . SER A 1 226 ? 6.406 -17.062 -30.859 1 96.31 226 SER A C 1
ATOM 1845 O O . SER A 1 226 ? 7.082 -17.125 -29.828 1 96.31 226 SER A O 1
ATOM 1847 N N . GLN A 1 227 ? 6.734 -17.719 -31.938 1 95.94 227 GLN A N 1
ATOM 1848 C CA . GLN A 1 227 ? 7.922 -18.562 -32.031 1 95.94 227 GLN A CA 1
ATOM 1849 C C . GLN A 1 227 ? 9.195 -17.734 -31.828 1 95.94 227 GLN A C 1
ATOM 1851 O O . GLN A 1 227 ? 10.234 -18.281 -31.453 1 95.94 227 GLN A O 1
ATOM 1856 N N . SER A 1 228 ? 9.039 -16.453 -32.031 1 96.06 228 SE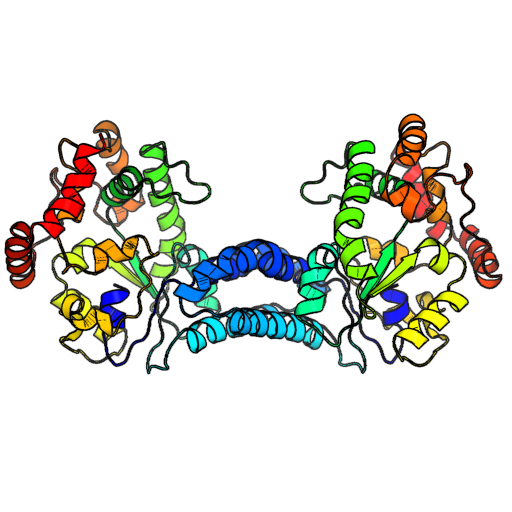R A N 1
ATOM 1857 C CA . SER A 1 228 ? 10.211 -15.578 -31.922 1 96.06 228 SER A CA 1
ATOM 1858 C C . SER A 1 228 ? 10.359 -15.008 -30.516 1 96.06 228 SER A C 1
ATOM 1860 O O . SER A 1 228 ? 11.359 -14.352 -30.203 1 96.06 228 SER A O 1
ATOM 1862 N N . PHE A 1 229 ? 9.398 -15.195 -29.688 1 97.56 229 PHE A N 1
ATOM 1863 C CA . PHE A 1 229 ? 9.445 -14.648 -28.328 1 97.56 229 PHE A CA 1
ATOM 1864 C C . PHE A 1 229 ? 10.477 -15.383 -27.484 1 97.56 229 PHE A C 1
ATOM 1866 O O . PHE A 1 229 ? 10.547 -16.609 -27.516 1 97.56 229 PHE A O 1
ATOM 1873 N N . GLU A 1 230 ? 11.234 -14.664 -26.703 1 97.94 230 GLU A N 1
ATOM 1874 C CA . GLU A 1 230 ? 12.375 -15.18 -25.953 1 97.94 230 GLU A CA 1
ATOM 1875 C C . GLU A 1 230 ? 11.938 -16.234 -24.953 1 97.94 230 GLU A C 1
ATOM 1877 O O . GLU A 1 230 ? 12.531 -17.312 -24.875 1 97.94 230 GLU A O 1
ATOM 1882 N N . MET A 1 231 ? 10.883 -15.945 -24.25 1 98.31 231 MET A N 1
ATOM 1883 C CA . MET A 1 231 ? 10.484 -16.859 -23.188 1 98.31 231 MET A CA 1
ATOM 1884 C C . MET A 1 231 ? 9.766 -18.078 -23.75 1 98.31 231 MET A C 1
ATOM 1886 O O . MET A 1 231 ? 9.828 -19.156 -23.172 1 98.31 231 MET A O 1
ATOM 1890 N N . MET A 1 232 ? 9.094 -17.922 -24.906 1 97.94 232 MET A N 1
ATOM 1891 C CA . MET A 1 232 ? 8.547 -19.078 -25.594 1 97.94 232 MET A CA 1
ATOM 1892 C C . MET A 1 232 ? 9.648 -20.062 -25.969 1 97.94 232 MET A C 1
ATOM 1894 O O . MET A 1 232 ? 9.492 -21.281 -25.797 1 97.94 232 MET A O 1
ATOM 1898 N N . ARG A 1 233 ? 10.711 -19.5 -26.422 1 97.56 233 ARG A N 1
ATOM 1899 C CA . ARG A 1 233 ? 11.852 -20.328 -26.797 1 97.56 233 ARG A CA 1
ATOM 1900 C C . ARG A 1 233 ? 12.5 -20.953 -25.562 1 97.56 233 ARG A C 1
ATOM 1902 O O . ARG A 1 233 ? 12.797 -22.156 -25.547 1 97.56 233 ARG A O 1
ATOM 1909 N N . HIS A 1 234 ? 12.664 -20.156 -24.578 1 97.81 234 HIS A N 1
ATOM 1910 C CA . HIS A 1 234 ? 13.344 -20.594 -23.359 1 97.81 234 HIS A CA 1
ATOM 1911 C C . HIS A 1 234 ? 12.617 -21.781 -22.734 1 97.81 234 HIS A C 1
ATOM 1913 O O . HIS A 1 234 ? 13.25 -22.75 -22.297 1 97.81 234 HIS A O 1
ATOM 1919 N N . PHE A 1 235 ? 11.297 -21.734 -22.719 1 97.75 235 PHE A N 1
ATOM 1920 C CA . PHE A 1 235 ? 10.523 -22.75 -22 1 97.75 235 PHE A CA 1
ATOM 1921 C C . PHE A 1 235 ? 10.156 -23.891 -22.938 1 97.75 235 PHE A C 1
ATOM 1923 O O . PHE A 1 235 ? 9.422 -24.797 -22.562 1 97.75 235 PHE A O 1
ATOM 1930 N N . GLY A 1 236 ? 10.578 -23.812 -24.234 1 96.12 236 GLY A N 1
ATOM 1931 C CA . GLY A 1 236 ? 10.383 -24.906 -25.172 1 96.12 236 GLY A CA 1
ATOM 1932 C C . GLY A 1 236 ? 9.008 -24.906 -25.812 1 96.12 236 GLY A C 1
ATOM 1933 O O . GLY A 1 236 ? 8.539 -25.938 -26.297 1 96.12 236 GLY A O 1
ATOM 1934 N N . TYR A 1 237 ? 8.391 -23.734 -25.797 1 97.38 237 TYR A N 1
ATOM 1935 C CA . TYR A 1 237 ? 7.031 -23.641 -26.328 1 97.38 237 TYR A CA 1
ATOM 1936 C C . TYR A 1 237 ? 7.047 -23.203 -27.797 1 97.38 237 TYR A C 1
ATOM 1938 O O . TYR A 1 237 ? 6.043 -23.344 -28.5 1 97.38 237 TYR A O 1
ATOM 1946 N N . ALA A 1 238 ? 8.109 -22.656 -28.281 1 95.81 238 ALA A N 1
ATOM 1947 C CA . ALA A 1 238 ? 8.172 -21.953 -29.562 1 95.81 238 ALA A CA 1
ATOM 1948 C C . ALA A 1 238 ? 7.941 -22.922 -30.719 1 95.81 238 ALA A C 1
ATOM 1950 O O . ALA A 1 238 ? 7.188 -22.625 -31.641 1 95.81 238 ALA A O 1
ATOM 1951 N N . ASN A 1 239 ? 8.508 -24.172 -30.672 1 91.75 239 ASN A N 1
ATOM 1952 C CA . ASN A 1 239 ? 8.539 -25.031 -31.844 1 91.75 239 ASN A CA 1
ATOM 1953 C C . ASN A 1 239 ? 7.684 -26.281 -31.641 1 91.75 239 ASN A C 1
ATOM 1955 O O . ASN A 1 239 ? 8.039 -27.359 -32.125 1 91.75 239 ASN A O 1
ATOM 1959 N N . LEU A 1 240 ? 6.66 -26.125 -31.016 1 93.81 240 LEU A N 1
ATOM 1960 C CA . LEU A 1 240 ? 5.75 -27.234 -30.812 1 93.81 240 LEU A CA 1
ATOM 1961 C C . LEU A 1 240 ? 4.898 -27.469 -32.062 1 93.81 240 LEU A C 1
ATOM 1963 O O . LEU A 1 240 ? 4.652 -26.547 -32.844 1 93.81 240 LEU A O 1
ATOM 1967 N N . SER A 1 241 ? 4.512 -28.688 -32.219 1 92.75 241 SER A N 1
ATOM 1968 C CA . SER A 1 241 ? 3.568 -29 -33.281 1 92.75 241 SER A CA 1
ATOM 1969 C C . SER A 1 241 ? 2.219 -28.328 -33.062 1 92.75 241 SER A C 1
ATOM 1971 O O . SER A 1 241 ? 1.956 -27.828 -31.969 1 92.75 241 SER A O 1
ATOM 1973 N N . ILE A 1 242 ? 1.413 -28.297 -34.062 1 90.62 242 ILE A N 1
ATOM 1974 C CA . ILE A 1 242 ? 0.044 -27.797 -33.969 1 90.62 242 ILE A CA 1
ATOM 1975 C C . ILE A 1 242 ? -0.927 -28.891 -34.438 1 90.62 242 ILE A C 1
ATOM 1977 O O . ILE A 1 242 ? -0.975 -29.203 -35.625 1 90.62 242 ILE A O 1
ATOM 1981 N N . PRO A 1 243 ? -1.66 -29.516 -33.594 1 91.44 243 PRO A N 1
ATOM 1982 C CA . PRO A 1 243 ? -1.763 -29.266 -32.156 1 91.44 243 PRO A CA 1
ATOM 1983 C C . PRO A 1 243 ? -0.499 -29.656 -31.391 1 91.44 243 PRO A C 1
ATOM 1985 O O . PRO A 1 243 ? 0.261 -30.516 -31.859 1 91.44 243 PRO A O 1
ATOM 1988 N N . PRO A 1 244 ? -0.38 -29.062 -30.234 1 94.69 244 PRO A N 1
ATOM 1989 C CA . PRO A 1 244 ? 0.86 -29.297 -29.484 1 94.69 244 PRO A CA 1
ATOM 1990 C C . PRO A 1 244 ? 0.863 -30.641 -28.75 1 94.69 244 PRO A C 1
ATOM 1992 O O . PRO A 1 244 ? -0.194 -31.109 -28.328 1 94.69 244 PRO A O 1
ATOM 1995 N N . VAL A 1 245 ? 2.006 -31.188 -28.641 1 93.88 245 VAL A N 1
ATOM 1996 C CA . VAL A 1 245 ? 2.258 -32.312 -27.766 1 93.88 245 VAL A CA 1
ATOM 1997 C C . VAL A 1 245 ? 3.166 -31.906 -26.609 1 93.88 245 VAL A C 1
ATOM 1999 O O . VAL A 1 245 ? 4.375 -31.734 -26.797 1 93.88 245 VAL A O 1
ATOM 2002 N N . TYR A 1 246 ? 2.598 -31.781 -25.469 1 95.19 246 TYR A N 1
ATOM 2003 C CA . TYR A 1 246 ? 3.344 -31.281 -24.328 1 95.19 246 TYR A CA 1
ATOM 2004 C C . TYR A 1 246 ? 4.035 -32.438 -23.594 1 95.19 246 TYR A C 1
ATOM 2006 O O . TYR A 1 246 ? 4.977 -32.188 -22.828 1 95.19 246 TYR A O 1
ATOM 2014 N N . GLY A 1 247 ? 3.604 -33.625 -23.766 1 92.69 247 GLY A N 1
ATOM 2015 C CA . GLY A 1 247 ? 4.133 -34.781 -23.078 1 92.69 247 GLY A CA 1
ATOM 2016 C C . GLY A 1 247 ? 3.16 -35.969 -23.062 1 92.69 247 GLY A C 1
ATOM 2017 O O . GLY A 1 247 ? 2.082 -35.875 -23.656 1 92.69 247 GLY A O 1
ATOM 2018 N N . ILE A 1 248 ? 3.58 -37.062 -22.422 1 92.88 248 ILE A N 1
ATOM 2019 C CA . ILE A 1 248 ? 2.764 -38.25 -22.312 1 92.88 248 ILE A CA 1
ATOM 2020 C C . ILE A 1 248 ? 2.047 -38.281 -20.969 1 92.88 248 ILE A C 1
ATOM 2022 O O . ILE A 1 248 ? 2.688 -38.25 -19.922 1 92.88 248 ILE A O 1
ATOM 2026 N N . PRO A 1 249 ? 0.714 -38.25 -21.047 1 93.5 249 PRO A N 1
ATOM 2027 C CA . PRO A 1 249 ? -0.024 -38.281 -19.797 1 93.5 249 PRO A CA 1
ATOM 2028 C C . PRO A 1 249 ? 0.17 -39.562 -19.016 1 93.5 249 PRO A C 1
ATOM 2030 O O . PRO A 1 249 ? 0.345 -40.625 -19.625 1 93.5 249 PRO A O 1
ATOM 2033 N N . GLU A 1 250 ? 0.169 -39.5 -17.734 1 94.25 250 GLU A N 1
ATOM 2034 C CA . GLU A 1 250 ? 0.078 -40.719 -16.906 1 94.25 250 GLU A CA 1
ATOM 2035 C C . GLU A 1 250 ? -1.218 -41.469 -17.172 1 94.25 250 GLU A C 1
ATOM 2037 O O . GLU A 1 250 ? -2.229 -40.875 -17.547 1 94.25 250 GLU A O 1
ATOM 2042 N N . PRO A 1 251 ? -1.172 -42.719 -16.984 1 91.06 251 PRO A N 1
ATOM 2043 C CA . PRO A 1 251 ? -2.359 -43.531 -17.266 1 91.06 251 PRO A CA 1
ATOM 2044 C C . PRO A 1 251 ? -3.596 -43.062 -16.516 1 91.06 251 PRO A C 1
ATOM 2046 O O . PRO A 1 251 ? -4.691 -43 -17.078 1 91.06 251 PRO A O 1
ATOM 2049 N N . GLU A 1 252 ? -3.402 -42.688 -15.312 1 87.81 252 GLU A N 1
ATOM 2050 C CA . GLU A 1 252 ? -4.523 -42.25 -14.492 1 87.81 252 GLU A CA 1
ATOM 2051 C C . GLU A 1 252 ? -5.148 -40.969 -15.062 1 87.81 252 GLU A C 1
ATOM 2053 O O . GLU A 1 252 ? -6.363 -40.781 -14.969 1 87.81 252 GLU A O 1
ATOM 2058 N N . VAL A 1 253 ? -4.316 -40.156 -15.594 1 87.69 253 VAL A N 1
ATOM 2059 C CA . VAL A 1 253 ? -4.793 -38.906 -16.188 1 87.69 253 VAL A CA 1
ATOM 2060 C C . VAL A 1 253 ? -5.621 -39.188 -17.422 1 87.69 253 VAL A C 1
ATOM 2062 O O . VAL A 1 253 ? -6.672 -38.562 -17.641 1 87.69 253 VAL A O 1
ATOM 2065 N N . GLU A 1 254 ? -5.184 -40.094 -18.188 1 86 254 GLU A N 1
ATOM 2066 C CA . GLU A 1 254 ? -5.922 -40.5 -19.375 1 86 254 GLU A CA 1
ATOM 2067 C C . GLU A 1 254 ? -7.289 -41.094 -19.016 1 86 254 GLU A C 1
ATOM 2069 O O . GLU A 1 254 ? -8.289 -40.781 -19.672 1 86 254 GLU A O 1
ATOM 2074 N N . GLU A 1 255 ? -7.227 -41.844 -18.016 1 84.5 255 GLU A N 1
ATOM 2075 C CA . GLU A 1 255 ? -8.469 -42.469 -17.562 1 84.5 255 GLU A CA 1
ATOM 2076 C C . GLU A 1 255 ? -9.461 -41.406 -17.062 1 84.5 255 GLU A C 1
ATOM 2078 O O . GLU A 1 255 ? -10.648 -41.469 -17.391 1 84.5 255 GLU A O 1
ATOM 2083 N N . ARG A 1 256 ? -8.961 -40.531 -16.297 1 81.69 256 ARG A N 1
ATOM 2084 C CA . ARG A 1 256 ? -9.812 -39.5 -15.758 1 81.69 256 ARG A CA 1
ATOM 2085 C C . ARG A 1 256 ? -10.359 -38.594 -16.859 1 81.69 256 ARG A C 1
ATOM 2087 O O . ARG A 1 256 ? -11.516 -38.156 -16.812 1 81.69 256 ARG A O 1
ATOM 2094 N N . ALA A 1 257 ? -9.5 -38.281 -17.781 1 78.5 257 ALA A N 1
ATOM 2095 C CA . ALA A 1 257 ? -9.922 -37.469 -18.922 1 78.5 257 ALA A CA 1
ATOM 2096 C C . ALA A 1 257 ? -11.062 -38.125 -19.688 1 78.5 257 ALA A C 1
ATOM 2098 O O . ALA A 1 257 ? -12.008 -37.469 -20.094 1 78.5 257 ALA A O 1
ATOM 2099 N N . ARG A 1 258 ? -10.984 -39.406 -19.812 1 78.44 258 ARG A N 1
ATOM 2100 C CA . ARG A 1 258 ? -12.031 -40.156 -20.5 1 78.44 258 ARG A CA 1
ATOM 2101 C C . ARG A 1 258 ? -13.344 -40.094 -19.734 1 78.44 258 ARG A C 1
ATOM 2103 O O . ARG A 1 258 ? -14.414 -39.938 -20.328 1 78.44 258 ARG A O 1
ATOM 2110 N N . LEU A 1 259 ? -13.211 -40.125 -18.438 1 77.81 259 LEU A N 1
ATOM 2111 C CA . LEU A 1 259 ? -14.398 -40.094 -17.594 1 77.81 259 LEU A CA 1
ATOM 2112 C C . LEU A 1 259 ? -15.031 -38.688 -17.594 1 77.81 259 LEU A C 1
ATOM 2114 O O . LEU A 1 259 ? -16.25 -38.562 -17.625 1 77.81 259 LEU A O 1
ATOM 2118 N N . LEU A 1 260 ? -14.18 -37.75 -17.578 1 77.75 260 LEU A N 1
ATOM 2119 C CA . LEU A 1 260 ? -14.664 -36.375 -17.562 1 77.75 260 LEU A CA 1
ATOM 2120 C C . LEU A 1 260 ? -15.344 -36 -18.875 1 77.75 260 LEU A C 1
ATOM 2122 O O . LEU A 1 260 ? -16.297 -35.219 -18.891 1 77.75 260 LEU A O 1
ATOM 2126 N N . ALA A 1 261 ? -14.883 -36.594 -19.938 1 75.19 261 ALA A N 1
ATOM 2127 C CA . ALA A 1 261 ? -15.445 -36.312 -21.25 1 75.19 261 ALA A CA 1
ATOM 2128 C C . ALA A 1 261 ? -16.922 -36.719 -21.312 1 75.19 261 ALA A C 1
ATOM 2130 O O . ALA A 1 261 ? -17.688 -36.219 -22.141 1 75.19 261 ALA A O 1
ATOM 2131 N N . LYS A 1 262 ? -17.312 -37.531 -20.344 1 73.38 262 LYS A N 1
ATOM 2132 C CA . LYS A 1 262 ? -18.688 -38.031 -20.312 1 73.38 262 LYS A CA 1
ATOM 2133 C C . LYS A 1 262 ? -19.531 -37.219 -19.344 1 73.38 262 LYS A C 1
ATOM 2135 O O . LYS A 1 262 ? -20.766 -37.344 -19.312 1 73.38 262 LYS A O 1
ATOM 2140 N N . ASN A 1 263 ? -18.922 -36.375 -18.641 1 73.06 263 ASN A N 1
ATOM 2141 C CA . ASN A 1 263 ? -19.609 -35.562 -17.625 1 73.06 263 ASN A CA 1
ATOM 2142 C C . ASN A 1 263 ? -20.25 -34.312 -18.234 1 73.06 263 ASN A C 1
ATOM 2144 O O . ASN A 1 263 ? -19.547 -33.5 -18.812 1 73.06 263 ASN A O 1
ATOM 2148 N N . THR A 1 264 ? -21.547 -34.094 -18.062 1 70.38 264 THR A N 1
ATOM 2149 C CA . THR A 1 264 ? -22.312 -33.031 -18.688 1 70.38 264 THR A CA 1
ATOM 2150 C C . THR A 1 264 ? -21.891 -31.656 -18.125 1 70.38 264 THR A C 1
ATOM 2152 O O . THR A 1 264 ? -21.781 -30.688 -18.875 1 70.38 264 THR A O 1
ATOM 2155 N N . GLU A 1 265 ? -21.672 -31.578 -16.844 1 68 265 GLU A N 1
ATOM 2156 C CA . GLU A 1 265 ? -21.281 -30.312 -16.219 1 68 265 GLU A CA 1
ATOM 2157 C C . GLU A 1 265 ? -19.906 -29.859 -16.703 1 68 265 GLU A C 1
ATOM 2159 O O . GLU A 1 265 ? -19.688 -28.656 -16.906 1 68 265 GLU A O 1
ATOM 2164 N N . PHE A 1 266 ? -19.109 -30.875 -16.906 1 70.5 266 PHE A N 1
ATOM 2165 C CA . PHE A 1 266 ? -17.766 -30.594 -17.391 1 70.5 266 PHE A CA 1
ATOM 2166 C C . PHE A 1 266 ? -17.812 -30.094 -18.844 1 70.5 266 PHE A C 1
ATOM 2168 O O . PHE A 1 266 ? -17.078 -29.188 -19.203 1 70.5 266 PHE A O 1
ATOM 2175 N N . LYS A 1 267 ? -18.703 -30.672 -19.625 1 66.94 267 LYS A N 1
ATOM 2176 C CA . LYS A 1 267 ? -18.844 -30.266 -21.016 1 66.94 267 LYS A CA 1
ATOM 2177 C C . LYS A 1 267 ? -19.281 -28.812 -21.109 1 66.94 267 LYS A C 1
ATOM 2179 O O . LYS A 1 267 ? -18.875 -28.094 -22.031 1 66.94 267 LYS A O 1
ATOM 2184 N N . LYS A 1 268 ? -20.016 -28.328 -20.141 1 63.56 268 LYS A N 1
ATOM 2185 C CA . LYS A 1 268 ? -20.547 -26.969 -20.141 1 63.56 268 LYS A CA 1
ATOM 2186 C C . LYS A 1 268 ? -19.453 -25.953 -19.875 1 63.56 268 LYS A C 1
ATOM 2188 O O . LYS A 1 268 ? -19.516 -24.812 -20.359 1 63.56 268 LYS A O 1
ATOM 2193 N N . LEU A 1 269 ? -18.516 -26.391 -19.109 1 60.09 269 LEU A N 1
ATOM 2194 C CA . LEU A 1 269 ? -17.391 -25.516 -18.797 1 60.09 269 LEU A CA 1
ATOM 2195 C C . LEU A 1 269 ? -16.656 -25.094 -20.062 1 60.09 269 LEU A C 1
ATOM 2197 O O . LEU A 1 269 ? -16.188 -23.969 -20.156 1 60.09 269 LEU A O 1
ATOM 2201 N N . PHE A 1 270 ? -16.688 -25.984 -21.062 1 58.09 270 PHE A N 1
ATOM 2202 C CA . PHE A 1 270 ? -15.938 -25.703 -22.281 1 58.09 270 PHE A CA 1
ATOM 2203 C C . PHE A 1 270 ? -16.875 -25.422 -23.453 1 58.09 270 PHE A C 1
ATOM 2205 O O . PHE A 1 270 ? -16.453 -24.922 -24.5 1 58.09 270 PHE A O 1
ATOM 2212 N N . SER A 1 271 ? -18.172 -25.906 -23.328 1 55.38 271 SER A N 1
ATOM 2213 C CA . SER A 1 271 ? -19.156 -25.594 -24.359 1 55.38 271 SER A CA 1
ATOM 2214 C C . SER A 1 271 ? -19.578 -24.141 -24.297 1 55.38 271 SER A C 1
ATOM 2216 O O . SER A 1 271 ? -19.844 -23.5 -25.328 1 55.38 271 SER A O 1
ATOM 2218 N N . LEU A 1 272 ? -19.906 -23.578 -23.109 1 46 272 LEU A N 1
ATOM 2219 C CA . LEU A 1 272 ? -20.344 -22.188 -22.969 1 46 272 LEU A CA 1
ATOM 2220 C C . LEU A 1 272 ? -19.25 -21.234 -23.438 1 46 272 LEU A C 1
ATOM 2222 O O . LEU A 1 272 ? -19.5 -20.031 -23.625 1 46 272 LEU A O 1
ATOM 2226 N N . MET A 1 273 ? -18.094 -21.703 -23.422 1 45.06 273 MET A N 1
ATOM 2227 C CA . MET A 1 273 ? -17.047 -20.859 -24 1 45.06 273 MET A CA 1
ATOM 2228 C C . MET A 1 273 ? -17.234 -20.719 -25.516 1 45.06 273 MET A C 1
ATOM 2230 O O . MET A 1 273 ? -16.766 -19.766 -26.125 1 45.06 273 MET A O 1
ATOM 2234 N N . THR A 1 274 ? -17.938 -21.688 -26.25 1 39.94 274 THR A N 1
ATOM 2235 C CA . THR A 1 274 ? -18.172 -21.656 -27.688 1 39.94 274 THR A CA 1
ATOM 2236 C C . THR A 1 274 ? -19.422 -20.844 -28.016 1 39.94 274 THR A C 1
ATOM 2238 O O . THR A 1 274 ? -19.531 -20.266 -29.094 1 39.94 274 THR A O 1
ATOM 2241 N N . GLU A 1 275 ? -20.438 -20.859 -27.266 1 36.62 275 GLU A N 1
ATOM 2242 C CA . GLU A 1 275 ? -21.656 -20.25 -27.75 1 36.62 275 GLU A CA 1
ATOM 2243 C C . GLU A 1 275 ? -21.609 -18.734 -27.625 1 36.62 275 GLU A C 1
ATOM 2245 O O . GLU A 1 275 ? -22.438 -18.031 -28.203 1 36.62 275 GLU A O 1
ATOM 2250 N N . LYS A 1 276 ? -20.828 -18.219 -26.719 1 39.34 276 LYS A N 1
ATOM 2251 C CA . LYS A 1 276 ? -20.906 -16.766 -26.719 1 39.34 276 LYS A CA 1
ATOM 2252 C C . LYS A 1 276 ? -20.062 -16.172 -27.844 1 39.34 276 LYS A C 1
ATOM 2254 O O . LYS A 1 276 ? -19.75 -14.977 -27.828 1 39.34 276 LYS A O 1
ATOM 2259 N N . SER A 1 277 ? -19.578 -16.922 -28.844 1 27.33 277 SER A N 1
ATOM 2260 C CA . SER A 1 277 ? -19.141 -16.25 -30.062 1 27.33 277 SER A CA 1
ATOM 2261 C C . SER A 1 277 ? -20.344 -15.875 -30.938 1 27.33 277 SER A C 1
ATOM 2263 O O . SER A 1 277 ? -21.281 -16.656 -31.094 1 27.33 277 SER A O 1
ATOM 2265 N N . MET B 1 1 ? 3.387 23.547 13.328 1 89.06 1 MET B N 1
ATOM 2266 C CA . MET B 1 1 ? 2.82 22.797 14.438 1 89.06 1 MET B CA 1
ATOM 2267 C C . MET B 1 1 ? 3.711 21.609 14.789 1 89.06 1 MET B C 1
ATOM 2269 O O . MET B 1 1 ? 4.055 21.406 15.961 1 89.06 1 MET B O 1
ATOM 2273 N N . ARG B 1 2 ? 4.125 20.859 13.828 1 88.25 2 ARG B N 1
ATOM 2274 C CA . ARG B 1 2 ? 4.906 19.656 14.07 1 88.25 2 ARG B CA 1
ATOM 2275 C C . ARG B 1 2 ? 6.191 19.984 14.828 1 88.25 2 ARG B C 1
ATOM 2277 O O . ARG B 1 2 ? 6.465 19.391 15.875 1 88.25 2 ARG B O 1
ATOM 2284 N N . VAL B 1 3 ? 6.91 20.984 14.352 1 86.5 3 VAL B N 1
ATOM 2285 C CA . VAL B 1 3 ? 8.195 21.328 14.953 1 86.5 3 VAL B CA 1
ATOM 2286 C C . VAL B 1 3 ? 7.98 21.922 16.344 1 86.5 3 VAL B C 1
ATOM 2288 O O . VAL B 1 3 ? 8.758 21.672 17.266 1 86.5 3 VAL B O 1
ATOM 2291 N N . LEU B 1 4 ? 6.91 22.703 16.484 1 90.31 4 LEU B N 1
ATOM 2292 C CA . LEU B 1 4 ? 6.605 23.312 17.766 1 90.31 4 LEU B CA 1
ATOM 2293 C C . LEU B 1 4 ? 6.312 22.266 18.828 1 90.31 4 LEU B C 1
ATOM 2295 O O . LEU B 1 4 ? 6.723 22.406 19.984 1 90.31 4 LEU B O 1
ATOM 2299 N N . LEU B 1 5 ? 5.645 21.156 18.453 1 92.69 5 LEU B N 1
ATOM 2300 C CA . LEU B 1 5 ? 5.336 20.078 19.375 1 92.69 5 LEU B CA 1
ATOM 2301 C C . LEU B 1 5 ? 6.555 19.188 19.609 1 92.69 5 LEU B C 1
ATOM 2303 O O . LEU B 1 5 ? 6.766 18.688 20.703 1 92.69 5 LEU B O 1
ATOM 2307 N N . ASP B 1 6 ? 7.344 19.109 18.578 1 91.62 6 ASP B N 1
ATOM 2308 C CA . ASP B 1 6 ? 8.453 18.156 18.578 1 91.62 6 ASP B CA 1
ATOM 2309 C C . ASP B 1 6 ? 9.555 18.594 19.547 1 91.62 6 ASP B C 1
ATOM 2311 O O . ASP B 1 6 ? 10.352 17.766 20 1 91.62 6 ASP B O 1
ATOM 2315 N N . VAL B 1 7 ? 9.656 19.891 19.828 1 90.56 7 VAL B N 1
ATOM 2316 C CA . VAL B 1 7 ? 10.695 20.391 20.719 1 90.56 7 VAL B CA 1
ATOM 2317 C C . VAL B 1 7 ? 10.305 20.125 22.172 1 90.56 7 VAL B C 1
ATOM 2319 O O . VAL B 1 7 ? 11.133 20.25 23.078 1 90.56 7 VAL B O 1
ATOM 2322 N N . HIS B 1 8 ? 8.992 19.891 22.422 1 93.56 8 HIS B N 1
ATOM 2323 C CA . HIS B 1 8 ? 8.539 19.578 23.766 1 93.56 8 HIS B CA 1
ATOM 2324 C C . HIS B 1 8 ? 9.188 18.297 24.297 1 93.56 8 HIS B C 1
ATOM 2326 O O . HIS B 1 8 ? 9.258 17.297 23.578 1 93.56 8 HIS B O 1
ATOM 2332 N N . PRO B 1 9 ? 9.609 18.25 25.484 1 93.06 9 PRO B N 1
ATOM 2333 C CA . PRO B 1 9 ? 10.336 17.094 26 1 93.06 9 PRO B CA 1
ATOM 2334 C C . PRO B 1 9 ? 9.477 15.828 26.062 1 93.06 9 PRO B C 1
ATOM 2336 O O . PRO B 1 9 ? 10 14.719 26 1 93.06 9 PRO B O 1
ATOM 2339 N N . ASP B 1 10 ? 8.211 15.992 26.125 1 95.31 10 ASP B N 1
ATOM 2340 C CA . ASP B 1 10 ? 7.316 14.844 26.266 1 95.31 10 ASP B CA 1
ATOM 2341 C C . ASP B 1 10 ? 6.828 14.359 24.906 1 95.31 10 ASP B C 1
ATOM 2343 O O . ASP B 1 10 ? 6.125 13.352 24.812 1 95.31 10 ASP B O 1
ATOM 2347 N N . VAL B 1 11 ? 7.211 15.078 23.828 1 95.19 11 VAL B N 1
ATOM 2348 C CA . VAL B 1 11 ? 6.625 14.781 22.531 1 95.19 11 VAL B CA 1
ATOM 2349 C C . VAL B 1 11 ? 7.73 14.477 21.516 1 95.19 11 VAL B C 1
ATOM 2351 O O . VAL B 1 11 ? 8.773 15.125 21.516 1 95.19 11 VAL B O 1
ATOM 2354 N N . ARG B 1 12 ? 7.535 13.422 20.766 1 94.69 12 ARG B N 1
ATOM 2355 C CA . ARG B 1 12 ? 8.391 13.148 19.609 1 94.69 12 ARG B CA 1
ATOM 2356 C C . ARG B 1 12 ? 7.559 12.938 18.344 1 94.69 12 ARG B C 1
ATOM 2358 O O . ARG B 1 12 ? 6.832 11.945 18.234 1 94.69 12 ARG B O 1
ATOM 2365 N N . CYS B 1 13 ? 7.605 13.828 17.422 1 92.81 13 CYS B N 1
ATOM 2366 C CA . CYS B 1 13 ? 6.945 13.711 16.125 1 92.81 13 CYS B CA 1
ATOM 2367 C C . CYS B 1 13 ? 7.914 13.219 15.055 1 92.81 13 CYS B C 1
ATOM 2369 O O . CYS B 1 13 ? 7.605 12.281 14.312 1 92.81 13 CYS B O 1
ATOM 2371 N N . GLY B 1 14 ? 9.055 13.859 15.078 1 87.75 14 GLY B N 1
ATOM 2372 C CA . GLY B 1 14 ? 10.047 13.453 14.094 1 87.75 14 GLY B CA 1
ATOM 2373 C C . GLY B 1 14 ? 9.734 13.945 12.688 1 87.75 14 GLY B C 1
ATOM 2374 O O . GLY B 1 14 ? 8.758 14.672 12.484 1 87.75 14 GLY B O 1
ATOM 2375 N N . PRO B 1 15 ? 10.523 13.57 11.75 1 88.81 15 PRO B N 1
ATOM 2376 C CA . PRO B 1 15 ? 10.328 14.008 10.367 1 88.81 15 PRO B CA 1
ATOM 2377 C C . PRO B 1 15 ? 9.148 13.305 9.688 1 88.81 15 PRO B C 1
ATOM 2379 O O . PRO B 1 15 ? 8.586 12.367 10.25 1 88.81 15 PRO B O 1
ATOM 2382 N N . GLU B 1 16 ? 8.836 13.844 8.516 1 90.25 16 GLU B N 1
ATOM 2383 C CA . GLU B 1 16 ? 7.852 13.141 7.699 1 90.25 16 GLU B CA 1
ATOM 2384 C C . GLU B 1 16 ? 8.32 11.734 7.352 1 90.25 16 GLU B C 1
ATOM 2386 O O . GLU B 1 16 ? 9.484 11.531 6.996 1 90.25 16 GLU B O 1
ATOM 2391 N N . THR B 1 17 ? 7.395 10.797 7.457 1 91.06 17 THR B N 1
ATOM 2392 C CA . THR B 1 17 ? 7.785 9.406 7.242 1 91.06 17 THR B CA 1
ATOM 2393 C C . THR B 1 17 ? 7.836 9.086 5.75 1 91.06 17 THR B C 1
ATOM 2395 O O . THR B 1 17 ? 8.555 8.18 5.332 1 91.06 17 THR B O 1
ATOM 2398 N N . HIS B 1 18 ? 6.996 9.711 4.988 1 89.62 18 HIS B N 1
ATOM 2399 C CA . HIS B 1 18 ? 6.84 9.5 3.555 1 89.62 18 HIS B CA 1
ATOM 2400 C C . HIS B 1 18 ? 6.211 8.141 3.266 1 89.62 18 HIS B C 1
ATOM 2402 O O . HIS B 1 18 ? 5.605 7.945 2.209 1 89.62 18 HIS B O 1
ATOM 2408 N N . ILE B 1 19 ? 6.238 7.23 4.176 1 94.38 19 ILE B N 1
ATOM 2409 C CA . ILE B 1 19 ? 5.707 5.883 3.994 1 94.38 19 ILE B CA 1
ATOM 2410 C C . ILE B 1 19 ? 4.277 5.812 4.523 1 94.38 19 ILE B C 1
ATOM 2412 O O . ILE B 1 19 ? 3.439 5.094 3.979 1 94.38 19 ILE B O 1
ATOM 2416 N N . LEU B 1 20 ? 4.016 6.566 5.551 1 95.56 20 LEU B N 1
ATOM 2417 C CA . LEU B 1 20 ? 2.732 6.488 6.238 1 95.56 20 LEU B CA 1
ATOM 2418 C C . LEU B 1 20 ? 1.586 6.828 5.293 1 95.56 20 LEU B C 1
ATOM 2420 O O . LEU B 1 20 ? 0.572 6.129 5.262 1 95.56 20 LEU B O 1
ATOM 2424 N N . PRO B 1 21 ? 1.761 7.902 4.441 1 95.12 21 PRO B N 1
ATOM 2425 C CA . PRO B 1 21 ? 0.667 8.195 3.51 1 95.12 21 PRO B CA 1
ATOM 2426 C C . PRO B 1 21 ? 0.389 7.043 2.547 1 95.12 21 PRO B C 1
ATOM 2428 O O . PRO B 1 21 ? -0.77 6.773 2.215 1 95.12 21 PRO B O 1
ATOM 2431 N N . LEU B 1 22 ? 1.41 6.379 2.111 1 95.88 22 LEU B N 1
ATOM 2432 C CA . LEU B 1 22 ? 1.258 5.27 1.176 1 95.88 22 LEU B CA 1
ATOM 2433 C C . LEU B 1 22 ? 0.521 4.105 1.829 1 95.88 22 LEU B C 1
ATOM 2435 O O . LEU B 1 22 ? -0.394 3.531 1.233 1 95.88 22 LEU B O 1
ATOM 2439 N N . ILE B 1 23 ? 0.87 3.787 3.059 1 97.62 23 ILE B N 1
ATOM 2440 C CA . ILE B 1 23 ? 0.251 2.697 3.805 1 97.62 23 ILE B CA 1
ATOM 2441 C C . ILE B 1 23 ? -1.219 3.02 4.066 1 97.62 23 ILE B C 1
ATOM 2443 O O . ILE B 1 23 ? -2.094 2.182 3.842 1 97.62 23 ILE B O 1
ATOM 2447 N N . LEU B 1 24 ? -1.47 4.223 4.477 1 97.38 24 LEU B N 1
ATOM 2448 C CA . LEU B 1 24 ? -2.83 4.625 4.82 1 97.38 24 LEU B CA 1
ATOM 2449 C C . LEU B 1 24 ? -3.709 4.684 3.574 1 97.38 24 LEU B C 1
ATOM 2451 O O . LEU B 1 24 ? -4.887 4.316 3.623 1 97.38 24 LEU B O 1
ATOM 2455 N N . TYR B 1 25 ? -3.148 5.176 2.512 1 95.94 25 TYR B N 1
ATOM 2456 C CA . TYR B 1 25 ? -3.914 5.223 1.27 1 95.94 25 TYR B CA 1
ATOM 2457 C C . TYR B 1 25 ? -4.293 3.822 0.809 1 95.94 25 TYR B C 1
ATOM 2459 O O . TYR B 1 25 ? -5.43 3.588 0.384 1 95.94 25 TYR B O 1
ATOM 2467 N N . LEU B 1 26 ? -3.357 2.918 0.893 1 97.19 26 LEU B N 1
ATOM 2468 C CA . LEU B 1 26 ? -3.645 1.531 0.543 1 97.19 26 LEU B CA 1
ATOM 2469 C C . LEU B 1 26 ? -4.789 0.983 1.389 1 97.19 26 LEU B C 1
ATOM 2471 O O . LEU B 1 26 ? -5.742 0.412 0.854 1 97.19 26 LEU B O 1
ATOM 2475 N N . TYR B 1 27 ? -4.691 1.169 2.668 1 97.5 27 TYR B N 1
ATOM 2476 C CA . TYR B 1 27 ? -5.707 0.698 3.604 1 97.5 27 TYR B CA 1
ATOM 2477 C C . TYR B 1 27 ? -7.059 1.327 3.301 1 97.5 27 TYR B C 1
ATOM 2479 O O . TYR B 1 27 ? -8.062 0.621 3.152 1 97.5 27 TYR B O 1
ATOM 2487 N N . SER B 1 28 ? -7.074 2.666 3.092 1 95.56 28 SER B N 1
ATOM 2488 C CA . SER B 1 28 ? -8.312 3.441 3.096 1 95.56 28 SER B CA 1
ATOM 2489 C C . SER B 1 28 ? -9.016 3.361 1.746 1 95.56 28 SER B C 1
ATOM 2491 O O . SER B 1 28 ? -10.242 3.295 1.685 1 95.56 28 SER B O 1
ATOM 2493 N N . PHE B 1 29 ? -8.297 3.312 0.702 1 94.19 29 PHE B N 1
ATOM 2494 C CA . PHE B 1 29 ? -8.938 3.541 -0.588 1 94.19 29 PHE B CA 1
ATOM 2495 C C . PHE B 1 29 ? -8.867 2.291 -1.457 1 94.19 29 PHE B C 1
ATOM 2497 O O . PHE B 1 29 ? -9.539 2.207 -2.488 1 94.19 29 PHE B O 1
ATOM 2504 N N . LYS B 1 30 ? -8.094 1.35 -1.057 1 94.31 30 LYS B N 1
ATOM 2505 C CA . LYS B 1 30 ? -8.008 0.122 -1.841 1 94.31 30 LYS B CA 1
ATOM 2506 C C . LYS B 1 30 ? -8.555 -1.069 -1.059 1 94.31 30 LYS B C 1
ATOM 2508 O O . LYS B 1 30 ? -9.609 -1.605 -1.391 1 94.31 30 LYS B O 1
ATOM 2513 N N . ILE B 1 31 ? -8.031 -1.337 0.083 1 94.25 31 ILE B N 1
ATOM 2514 C CA . ILE B 1 31 ? -8.336 -2.564 0.812 1 94.25 31 ILE B CA 1
ATOM 2515 C C . ILE B 1 31 ? -9.727 -2.471 1.42 1 94.25 31 ILE B C 1
ATOM 2517 O O . ILE B 1 31 ? -10.516 -3.418 1.334 1 94.25 31 ILE B O 1
ATOM 2521 N N . LYS B 1 32 ? -10.039 -1.376 1.927 1 89.81 32 LYS B N 1
ATOM 2522 C CA . LYS B 1 32 ? -11.328 -1.228 2.59 1 89.81 32 LYS B CA 1
ATOM 2523 C C . LYS B 1 32 ? -12.477 -1.362 1.593 1 89.81 32 LYS B C 1
ATOM 2525 O O . LYS B 1 32 ? -13.586 -1.75 1.964 1 89.81 32 LYS B O 1
ATOM 2530 N N . THR B 1 33 ? -12.18 -1.12 0.325 1 89.94 33 THR B N 1
ATOM 2531 C CA . THR B 1 33 ? -13.219 -1.198 -0.696 1 89.94 33 THR B CA 1
ATOM 2532 C C . THR B 1 33 ? -13.469 -2.648 -1.104 1 89.94 33 THR B C 1
ATOM 2534 O O . THR B 1 33 ? -14.445 -2.945 -1.791 1 89.94 33 THR B O 1
ATOM 2537 N N . MET B 1 34 ? -12.648 -3.525 -0.632 1 91.44 34 MET B N 1
ATOM 2538 C CA . MET B 1 34 ? -12.742 -4.918 -1.058 1 91.44 34 MET B CA 1
ATOM 2539 C C . MET B 1 34 ? -13.102 -5.824 0.115 1 91.44 34 MET B C 1
ATOM 2541 O O . MET B 1 34 ? -12.883 -7.035 0.063 1 91.44 34 MET B O 1
ATOM 2545 N N . TYR B 1 35 ? -13.594 -5.332 1.188 1 87.38 35 TYR B N 1
ATOM 2546 C CA . TYR B 1 35 ? -13.781 -6.074 2.428 1 87.38 35 TYR B CA 1
ATOM 2547 C C . TYR B 1 35 ? -14.734 -7.246 2.227 1 87.38 35 TYR B C 1
ATOM 2549 O O . TYR B 1 35 ? -14.547 -8.312 2.812 1 87.38 35 TYR B O 1
ATOM 2557 N N . ASN B 1 36 ? -15.711 -7.094 1.421 1 86.88 36 ASN B N 1
ATOM 2558 C CA . ASN B 1 36 ? -16.641 -8.195 1.152 1 86.88 36 ASN B CA 1
ATOM 2559 C C . ASN B 1 36 ? -15.922 -9.367 0.489 1 86.88 36 ASN B C 1
ATOM 2561 O O . ASN B 1 36 ? -16.141 -10.523 0.864 1 86.88 36 ASN B O 1
ATOM 2565 N N . ARG B 1 37 ? -15.062 -9.023 -0.36 1 87.62 37 ARG B N 1
ATOM 2566 C CA . ARG B 1 37 ? -14.281 -10.047 -1.043 1 87.62 37 ARG B CA 1
ATOM 2567 C C . ARG B 1 37 ? -13.266 -10.68 -0.097 1 87.62 37 ARG B C 1
ATOM 2569 O O . ARG B 1 37 ? -13.016 -11.891 -0.167 1 87.62 37 ARG B O 1
ATOM 2576 N N . LEU B 1 38 ? -12.734 -9.883 0.769 1 91.94 38 LEU B N 1
ATOM 2577 C CA . LEU B 1 38 ? -11.734 -10.359 1.714 1 91.94 38 LEU B CA 1
ATOM 2578 C C . LEU B 1 38 ? -12.344 -11.328 2.723 1 91.94 38 LEU B C 1
ATOM 2580 O O . LEU B 1 38 ? -11.727 -12.328 3.086 1 91.94 38 LEU B O 1
ATOM 2584 N N . ARG B 1 39 ? -13.539 -11.078 3.072 1 89 39 ARG B N 1
ATOM 2585 C CA . ARG B 1 39 ? -14.211 -11.945 4.031 1 89 39 ARG B CA 1
ATOM 2586 C C . ARG B 1 39 ? -14.391 -13.352 3.473 1 89 39 ARG B C 1
ATOM 2588 O O . ARG B 1 39 ? -14.32 -14.336 4.215 1 89 39 ARG B O 1
ATOM 2595 N N . MET B 1 40 ? -14.5 -13.375 2.215 1 85.31 40 MET B N 1
ATOM 2596 C CA . MET B 1 40 ? -14.633 -14.672 1.553 1 85.31 40 MET B CA 1
ATOM 2597 C C . MET B 1 40 ? -13.312 -15.43 1.576 1 85.31 40 MET B C 1
ATOM 2599 O O . MET B 1 40 ? -13.289 -16.656 1.414 1 85.31 40 MET B O 1
ATOM 2603 N N . ALA B 1 41 ? -12.25 -14.758 1.778 1 86.94 41 ALA B N 1
ATOM 2604 C CA . ALA B 1 41 ? -10.922 -15.367 1.873 1 86.94 41 ALA B CA 1
ATOM 2605 C C . ALA B 1 41 ? -10.5 -15.531 3.328 1 86.94 41 ALA B C 1
ATOM 2607 O O . ALA B 1 41 ? -9.312 -15.695 3.619 1 86.94 41 ALA B O 1
ATOM 2608 N N . ASN B 1 42 ? -11.398 -15.391 4.258 1 88.31 42 ASN B N 1
ATOM 2609 C CA . ASN B 1 42 ? -11.164 -15.531 5.691 1 88.31 42 ASN B CA 1
ATOM 2610 C C . ASN B 1 42 ? -10.305 -14.398 6.23 1 88.31 42 ASN B C 1
ATOM 2612 O O . ASN B 1 42 ? -9.531 -14.594 7.176 1 88.31 42 ASN B O 1
ATOM 2616 N N . ILE B 1 43 ? -10.398 -13.328 5.539 1 93.81 43 ILE B N 1
ATOM 2617 C CA . ILE B 1 43 ? -9.703 -12.133 5.988 1 93.81 43 ILE B CA 1
ATOM 2618 C C . ILE B 1 43 ? -10.719 -11.117 6.516 1 93.81 43 ILE B C 1
ATOM 2620 O O . ILE B 1 43 ? -11.375 -10.43 5.734 1 93.81 43 ILE B O 1
ATOM 2624 N N . THR B 1 44 ? -10.742 -11.039 7.812 1 94.56 44 THR B N 1
ATOM 2625 C CA . THR B 1 44 ? -11.734 -10.195 8.461 1 94.56 44 THR B CA 1
ATOM 2626 C C . THR B 1 44 ? -11.25 -8.75 8.523 1 94.56 44 THR B C 1
ATOM 2628 O O . THR B 1 44 ? -10.055 -8.484 8.422 1 94.56 44 THR B O 1
ATOM 2631 N N . ASP B 1 45 ? -12.234 -7.898 8.727 1 94.56 45 ASP B N 1
ATOM 2632 C CA . ASP B 1 45 ? -11.898 -6.488 8.914 1 94.56 45 ASP B CA 1
ATOM 2633 C C . ASP B 1 45 ? -11 -6.293 10.133 1 94.56 45 ASP B C 1
ATOM 2635 O O . ASP B 1 45 ? -10.078 -5.473 10.102 1 94.56 45 ASP B O 1
ATOM 2639 N N . GLU B 1 46 ? -11.266 -7.031 11.125 1 96 46 GLU B N 1
ATOM 2640 C CA . GLU B 1 46 ? -10.492 -6.934 12.359 1 96 46 GLU B CA 1
ATOM 2641 C C . GLU B 1 46 ? -9.031 -7.336 12.125 1 96 46 GLU B C 1
ATOM 2643 O O . GLU B 1 46 ? -8.117 -6.711 12.672 1 96 46 GLU B O 1
ATOM 2648 N N . LEU B 1 47 ? -8.883 -8.375 11.336 1 96.75 47 LEU B N 1
ATOM 2649 C CA . LEU B 1 47 ? -7.527 -8.812 11.023 1 96.75 47 LEU B CA 1
ATOM 2650 C C . LEU B 1 47 ? -6.773 -7.738 10.242 1 96.75 47 LEU B C 1
ATOM 2652 O O . LEU B 1 47 ? -5.629 -7.414 10.57 1 96.75 47 LEU B O 1
ATOM 2656 N N . VAL B 1 48 ? -7.453 -7.203 9.211 1 97.62 48 VAL B N 1
ATOM 2657 C CA . VAL B 1 48 ? -6.84 -6.16 8.391 1 97.62 48 VAL B CA 1
ATOM 2658 C C . VAL B 1 48 ? -6.492 -4.957 9.266 1 97.62 48 VAL B C 1
ATOM 2660 O O . VAL B 1 48 ? -5.375 -4.438 9.203 1 97.62 48 VAL B O 1
ATOM 2663 N N . ASP B 1 49 ? -7.441 -4.559 10.133 1 97.62 49 ASP B N 1
ATOM 2664 C CA . ASP B 1 49 ? -7.203 -3.441 11.039 1 97.62 49 ASP B CA 1
ATOM 2665 C C . ASP B 1 49 ? -5.973 -3.695 11.914 1 97.62 49 ASP B C 1
ATOM 2667 O O . ASP B 1 49 ? -5.109 -2.824 12.039 1 97.62 49 ASP B O 1
ATOM 2671 N N . SER B 1 50 ? -5.91 -4.848 12.453 1 98.06 50 SER B N 1
ATOM 2672 C CA . SER B 1 50 ? -4.82 -5.18 13.367 1 98.06 50 SER B CA 1
ATOM 2673 C C . SER B 1 50 ? -3.471 -5.137 12.656 1 98.06 50 SER B C 1
ATOM 2675 O O . SER B 1 50 ? -2.473 -4.695 13.227 1 98.06 50 SER B O 1
ATOM 2677 N N . ILE B 1 51 ? -3.434 -5.605 11.453 1 98 51 ILE B N 1
ATOM 2678 C CA . ILE B 1 51 ? -2.209 -5.629 10.664 1 98 51 ILE B CA 1
ATOM 2679 C C . ILE B 1 51 ? -1.735 -4.203 10.398 1 98 51 ILE B C 1
ATOM 2681 O O . ILE B 1 51 ? -0.558 -3.887 10.586 1 98 51 ILE B O 1
ATOM 2685 N N . PHE B 1 52 ? -2.623 -3.326 10.047 1 98.38 52 PHE B N 1
ATOM 2686 C CA . PHE B 1 52 ? -2.246 -1.96 9.703 1 98.38 52 PHE B CA 1
ATOM 2687 C C . PHE B 1 52 ? -1.958 -1.146 10.961 1 98.38 52 PHE B C 1
ATOM 2689 O O . PHE B 1 52 ? -1.06 -0.302 10.969 1 98.38 52 PHE B O 1
ATOM 2696 N N . ILE B 1 53 ? -2.711 -1.369 12.047 1 98.44 53 ILE B N 1
ATOM 2697 C CA . ILE B 1 53 ? -2.404 -0.723 13.32 1 98.44 53 ILE B CA 1
ATOM 2698 C C . ILE B 1 53 ? -0.98 -1.072 13.742 1 98.44 53 ILE B C 1
ATOM 2700 O O . ILE B 1 53 ? -0.2 -0.188 14.109 1 98.44 53 ILE B O 1
ATOM 2704 N N . LYS B 1 54 ? -0.656 -2.307 13.648 1 98.25 54 LYS B N 1
ATOM 2705 C CA . LYS B 1 54 ? 0.671 -2.754 14.055 1 98.25 54 LYS B CA 1
ATOM 2706 C C . LYS B 1 54 ? 1.755 -2.162 13.164 1 98.25 54 LYS B C 1
ATOM 2708 O O . LYS B 1 54 ? 2.805 -1.735 13.648 1 98.25 54 LYS B O 1
ATOM 2713 N N . ALA B 1 55 ? 1.511 -2.16 11.891 1 98.19 55 ALA B N 1
ATOM 2714 C CA . ALA B 1 55 ? 2.48 -1.617 10.945 1 98.19 55 ALA B CA 1
ATOM 2715 C C . ALA B 1 55 ? 2.732 -0.135 11.203 1 98.19 55 ALA B C 1
ATOM 2717 O O . ALA B 1 55 ? 3.881 0.291 11.344 1 98.19 55 ALA B O 1
ATOM 2718 N N . ILE B 1 56 ? 1.68 0.638 11.344 1 98 56 ILE B N 1
ATOM 2719 C CA . ILE B 1 56 ? 1.765 2.082 11.523 1 98 56 ILE B CA 1
ATOM 2720 C C . ILE B 1 56 ? 2.395 2.398 12.875 1 98 56 ILE B C 1
ATOM 2722 O O . ILE B 1 56 ? 3.291 3.24 12.969 1 98 56 ILE B O 1
ATOM 2726 N N . SER B 1 57 ? 1.965 1.689 13.898 1 97.44 57 SER B N 1
ATOM 2727 C CA . SER B 1 57 ? 2.475 1.931 15.25 1 97.44 57 SER B CA 1
ATOM 2728 C C . SER B 1 57 ? 3.959 1.596 15.344 1 97.44 57 SER B C 1
ATOM 2730 O O . SER B 1 57 ? 4.727 2.326 15.969 1 97.44 57 SER B O 1
ATOM 2732 N N . THR B 1 58 ? 4.332 0.49 14.703 1 97.56 58 THR B N 1
ATOM 2733 C CA . THR B 1 58 ? 5.746 0.125 14.688 1 97.56 58 THR B CA 1
ATOM 2734 C C . THR B 1 58 ? 6.57 1.19 13.977 1 97.56 58 THR B C 1
ATOM 2736 O O . THR B 1 58 ? 7.641 1.578 14.453 1 97.56 58 THR B O 1
ATOM 2739 N N . LEU B 1 59 ? 6.074 1.683 12.859 1 96.69 59 LEU B N 1
ATOM 2740 C CA . LEU B 1 59 ? 6.758 2.715 12.086 1 96.69 59 LEU B CA 1
ATOM 2741 C C . LEU B 1 59 ? 6.984 3.963 12.93 1 96.69 59 LEU B C 1
ATOM 2743 O O . LEU B 1 59 ? 8.109 4.457 13.023 1 96.69 59 LEU B O 1
ATOM 2747 N N . ILE B 1 60 ? 5.965 4.414 13.586 1 95.81 60 ILE B N 1
ATOM 2748 C CA . ILE B 1 60 ? 6.02 5.648 14.359 1 95.81 60 ILE B CA 1
ATOM 2749 C C . ILE B 1 60 ? 6.918 5.449 15.578 1 95.81 60 ILE B C 1
ATOM 2751 O O . ILE B 1 60 ? 7.758 6.301 15.883 1 95.81 60 ILE B O 1
ATOM 2755 N N . HIS B 1 61 ? 6.797 4.309 16.219 1 96.12 61 HIS B N 1
ATOM 2756 C CA . HIS B 1 61 ? 7.539 4.035 17.453 1 96.12 61 HIS B CA 1
ATOM 2757 C C . HIS B 1 61 ? 9.031 3.902 17.172 1 96.12 61 HIS B C 1
ATOM 2759 O O . HIS B 1 61 ? 9.859 4.41 17.922 1 96.12 61 HIS B O 1
ATOM 2765 N N . GLU B 1 62 ? 9.359 3.307 16.094 1 94.88 62 GLU B N 1
ATOM 2766 C CA . GLU B 1 62 ? 10.75 2.93 15.867 1 94.88 62 GLU B CA 1
ATOM 2767 C C . GLU B 1 62 ? 11.492 3.996 15.062 1 94.88 62 GLU B C 1
ATOM 2769 O O . GLU B 1 62 ? 12.711 3.938 14.93 1 94.88 62 GLU B O 1
ATOM 2774 N N . ALA B 1 63 ? 10.805 4.969 14.539 1 90.5 63 ALA B N 1
ATOM 2775 C CA . ALA B 1 63 ? 11.43 5.973 13.68 1 90.5 63 ALA B CA 1
ATOM 2776 C C . ALA B 1 63 ? 12.188 7.008 14.508 1 90.5 63 ALA B C 1
ATOM 2778 O O . ALA B 1 63 ? 12.766 7.945 13.961 1 90.5 63 ALA B O 1
ATOM 2779 N N . GLY B 1 64 ? 12.227 6.906 15.82 1 89.94 64 GLY B N 1
ATOM 2780 C CA . GLY B 1 64 ? 12.922 7.852 16.688 1 89.94 64 GLY B CA 1
ATOM 2781 C C . GLY B 1 64 ? 12.961 7.422 18.141 1 89.94 64 GLY B C 1
ATOM 2782 O O . GLY B 1 64 ? 12.531 6.316 18.469 1 89.94 64 GLY B O 1
ATOM 2783 N N . PRO B 1 65 ? 13.523 8.234 18.922 1 91.81 65 PRO B N 1
ATOM 2784 C CA . PRO B 1 65 ? 13.602 7.902 20.344 1 91.81 65 PRO B CA 1
ATOM 2785 C C . PRO B 1 65 ? 12.234 7.828 21 1 91.81 65 PRO B C 1
ATOM 2787 O O . PRO B 1 65 ? 11.266 8.422 20.516 1 91.81 65 PRO B O 1
ATOM 2790 N N . PRO B 1 66 ? 12.203 7.043 22.016 1 93.75 66 PRO B N 1
ATOM 2791 C CA . PRO B 1 66 ? 10.93 6.977 22.719 1 93.75 66 PRO B CA 1
ATOM 2792 C C . PRO B 1 66 ? 10.523 8.312 23.344 1 93.75 66 PRO B C 1
ATOM 2794 O O . PRO B 1 66 ? 11.383 9.172 23.578 1 93.75 66 PRO B O 1
ATOM 2797 N N . ALA B 1 67 ? 9.258 8.539 23.562 1 94.88 67 ALA B N 1
ATOM 2798 C CA . ALA B 1 67 ? 8.68 9.711 24.219 1 94.88 67 ALA B CA 1
ATOM 2799 C C . ALA B 1 67 ? 7.336 9.367 24.844 1 94.88 67 ALA B C 1
ATOM 2801 O O . ALA B 1 67 ? 6.719 8.359 24.5 1 94.88 67 ALA B O 1
ATOM 2802 N N . GLY B 1 68 ? 6.977 10.18 25.766 1 94.62 68 GLY B N 1
ATOM 2803 C CA . GLY B 1 68 ? 5.691 9.984 26.422 1 94.62 68 GLY B CA 1
ATOM 2804 C C . GLY B 1 68 ? 4.52 10.055 25.453 1 94.62 68 GLY B C 1
ATOM 2805 O O . GLY B 1 68 ? 3.527 9.344 25.625 1 94.62 68 GLY B O 1
ATOM 2806 N N . ARG B 1 69 ? 4.629 10.953 24.484 1 96 69 ARG B N 1
ATOM 2807 C CA . ARG B 1 69 ? 3.641 11.141 23.438 1 96 69 ARG B CA 1
ATOM 2808 C C . ARG B 1 69 ? 4.297 11.109 22.062 1 96 69 ARG B C 1
ATOM 2810 O O . ARG B 1 69 ? 5.301 11.781 21.828 1 96 69 ARG B O 1
ATOM 2817 N N . LEU B 1 70 ? 3.742 10.227 21.25 1 96.56 70 LEU B N 1
ATOM 2818 C CA . LEU B 1 70 ? 4.23 10.18 19.875 1 96.56 70 LEU B CA 1
ATOM 2819 C C . LEU B 1 70 ? 3.258 10.867 18.922 1 96.56 70 LEU B C 1
ATOM 2821 O O . LEU B 1 70 ? 2.043 10.82 19.125 1 96.56 70 LEU B O 1
ATOM 2825 N N . CYS B 1 71 ? 3.793 11.578 18 1 95.06 71 CYS B N 1
ATOM 2826 C CA . CYS B 1 71 ? 2.957 12.164 16.953 1 95.06 71 CYS B CA 1
ATOM 2827 C C . CYS B 1 71 ? 3.582 11.969 15.578 1 95.06 71 CYS B C 1
ATOM 2829 O O . CYS B 1 71 ? 4.73 11.539 15.469 1 95.06 71 CYS B O 1
ATOM 2831 N N . THR B 1 72 ? 2.822 12.07 14.594 1 94.69 72 THR B N 1
ATOM 2832 C CA . THR B 1 72 ? 3.299 12.016 13.219 1 94.69 72 THR B CA 1
ATOM 2833 C C . THR B 1 72 ? 2.551 13.016 12.344 1 94.69 72 THR B C 1
ATOM 2835 O O . THR B 1 72 ? 1.402 13.359 12.625 1 94.69 72 THR B O 1
ATOM 2838 N N . LYS B 1 73 ? 3.291 13.539 11.453 1 94 73 LYS B N 1
ATOM 2839 C CA . LYS B 1 73 ? 2.738 14.422 10.43 1 94 73 LYS B CA 1
ATOM 2840 C C . LYS B 1 73 ? 3.293 14.086 9.047 1 94 73 LYS B C 1
ATOM 2842 O O . LYS B 1 73 ? 4.508 14.062 8.852 1 94 73 LYS B O 1
ATOM 2847 N N . ASP B 1 74 ? 2.412 13.734 8.18 1 93.19 74 ASP B N 1
ATOM 2848 C CA . ASP B 1 74 ? 2.723 13.57 6.762 1 93.19 74 ASP B CA 1
ATOM 2849 C C . ASP B 1 74 ? 1.688 14.281 5.891 1 93.19 74 ASP B C 1
ATOM 2851 O O . ASP B 1 74 ? 0.529 14.43 6.285 1 93.19 74 ASP B O 1
ATOM 2855 N N . PRO B 1 75 ? 2.129 14.719 4.711 1 89.19 75 PRO B N 1
ATOM 2856 C CA . PRO B 1 75 ? 1.158 15.375 3.836 1 89.19 75 PRO B CA 1
ATOM 2857 C C . PRO B 1 75 ? -0.02 14.477 3.477 1 89.19 75 PRO B C 1
ATOM 2859 O O . PRO B 1 75 ? 0.168 13.289 3.201 1 89.19 75 PRO B O 1
ATOM 2862 N N . PHE B 1 76 ? -1.154 14.922 3.65 1 90.12 76 PHE B N 1
ATOM 2863 C CA . PHE B 1 76 ? -2.398 14.414 3.084 1 90.12 76 PHE B CA 1
ATOM 2864 C C . PHE B 1 76 ? -2.875 13.18 3.848 1 90.12 76 PHE B C 1
ATOM 2866 O O . PHE B 1 76 ? -3.838 12.531 3.439 1 90.12 76 PHE B O 1
ATOM 2873 N N . ILE B 1 77 ? -2.238 12.836 4.957 1 95.62 77 ILE B N 1
ATOM 2874 C CA . ILE B 1 77 ? -2.76 11.688 5.699 1 95.62 77 ILE B CA 1
ATOM 2875 C C . ILE B 1 77 ? -4.141 12.023 6.258 1 95.62 77 ILE B C 1
ATOM 2877 O O . ILE B 1 77 ? -4.902 11.125 6.625 1 95.62 77 ILE B O 1
ATOM 2881 N N . ASP B 1 78 ? -4.422 13.336 6.324 1 96.38 78 ASP B N 1
ATOM 2882 C CA . ASP B 1 78 ? -5.723 13.766 6.82 1 96.38 78 ASP B CA 1
ATOM 2883 C C . ASP B 1 78 ? -6.844 13.297 5.895 1 96.38 78 ASP B C 1
ATOM 2885 O O . ASP B 1 78 ? -8.008 13.219 6.309 1 96.38 78 ASP B O 1
ATOM 2889 N N . LEU B 1 79 ? -6.555 13 4.633 1 96.38 79 LEU B N 1
ATOM 2890 C CA . LEU B 1 79 ? -7.551 12.43 3.734 1 96.38 79 LEU B CA 1
ATOM 2891 C C . LEU B 1 79 ? -8.07 11.102 4.277 1 96.38 79 LEU B C 1
ATOM 2893 O O . LEU B 1 79 ? -9.148 10.641 3.883 1 96.38 79 LEU B O 1
ATOM 2897 N N . CYS B 1 80 ? -7.316 10.492 5.18 1 97.62 80 CYS B N 1
ATOM 2898 C CA . CYS B 1 80 ? -7.668 9.203 5.766 1 97.62 80 CYS B CA 1
ATOM 2899 C C . CYS B 1 80 ? -8.195 9.375 7.188 1 97.62 80 CYS B C 1
ATOM 2901 O O . CYS B 1 80 ? -8.125 8.445 7.992 1 97.62 80 CYS B O 1
ATOM 2903 N N . LEU B 1 81 ? -8.664 10.586 7.531 1 98 81 LEU B N 1
ATOM 2904 C CA . LEU B 1 81 ? -9.055 10.898 8.898 1 98 81 LEU B CA 1
ATOM 2905 C C . LEU B 1 81 ? -10.148 9.953 9.391 1 98 81 LEU B C 1
ATOM 2907 O O . LEU B 1 81 ? -10.094 9.477 10.523 1 98 81 LEU B O 1
ATOM 2911 N N . LYS B 1 82 ? -11.133 9.641 8.547 1 97 82 LYS B N 1
ATOM 2912 C CA . LYS B 1 82 ? -12.195 8.719 8.938 1 97 82 LYS B CA 1
ATOM 2913 C C . LYS B 1 82 ? -11.617 7.375 9.391 1 97 82 LYS B C 1
ATOM 2915 O O . LYS B 1 82 ? -11.984 6.863 10.453 1 97 82 LYS B O 1
ATOM 2920 N N . GLN B 1 83 ? -10.711 6.867 8.625 1 97 83 GLN B N 1
ATOM 2921 C CA . GLN B 1 83 ? -10.102 5.57 8.906 1 97 83 GLN B CA 1
ATOM 2922 C C . GLN B 1 83 ? -9.156 5.656 10.102 1 97 83 GLN B C 1
ATOM 2924 O O . GLN B 1 83 ? -9.039 4.707 10.883 1 97 83 GLN B O 1
ATOM 2929 N N . LEU B 1 84 ? -8.477 6.793 10.203 1 98.12 84 LEU B N 1
ATOM 2930 C CA . LEU B 1 84 ? -7.574 6.992 11.336 1 98.12 84 LEU B CA 1
ATOM 2931 C C . LEU B 1 84 ? -8.352 7.023 12.648 1 98.12 84 LEU B C 1
ATOM 2933 O O . LEU B 1 84 ? -7.918 6.441 13.648 1 98.12 84 LEU B O 1
ATOM 2937 N N . LEU B 1 85 ? -9.516 7.68 12.617 1 98.06 85 LEU B N 1
ATOM 2938 C CA . LEU B 1 85 ? -10.375 7.734 13.789 1 98.06 85 LEU B CA 1
ATOM 2939 C C . LEU B 1 85 ? -10.852 6.34 14.188 1 98.06 85 LEU B C 1
ATOM 2941 O O . LEU B 1 85 ? -11 6.039 15.375 1 98.06 85 LEU B O 1
ATOM 2945 N N . HIS B 1 86 ? -10.992 5.512 13.211 1 97.12 86 HIS B N 1
ATOM 2946 C CA . HIS B 1 86 ? -11.406 4.129 13.43 1 97.12 86 HIS B CA 1
ATOM 2947 C C . HIS B 1 86 ? -10.25 3.285 13.961 1 97.12 86 HIS B C 1
ATOM 2949 O O . HIS B 1 86 ? -10.406 2.553 14.938 1 97.12 86 HIS B O 1
ATOM 2955 N N . LEU B 1 87 ? -9.102 3.396 13.414 1 97.62 87 LEU B N 1
ATOM 2956 C CA . LEU B 1 87 ? -7.945 2.561 13.734 1 97.62 87 LEU B CA 1
ATOM 2957 C C . LEU B 1 87 ? -7.391 2.908 15.109 1 97.62 87 LEU B C 1
ATOM 2959 O O . LEU B 1 87 ? -6.832 2.047 15.797 1 97.62 87 LEU B O 1
ATOM 2963 N N . TYR B 1 88 ? -7.535 4.172 15.492 1 97.75 88 TYR B N 1
ATOM 2964 C CA . TYR B 1 88 ? -6.926 4.656 16.719 1 97.75 88 TYR B CA 1
ATOM 2965 C C . TYR B 1 88 ? -7.953 5.363 17.594 1 97.75 88 TYR B C 1
ATOM 2967 O O . TYR B 1 88 ? -7.992 6.594 17.656 1 97.75 88 TYR B O 1
ATOM 2975 N N . PRO B 1 89 ? -8.617 4.633 18.359 1 96.94 89 PRO B N 1
ATOM 2976 C CA . PRO B 1 89 ? -9.711 5.215 19.141 1 96.94 89 PRO B CA 1
ATOM 2977 C C . PRO B 1 89 ? -9.227 6.156 20.234 1 96.94 89 PRO B C 1
ATOM 2979 O O . PRO B 1 89 ? -10.008 6.941 20.781 1 96.94 89 PRO B O 1
ATOM 2982 N N . ASN B 1 90 ? -7.914 6.105 20.531 1 96.06 90 ASN B N 1
ATOM 2983 C CA . ASN B 1 90 ? -7.414 6.945 21.609 1 96.06 90 ASN B CA 1
ATOM 2984 C C . ASN B 1 90 ? -6.496 8.047 21.094 1 96.06 90 ASN B C 1
ATOM 2986 O O . ASN B 1 90 ? -5.953 8.828 21.859 1 96.06 90 ASN B O 1
ATOM 2990 N N . ALA B 1 91 ? -6.293 8.062 19.859 1 97.56 91 ALA B N 1
ATOM 2991 C CA . ALA B 1 91 ? -5.441 9.102 19.266 1 97.56 91 ALA B CA 1
ATOM 2992 C C . ALA B 1 91 ? -6.203 10.414 19.125 1 97.56 91 ALA B C 1
ATOM 2994 O O . ALA B 1 91 ? -7.43 10.414 19 1 97.56 91 ALA B O 1
ATOM 2995 N N . LYS B 1 92 ? -5.488 11.508 19.188 1 98.12 92 LYS B N 1
ATOM 2996 C CA . LYS B 1 92 ? -6.023 12.836 18.922 1 98.12 92 LYS B CA 1
ATOM 2997 C C . LYS B 1 92 ? -5.461 13.414 17.641 1 98.12 92 LYS B C 1
ATOM 2999 O O . LYS B 1 92 ? -4.348 13.07 17.234 1 98.12 92 LYS B O 1
ATOM 3004 N N . PHE B 1 93 ? -6.281 14.25 16.953 1 98.44 93 PHE B N 1
ATOM 3005 C CA . PHE B 1 93 ? -5.938 14.75 15.625 1 98.44 93 PHE B CA 1
ATOM 3006 C C . PHE B 1 93 ? -6.07 16.266 15.57 1 98.44 93 PHE B C 1
ATOM 3008 O O . PHE B 1 93 ? -7.059 16.828 16.047 1 98.44 93 PHE B O 1
ATOM 3015 N N . ILE B 1 94 ? -5.02 16.906 15.133 1 98.25 94 ILE B N 1
ATOM 3016 C CA . ILE B 1 94 ? -5.055 18.328 14.867 1 98.25 94 ILE B CA 1
ATOM 3017 C C . ILE B 1 94 ? -5.129 18.578 13.359 1 98.25 94 ILE B C 1
ATOM 3019 O O . ILE B 1 94 ? -4.227 18.188 12.617 1 98.25 94 ILE B O 1
ATOM 3023 N N . LEU B 1 95 ? -6.258 19.125 12.914 1 98.12 95 LEU B N 1
ATOM 3024 C CA . LEU B 1 95 ? -6.438 19.516 11.516 1 98.12 95 LEU B CA 1
ATOM 3025 C C . LEU B 1 95 ? -6.109 21 11.32 1 98.12 95 LEU B C 1
ATOM 3027 O O . LEU B 1 95 ? -6.891 21.875 11.711 1 98.12 95 LEU B O 1
ATOM 3031 N N . MET B 1 96 ? -4.969 21.234 10.711 1 96.69 96 MET B N 1
ATOM 3032 C CA . MET B 1 96 ? -4.551 22.609 10.445 1 96.69 96 MET B CA 1
ATOM 3033 C C . MET B 1 96 ? -5.156 23.125 9.141 1 96.69 96 MET B C 1
ATOM 3035 O O . MET B 1 96 ? -5.105 22.422 8.117 1 96.69 96 MET B O 1
ATOM 3039 N N . VAL B 1 97 ? -5.777 24.266 9.227 1 97.25 97 VAL B N 1
ATOM 3040 C CA . VAL B 1 97 ? -6.344 24.891 8.039 1 97.25 97 VAL B CA 1
ATOM 3041 C C . VAL B 1 97 ? -5.656 26.234 7.781 1 97.25 97 VAL B C 1
ATOM 3043 O O . VAL B 1 97 ? -5.348 26.969 8.719 1 97.25 97 VAL B O 1
ATOM 3046 N N . ARG B 1 98 ? -5.367 26.516 6.586 1 96.31 98 ARG B N 1
ATOM 3047 C CA . ARG B 1 98 ? -4.766 27.75 6.129 1 96.31 98 ARG B CA 1
ATOM 3048 C C . ARG B 1 98 ? -5.57 28.359 4.988 1 96.31 98 ARG B C 1
ATOM 3050 O O . ARG B 1 98 ? -6.215 27.641 4.223 1 96.31 98 ARG B O 1
ATOM 3057 N N . ASP B 1 99 ? -5.531 29.734 4.891 1 97.56 99 ASP B N 1
ATOM 3058 C CA . ASP B 1 99 ? -6.215 30.422 3.801 1 97.56 99 ASP B CA 1
ATOM 3059 C C . ASP B 1 99 ? -5.875 29.781 2.453 1 97.56 99 ASP B C 1
ATOM 3061 O O . ASP B 1 99 ? -4.703 29.719 2.07 1 97.56 99 ASP B O 1
ATOM 3065 N N . GLY B 1 100 ? -6.988 29.359 1.753 1 97.19 100 GLY B N 1
ATOM 3066 C CA . GLY B 1 100 ? -6.781 28.672 0.493 1 97.19 100 GLY B CA 1
ATOM 3067 C C . GLY B 1 100 ? -5.973 29.469 -0.506 1 97.19 100 GLY B C 1
ATOM 3068 O O . GLY B 1 100 ? -5.223 28.906 -1.306 1 97.19 100 GLY B O 1
ATOM 3069 N N . ARG B 1 101 ? -6.133 30.766 -0.469 1 96.19 101 ARG B N 1
ATOM 3070 C CA . ARG B 1 101 ? -5.379 31.625 -1.367 1 96.19 101 ARG B CA 1
ATOM 3071 C C . ARG B 1 101 ? -3.896 31.625 -1.015 1 96.19 101 ARG B C 1
ATOM 3073 O O . ARG B 1 101 ? -3.041 31.594 -1.902 1 96.19 101 ARG B O 1
ATOM 3080 N N . ALA B 1 102 ? -3.584 31.641 0.278 1 94.31 102 ALA B N 1
ATOM 3081 C CA . ALA B 1 102 ? -2.191 31.562 0.717 1 94.31 102 ALA B CA 1
ATOM 3082 C C . ALA B 1 102 ? -1.559 30.234 0.331 1 94.31 102 ALA B C 1
ATOM 3084 O O . ALA B 1 102 ? -0.402 30.188 -0.094 1 94.31 102 ALA B O 1
ATOM 3085 N N . VAL B 1 103 ? -2.34 29.156 0.485 1 93.31 103 VAL B N 1
ATOM 3086 C CA . VAL B 1 103 ? -1.857 27.828 0.107 1 93.31 103 VAL B CA 1
ATOM 3087 C C . VAL B 1 103 ? -1.576 27.797 -1.394 1 93.31 103 VAL B C 1
ATOM 3089 O O . VAL B 1 103 ? -0.52 27.312 -1.821 1 93.31 103 VAL B O 1
ATOM 3092 N N . THR B 1 104 ? -2.494 28.297 -2.166 1 93 104 THR B N 1
ATOM 3093 C CA . THR B 1 104 ? -2.359 28.312 -3.619 1 93 104 THR B CA 1
ATOM 3094 C C . THR B 1 104 ? -1.114 29.094 -4.039 1 93 104 THR B C 1
ATOM 3096 O O . THR B 1 104 ? -0.316 28.594 -4.844 1 93 104 THR B O 1
ATOM 3099 N N . GLN B 1 105 ? -0.946 30.266 -3.438 1 91.06 105 GLN B N 1
ATOM 3100 C CA . GLN B 1 105 ? 0.23 31.078 -3.715 1 91.06 105 GLN B CA 1
ATOM 3101 C C . GLN B 1 105 ? 1.515 30.328 -3.393 1 91.06 105 GLN B C 1
ATOM 3103 O O . GLN B 1 105 ? 2.484 30.391 -4.152 1 91.06 105 GLN B O 1
ATOM 3108 N N . SER B 1 106 ? 1.488 29.641 -2.252 1 85.44 106 SER B N 1
ATOM 3109 C CA . SER B 1 106 ? 2.658 28.891 -1.808 1 85.44 106 SER B CA 1
ATOM 3110 C C . SER B 1 106 ? 2.98 27.75 -2.768 1 85.44 106 SER B C 1
ATOM 3112 O O . SER B 1 106 ? 4.148 27.5 -3.08 1 85.44 106 SER B O 1
ATOM 3114 N N . VAL B 1 107 ? 1.998 27.031 -3.172 1 85.81 107 VAL B N 1
ATOM 3115 C CA . VAL B 1 107 ? 2.166 25.891 -4.07 1 85.81 107 VAL B CA 1
ATOM 3116 C C . VAL B 1 107 ? 2.717 26.375 -5.414 1 85.81 107 VAL B C 1
ATOM 3118 O O . VAL B 1 107 ? 3.629 25.766 -5.973 1 85.81 107 VAL B O 1
ATOM 3121 N N . LEU B 1 108 ? 2.176 27.453 -5.887 1 84.12 108 LEU B N 1
ATOM 3122 C CA . LEU B 1 108 ? 2.584 27.984 -7.184 1 84.12 108 LEU B CA 1
ATOM 3123 C C . LEU B 1 108 ? 3.998 28.547 -7.117 1 84.12 108 LEU B C 1
ATOM 3125 O O . LEU B 1 108 ? 4.777 28.406 -8.062 1 84.12 108 LEU B O 1
ATOM 3129 N N . SER B 1 109 ? 4.312 29.172 -6.016 1 80.81 109 SER B N 1
ATOM 3130 C CA . SER B 1 109 ? 5.598 29.859 -5.883 1 80.81 109 SER B CA 1
ATOM 3131 C C . SER B 1 109 ? 6.734 28.859 -5.691 1 80.81 109 SER B C 1
ATOM 3133 O O . SER B 1 109 ? 7.859 29.094 -6.133 1 80.81 109 SER B O 1
ATOM 3135 N N . ARG B 1 110 ? 6.441 27.766 -5.016 1 72.94 110 ARG B N 1
ATOM 3136 C CA . ARG B 1 110 ? 7.484 26.797 -4.676 1 72.94 110 ARG B CA 1
ATOM 3137 C C . ARG B 1 110 ? 7.508 25.641 -5.664 1 72.94 110 ARG B C 1
ATOM 3139 O O . ARG B 1 110 ? 8.328 24.734 -5.547 1 72.94 110 ARG B O 1
ATOM 3146 N N . ASN B 1 111 ? 6.762 25.703 -6.703 1 65.38 111 ASN B N 1
ATOM 3147 C CA . ASN B 1 111 ? 6.676 24.625 -7.699 1 65.38 111 ASN B CA 1
ATOM 3148 C C . ASN B 1 111 ? 6.531 23.266 -7.039 1 65.38 111 ASN B C 1
ATOM 3150 O O . ASN B 1 111 ? 7.27 22.328 -7.367 1 65.38 111 ASN B O 1
ATOM 3154 N N . ILE B 1 112 ? 5.805 23.281 -5.969 1 59.88 112 ILE B N 1
ATOM 3155 C CA . ILE B 1 112 ? 5.578 22.031 -5.246 1 59.88 112 ILE B CA 1
ATOM 3156 C C . ILE B 1 112 ? 4.809 21.047 -6.137 1 59.88 112 ILE B C 1
ATOM 3158 O O . ILE B 1 112 ? 3.771 21.406 -6.699 1 59.88 112 ILE B O 1
ATOM 3162 N N . ARG B 1 113 ? 5.383 19.891 -6.383 1 56.09 113 ARG B N 1
ATOM 3163 C CA . ARG B 1 113 ? 4.707 18.859 -7.176 1 56.09 113 ARG B CA 1
ATOM 3164 C C . ARG B 1 113 ? 3.818 18 -6.297 1 56.09 113 ARG B C 1
ATOM 3166 O O . ARG B 1 113 ? 4.277 17.438 -5.293 1 56.09 113 ARG B O 1
ATOM 3173 N N . ILE B 1 114 ? 2.664 18.234 -6.348 1 57.34 114 ILE B N 1
ATOM 3174 C CA . ILE B 1 114 ? 1.702 17.359 -5.688 1 57.34 114 ILE B CA 1
ATOM 3175 C C . ILE B 1 114 ? 1.174 16.328 -6.684 1 57.34 114 ILE B C 1
ATOM 3177 O O . ILE B 1 114 ? 0.73 16.688 -7.777 1 57.34 114 ILE B O 1
ATOM 3181 N N . SER B 1 115 ? 1.32 15.086 -6.379 1 56.59 115 SER B N 1
ATOM 3182 C CA . SER B 1 115 ? 0.894 14.039 -7.301 1 56.59 115 SER B CA 1
ATOM 3183 C C . SER B 1 115 ? -0.556 14.234 -7.73 1 56.59 115 SER B C 1
ATOM 3185 O O . SER B 1 115 ? -1.421 14.523 -6.898 1 56.59 115 SER B O 1
ATOM 3187 N N . LYS B 1 116 ? -0.817 14.273 -8.891 1 58.31 116 LYS B N 1
ATOM 3188 C CA . LYS B 1 116 ? -2.113 14.281 -9.555 1 58.31 116 LYS B CA 1
ATOM 3189 C C . LYS B 1 116 ? -2.711 15.688 -9.586 1 58.31 116 LYS B C 1
ATOM 3191 O O . LYS B 1 116 ? -3.891 15.859 -9.906 1 58.31 116 LYS B O 1
ATOM 3196 N N . LEU B 1 117 ? -1.919 16.609 -8.898 1 62.62 117 LEU B N 1
ATOM 3197 C CA . LEU B 1 117 ? -2.449 17.969 -8.969 1 62.62 117 LEU B CA 1
ATOM 3198 C C . LEU B 1 117 ? -1.733 18.781 -10.047 1 62.62 117 LEU B C 1
ATOM 3200 O O . LEU B 1 117 ? -0.501 18.781 -10.109 1 62.62 117 LEU B O 1
ATOM 3204 N N . ASP B 1 118 ? -2.523 19.125 -10.992 1 66.31 118 ASP B N 1
ATOM 3205 C CA . ASP B 1 118 ? -1.999 20.094 -11.953 1 66.31 118 ASP B CA 1
ATOM 3206 C C . ASP B 1 118 ? -1.704 21.422 -11.289 1 66.31 118 ASP B C 1
ATOM 3208 O O . ASP B 1 118 ? -2.615 22.234 -11.07 1 66.31 118 ASP B O 1
ATOM 3212 N N . VAL B 1 119 ? -0.512 21.672 -11.023 1 68.25 119 VAL B N 1
ATOM 3213 C CA . VAL B 1 119 ? -0.118 22.859 -10.281 1 68.25 119 VAL B CA 1
ATOM 3214 C C . VAL B 1 119 ? 0.057 24.031 -11.234 1 68.25 119 VAL B C 1
ATOM 3216 O O . VAL B 1 119 ? 0.386 25.141 -10.812 1 68.25 119 VAL B O 1
ATOM 3219 N N . SER B 1 120 ? -0.354 23.812 -12.414 1 74.88 120 SER B N 1
ATOM 3220 C CA . SER B 1 120 ? -0.154 24.891 -13.367 1 74.88 120 SER B CA 1
ATOM 3221 C C . SER B 1 120 ? -1.354 25.844 -13.383 1 74.88 120 SER B C 1
ATOM 3223 O O . SER B 1 120 ? -1.248 26.984 -13.844 1 74.88 120 SER B O 1
ATOM 3225 N N . SER B 1 121 ? -2.418 25.5 -12.773 1 87.25 121 SER B N 1
ATOM 3226 C CA . SER B 1 121 ? -3.617 26.328 -12.719 1 87.25 121 SER B CA 1
ATOM 3227 C C . SER B 1 121 ? -3.971 26.703 -11.289 1 87.25 121 SER B C 1
ATOM 3229 O O . SER B 1 121 ? -4.418 25.859 -10.508 1 87.25 121 SER B O 1
ATOM 3231 N N . PRO B 1 122 ? -3.807 28.078 -11.008 1 91.25 122 PRO B N 1
ATOM 3232 C CA . PRO B 1 122 ? -4.18 28.531 -9.664 1 91.25 122 PRO B CA 1
ATOM 3233 C C . PRO B 1 122 ? -5.605 28.125 -9.289 1 91.25 122 PRO B C 1
ATOM 3235 O O . PRO B 1 122 ? -5.875 27.797 -8.125 1 91.25 122 PRO B O 1
ATOM 3238 N N . GLU B 1 123 ? -6.438 28.125 -10.25 1 93.81 123 GLU B N 1
ATOM 3239 C CA . GLU B 1 123 ? -7.832 27.781 -10 1 93.81 123 GLU B CA 1
ATOM 3240 C C . GLU B 1 123 ? -7.973 26.328 -9.57 1 93.81 123 GLU B C 1
ATOM 3242 O O . GLU B 1 123 ? -8.734 26 -8.656 1 93.81 123 GLU B O 1
ATOM 3247 N N . LYS B 1 124 ? -7.27 25.453 -10.242 1 93.06 124 LYS B N 1
ATOM 3248 C CA . LYS B 1 124 ? -7.324 24.031 -9.906 1 93.06 124 LYS B CA 1
ATOM 3249 C C . LYS B 1 124 ? -6.766 23.781 -8.508 1 93.06 124 LYS B C 1
ATOM 3251 O O . LYS B 1 124 ? -7.289 22.953 -7.77 1 93.06 124 LYS B O 1
ATOM 3256 N N . VAL B 1 125 ? -5.754 24.516 -8.164 1 93.25 125 VAL B N 1
ATOM 3257 C CA . VAL B 1 125 ? -5.148 24.359 -6.848 1 93.25 125 VAL B CA 1
ATOM 3258 C C . VAL B 1 125 ? -6.145 24.781 -5.77 1 93.25 125 VAL B C 1
ATOM 3260 O O . VAL B 1 125 ? -6.371 24.047 -4.805 1 93.25 125 VAL B O 1
ATOM 3263 N N . LEU B 1 126 ? -6.742 25.922 -6 1 95.38 126 LEU B N 1
ATOM 3264 C CA . LEU B 1 126 ? -7.691 26.438 -5.02 1 95.38 126 LEU B CA 1
ATOM 3265 C C . LEU B 1 126 ? -8.93 25.547 -4.941 1 95.38 126 LEU B C 1
ATOM 3267 O O . LEU B 1 126 ? -9.477 25.344 -3.859 1 95.38 126 LEU B O 1
ATOM 3271 N N . GLU B 1 127 ? -9.367 25.047 -6.043 1 95.44 127 GLU B N 1
ATOM 3272 C CA . GLU B 1 127 ? -10.492 24.125 -6.066 1 95.44 127 GLU B CA 1
ATOM 3273 C C . GLU B 1 127 ? -10.164 22.844 -5.301 1 95.44 127 GLU B C 1
ATOM 3275 O O . GLU B 1 127 ? -11.016 22.312 -4.586 1 95.44 127 GLU B O 1
ATOM 3280 N N . THR B 1 128 ? -8.992 22.359 -5.5 1 94.5 128 THR B N 1
ATOM 3281 C CA . THR B 1 128 ? -8.547 21.172 -4.793 1 94.5 128 THR B CA 1
ATOM 3282 C C . THR B 1 128 ? -8.523 21.406 -3.285 1 94.5 128 THR B C 1
ATOM 3284 O O . THR B 1 128 ? -8.891 20.531 -2.504 1 94.5 128 THR B O 1
ATOM 3287 N N . TRP B 1 129 ? -8.023 22.594 -2.938 1 95.81 129 TRP B N 1
ATOM 3288 C CA . TRP B 1 129 ? -8.055 22.984 -1.531 1 95.81 129 TRP B CA 1
ATOM 3289 C C . TRP B 1 129 ? -9.469 22.906 -0.972 1 95.81 129 TRP B C 1
ATOM 3291 O O . TRP B 1 129 ? -9.695 22.312 0.09 1 95.81 129 TRP B O 1
ATOM 3301 N N . ASP B 1 130 ? -10.406 23.438 -1.64 1 97.44 130 ASP B N 1
ATOM 3302 C CA . ASP B 1 130 ? -11.797 23.453 -1.202 1 97.44 130 ASP B CA 1
ATOM 3303 C C . ASP B 1 130 ? -12.352 22.031 -1.089 1 97.44 130 ASP B C 1
ATOM 3305 O O . ASP B 1 130 ? -12.984 21.688 -0.088 1 97.44 130 ASP B O 1
ATOM 3309 N N . LYS B 1 131 ? -12.109 21.219 -2.074 1 96.62 131 LYS B N 1
ATOM 3310 C CA . LYS B 1 131 ? -12.578 19.844 -2.105 1 96.62 131 LYS B CA 1
ATOM 3311 C C . LYS B 1 131 ? -11.953 19.031 -0.974 1 96.62 131 LYS B C 1
ATOM 3313 O O . LYS B 1 131 ? -12.617 18.156 -0.394 1 96.62 131 LYS B O 1
ATOM 3318 N N . HIS B 1 132 ? -10.742 19.328 -0.739 1 96.06 132 HIS B N 1
ATOM 3319 C CA . HIS B 1 132 ? -10.016 18.641 0.324 1 96.06 132 HIS B CA 1
ATOM 3320 C C . HIS B 1 132 ? -10.719 18.797 1.667 1 96.06 132 HIS B C 1
ATOM 3322 O O . HIS B 1 132 ? -11.016 17.812 2.342 1 96.06 132 HIS B O 1
ATOM 3328 N N . TYR B 1 133 ? -11.039 20 2.033 1 97.75 133 TYR B N 1
ATOM 3329 C CA . TYR B 1 133 ? -11.633 20.234 3.346 1 97.75 133 TYR B CA 1
ATOM 3330 C C . TYR B 1 133 ? -13.094 19.828 3.369 1 97.75 133 TYR B C 1
ATOM 3332 O O . TYR B 1 133 ? -13.617 19.422 4.41 1 97.75 133 TYR B O 1
ATOM 3340 N N . LYS B 1 134 ? -13.766 19.859 2.201 1 98 134 LYS B N 1
ATOM 3341 C CA . LYS B 1 134 ? -15.109 19.312 2.133 1 98 134 LYS B CA 1
ATOM 3342 C C . LYS B 1 134 ? -15.117 17.828 2.52 1 98 134 LYS B C 1
ATOM 3344 O O . LYS B 1 134 ? -16.062 17.359 3.139 1 98 134 LYS B O 1
ATOM 3349 N N . HIS B 1 135 ? -14.055 17.203 2.193 1 97.38 135 HIS B N 1
ATOM 3350 C CA . HIS B 1 135 ? -13.945 15.781 2.453 1 97.38 135 HIS B CA 1
ATOM 3351 C C . HIS B 1 135 ? -13.555 15.508 3.902 1 97.38 135 HIS B C 1
ATOM 3353 O O . HIS B 1 135 ? -14.109 14.617 4.543 1 97.38 135 HIS B O 1
ATOM 3359 N N . VAL B 1 136 ? -12.672 16.234 4.43 1 98.06 136 VAL B N 1
ATOM 3360 C CA . VAL B 1 136 ? -12.008 15.883 5.684 1 98.06 136 VAL B CA 1
ATOM 3361 C C . VAL B 1 136 ? -12.773 16.484 6.859 1 98.06 136 VAL B C 1
ATOM 3363 O O . VAL B 1 136 ? -12.914 15.852 7.91 1 98.06 136 VAL B O 1
ATOM 3366 N N . LEU B 1 137 ? -13.32 17.672 6.68 1 98.31 137 LEU B N 1
ATOM 3367 C CA . LEU B 1 137 ? -13.836 18.5 7.77 1 98.31 137 LEU B CA 1
ATOM 3368 C C . LEU B 1 137 ? -15 17.797 8.461 1 98.31 137 LEU B C 1
ATOM 3370 O O . LEU B 1 137 ? -15.094 17.812 9.695 1 98.31 137 LEU B O 1
ATOM 3374 N N . PRO B 1 138 ? -15.914 17.156 7.746 1 98.12 138 PRO B N 1
ATOM 3375 C CA . PRO B 1 138 ? -17.047 16.516 8.414 1 98.12 138 PRO B CA 1
ATOM 3376 C C . PRO B 1 138 ? -16.609 15.469 9.438 1 98.12 138 PRO B C 1
ATOM 3378 O O . PRO B 1 138 ? -17.219 15.328 10.5 1 98.12 138 PRO B O 1
ATOM 3381 N N . HIS B 1 139 ? -15.562 14.766 9.164 1 97.94 139 HIS B N 1
ATOM 3382 C CA . HIS B 1 139 ? -15.062 13.758 10.094 1 97.94 139 HIS B CA 1
ATOM 3383 C C . HIS B 1 139 ? -14.438 14.398 11.328 1 97.94 139 HIS B C 1
ATOM 3385 O O . HIS B 1 139 ? -14.531 13.852 12.43 1 97.94 139 HIS B O 1
ATOM 3391 N N . CYS B 1 140 ? -13.828 15.484 11.102 1 98.44 140 CYS B N 1
ATOM 3392 C CA . CYS B 1 140 ? -13.195 16.172 12.227 1 98.44 140 CYS B CA 1
ATOM 3393 C C . CYS B 1 140 ? -14.242 16.797 13.133 1 98.44 140 CYS B C 1
ATOM 3395 O O . CYS B 1 140 ? -14.141 16.719 14.359 1 98.44 140 CYS B O 1
ATOM 3397 N N . LEU B 1 141 ? -15.258 17.359 12.562 1 97.44 141 LEU B N 1
ATOM 3398 C CA . LEU B 1 141 ? -16.25 18.125 13.305 1 97.44 141 LEU B CA 1
ATOM 3399 C C . LEU B 1 141 ? -17.078 17.219 14.219 1 97.44 141 LEU B C 1
ATOM 3401 O O . LEU B 1 141 ? -17.531 17.656 15.273 1 97.44 141 LEU B O 1
ATOM 3405 N N . VAL B 1 142 ? -17.203 15.992 13.906 1 96.62 142 VAL B N 1
ATOM 3406 C CA . VAL B 1 142 ? -18.109 15.117 14.656 1 96.62 142 VAL B CA 1
ATOM 3407 C C . VAL B 1 142 ? -17.312 14.328 15.695 1 96.62 142 VAL B C 1
ATOM 3409 O O . VAL B 1 142 ? -17.875 13.508 16.422 1 96.62 142 VAL B O 1
ATOM 3412 N N . SER B 1 143 ? -16.031 14.539 15.734 1 97.69 143 SER B N 1
ATOM 3413 C CA . SER B 1 143 ? -15.195 13.797 16.688 1 97.69 143 SER B CA 1
ATOM 3414 C C . SER B 1 143 ? -14.578 14.727 17.719 1 97.69 143 SER B C 1
ATOM 3416 O O . SER B 1 143 ? -13.875 15.672 17.375 1 97.69 143 SER B O 1
ATOM 3418 N N . PRO B 1 144 ? -14.789 14.438 19 1 97.56 144 PRO B N 1
ATOM 3419 C CA . PRO B 1 144 ? -14.133 15.242 20.031 1 97.56 144 PRO B CA 1
ATOM 3420 C C . PRO B 1 144 ? -12.617 15.039 20.047 1 97.56 144 PRO B C 1
ATOM 3422 O O . PRO B 1 144 ? -11.898 15.766 20.75 1 97.56 144 PRO B O 1
ATOM 3425 N N . ARG B 1 145 ? -12.102 14.109 19.234 1 98.19 145 ARG B N 1
ATOM 3426 C CA . ARG B 1 145 ? -10.68 13.781 19.188 1 98.19 145 ARG B CA 1
ATOM 3427 C C . ARG B 1 145 ? -9.977 14.555 18.078 1 98.19 145 ARG B C 1
ATOM 3429 O O . ARG B 1 145 ? -8.773 14.398 17.875 1 98.19 145 ARG B O 1
ATOM 3436 N N . CYS B 1 146 ? -10.766 15.328 17.359 1 98.62 146 CYS B N 1
ATOM 3437 C CA . CYS B 1 146 ? -10.195 16.125 16.281 1 98.62 146 CYS B CA 1
ATOM 3438 C C . CYS B 1 146 ? -10.438 17.609 16.516 1 98.62 146 CYS B C 1
ATOM 3440 O O . CYS B 1 146 ? -11.555 18.031 16.828 1 98.62 146 CYS B O 1
ATOM 3442 N N . ARG B 1 147 ? -9.367 18.359 16.391 1 98.19 147 ARG B N 1
ATOM 3443 C CA . ARG B 1 147 ? -9.43 19.797 16.594 1 98.19 147 ARG B CA 1
ATOM 3444 C C . ARG B 1 147 ? -8.938 20.562 15.367 1 98.19 147 ARG B C 1
ATOM 3446 O O . ARG B 1 147 ? -7.828 20.312 14.883 1 98.19 147 ARG B O 1
ATOM 3453 N N . VAL B 1 148 ? -9.781 21.438 14.875 1 98.19 148 VAL B N 1
ATOM 3454 C CA . VAL B 1 148 ? -9.383 22.328 13.781 1 98.19 148 VAL B CA 1
ATOM 3455 C C . VAL B 1 148 ? -8.57 23.5 14.32 1 98.19 148 VAL B C 1
ATOM 3457 O O . VAL B 1 148 ? -8.961 24.125 15.305 1 98.19 148 VAL B O 1
ATOM 3460 N N . VAL B 1 149 ? -7.441 23.75 13.773 1 97.5 149 VAL B N 1
ATOM 3461 C CA . VAL B 1 149 ? -6.594 24.875 14.148 1 97.5 149 VAL B CA 1
ATOM 3462 C C . VAL B 1 149 ? -6.27 25.719 12.914 1 97.5 149 VAL B C 1
ATOM 3464 O O . VAL B 1 149 ? -5.844 25.172 11.883 1 97.5 149 VAL B O 1
ATOM 3467 N N . ARG B 1 150 ? -6.555 26.969 12.984 1 96.44 150 ARG B N 1
ATOM 3468 C CA . ARG B 1 150 ? -6.195 27.875 11.898 1 96.44 150 ARG B CA 1
ATOM 3469 C C . ARG B 1 150 ? -4.707 28.219 11.938 1 96.44 150 ARG B C 1
ATOM 3471 O O . ARG B 1 150 ? -4.188 28.609 12.984 1 96.44 150 ARG B O 1
ATOM 3478 N N . TYR B 1 151 ? -4.113 28.016 10.852 1 95.69 151 TYR B N 1
ATOM 3479 C CA . TYR B 1 151 ? -2.688 28.297 10.719 1 95.69 151 TYR B CA 1
ATOM 3480 C C . TYR B 1 151 ? -2.375 29.734 11.117 1 95.69 151 TYR B C 1
ATOM 3482 O O . TYR B 1 151 ? -1.427 29.984 11.859 1 95.69 151 TYR B O 1
ATOM 3490 N N . GLU B 1 152 ? -3.135 30.688 10.672 1 96.31 152 GLU B N 1
ATOM 3491 C CA . GLU B 1 152 ? -2.934 32.094 10.922 1 96.31 152 GLU B CA 1
ATOM 3492 C C . GLU B 1 152 ? -3.025 32.438 12.406 1 96.31 152 GLU B C 1
ATOM 3494 O O . GLU B 1 152 ? -2.254 33.25 12.922 1 96.31 152 GLU B O 1
ATOM 3499 N N . ASP B 1 153 ? -3.945 31.781 13.062 1 95.81 153 ASP B N 1
ATOM 3500 C CA . ASP B 1 153 ? -4.086 32 14.5 1 95.81 153 ASP B CA 1
ATOM 3501 C C . ASP B 1 153 ? -2.834 31.531 15.25 1 95.81 153 ASP B C 1
ATOM 3503 O O . ASP B 1 153 ? -2.369 32.219 16.172 1 95.81 153 ASP B O 1
ATOM 3507 N N . LEU B 1 154 ? -2.344 30.406 14.836 1 95.31 154 LEU B N 1
ATOM 3508 C CA . LEU B 1 154 ? -1.142 29.875 15.469 1 95.31 154 LEU B CA 1
ATOM 3509 C C . LEU B 1 154 ? 0.052 30.797 15.227 1 95.31 154 LEU B C 1
ATOM 3511 O O . LEU B 1 154 ? 0.851 31.031 16.141 1 95.31 154 LEU B O 1
ATOM 3515 N N . VAL B 1 155 ? 0.168 31.297 14.062 1 93.5 155 VAL B N 1
ATOM 3516 C CA . VAL B 1 155 ? 1.295 32.156 13.68 1 93.5 155 VAL B CA 1
ATOM 3517 C C . VAL B 1 155 ? 1.218 33.469 14.422 1 93.5 155 VAL B C 1
ATOM 3519 O O . VAL B 1 155 ? 2.229 33.969 14.93 1 93.5 155 VAL B O 1
ATOM 3522 N N . LEU B 1 156 ? 0.063 34.062 14.555 1 94.25 156 LEU B N 1
ATOM 3523 C CA . LEU B 1 156 ? -0.117 35.406 15.102 1 94.25 156 LEU B CA 1
ATOM 3524 C C . LEU B 1 156 ? -0.162 35.375 16.625 1 94.25 156 LEU B C 1
ATOM 3526 O O . LEU B 1 156 ? 0.217 36.344 17.297 1 94.25 156 LEU B O 1
ATOM 3530 N N . ARG B 1 157 ? -0.674 34.281 17.125 1 95.62 157 ARG B N 1
ATOM 3531 C CA . ARG B 1 157 ? -0.841 34.156 18.562 1 95.62 157 ARG B CA 1
ATOM 3532 C C . ARG B 1 157 ? -0.387 32.781 19.047 1 95.62 157 ARG B C 1
ATOM 3534 O O . ARG B 1 157 ? -1.18 32 19.594 1 95.62 157 ARG B O 1
ATOM 3541 N N . PRO B 1 158 ? 0.933 32.469 18.906 1 95.12 158 PRO B N 1
ATOM 3542 C CA . PRO B 1 158 ? 1.454 31.141 19.188 1 95.12 158 PRO B CA 1
ATOM 3543 C C . PRO B 1 158 ? 1.308 30.734 20.656 1 95.12 158 PRO B C 1
ATOM 3545 O O . PRO B 1 158 ? 0.956 29.594 20.953 1 95.12 158 PRO B O 1
ATOM 3548 N N . LYS B 1 159 ? 1.567 31.672 21.578 1 95.38 159 LYS B N 1
ATOM 3549 C CA . LYS B 1 159 ? 1.475 31.328 23 1 95.38 159 LYS B CA 1
ATOM 3550 C C . LYS B 1 159 ? 0.048 30.938 23.375 1 95.38 159 LYS B C 1
ATOM 3552 O O . LYS B 1 159 ? -0.175 29.875 23.984 1 95.38 159 LYS B O 1
ATOM 3557 N N . GLU B 1 160 ? -0.86 31.766 23.016 1 97.12 160 GLU B N 1
ATOM 3558 C CA . GLU B 1 160 ? -2.268 31.5 23.312 1 97.12 160 GLU B CA 1
ATOM 3559 C C . GLU B 1 160 ? -2.729 30.188 22.719 1 97.12 160 GLU B C 1
ATOM 3561 O O . GLU B 1 160 ? -3.346 29.359 23.406 1 97.12 160 GLU B O 1
ATOM 3566 N N . ASN B 1 161 ? -2.463 29.953 21.469 1 97.12 161 ASN B N 1
ATOM 3567 C CA . ASN B 1 161 ? -2.928 28.766 20.766 1 97.12 161 ASN B CA 1
ATOM 3568 C C . ASN B 1 161 ? -2.23 27.5 21.266 1 97.12 161 ASN B C 1
ATOM 3570 O O . ASN B 1 161 ? -2.875 26.469 21.484 1 97.12 161 ASN B O 1
ATOM 3574 N N . LEU B 1 162 ? -0.948 27.562 21.516 1 97.06 162 LEU B N 1
ATOM 3575 C CA . LEU B 1 162 ? -0.214 26.391 21.984 1 97.06 162 LEU B CA 1
ATOM 3576 C C . LEU B 1 162 ? -0.629 26 23.406 1 97.06 162 LEU B C 1
ATOM 3578 O O . LEU B 1 162 ? -0.666 24.812 23.75 1 97.06 162 LEU B O 1
ATOM 3582 N N . GLN B 1 163 ? -0.837 27.047 24.203 1 97.75 163 GLN B N 1
ATOM 3583 C CA . GLN B 1 163 ? -1.344 26.75 25.547 1 97.75 163 GLN B CA 1
ATOM 3584 C C . GLN B 1 163 ? -2.656 25.969 25.469 1 97.75 163 GLN B C 1
ATOM 3586 O O . GLN B 1 163 ? -2.83 24.969 26.156 1 97.75 163 GLN B O 1
ATOM 3591 N N . SER B 1 164 ? -3.498 26.469 24.656 1 98.12 164 SER B N 1
ATOM 3592 C CA . SER B 1 164 ? -4.793 25.812 24.469 1 98.12 164 SER B CA 1
ATOM 3593 C C . SER B 1 164 ? -4.633 24.406 23.906 1 98.12 164 SER B C 1
ATOM 3595 O O . SER B 1 164 ? -5.289 23.469 24.375 1 98.12 164 SER B O 1
ATOM 3597 N N . ILE B 1 165 ? -3.803 24.219 22.938 1 97.94 165 ILE B N 1
ATOM 3598 C CA . ILE B 1 165 ? -3.596 22.953 22.25 1 97.94 165 ILE B CA 1
ATOM 3599 C C . ILE B 1 165 ? -2.957 21.938 23.219 1 97.94 165 ILE B C 1
ATOM 3601 O O . ILE B 1 165 ? -3.398 20.797 23.297 1 97.94 165 ILE B O 1
ATOM 3605 N N . LEU B 1 166 ? -1.918 22.328 23.938 1 98.06 166 LEU B N 1
ATOM 3606 C CA . LEU B 1 166 ? -1.246 21.438 24.875 1 98.06 166 LEU B CA 1
ATOM 3607 C C . LEU B 1 166 ? -2.191 21 25.984 1 98.06 166 LEU B C 1
ATOM 3609 O O . LEU B 1 166 ? -2.172 19.844 26.422 1 98.06 166 LEU B O 1
ATOM 3613 N N . GLN B 1 167 ? -2.996 21.984 26.453 1 98.25 167 GLN B N 1
ATOM 3614 C CA . GLN B 1 167 ? -4.008 21.641 27.438 1 98.25 167 GLN B CA 1
ATOM 3615 C C . GLN B 1 167 ? -4.965 20.578 26.891 1 98.25 167 GLN B C 1
ATOM 3617 O O . GLN B 1 167 ? -5.246 19.578 27.562 1 98.25 167 GLN B O 1
ATOM 3622 N N . TRP B 1 168 ? -5.426 20.75 25.75 1 98.12 168 TRP B N 1
ATOM 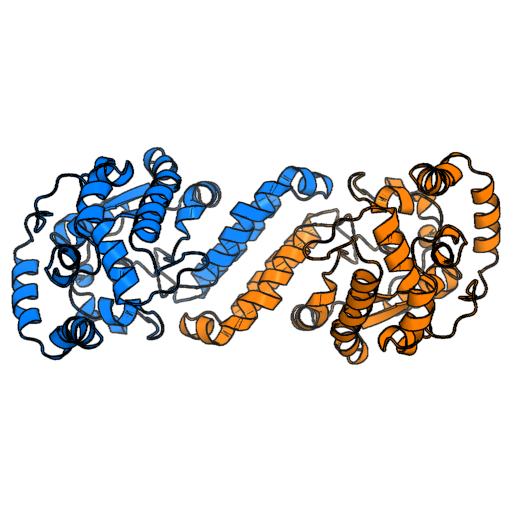3623 C CA . TRP B 1 168 ? -6.332 19.812 25.109 1 98.12 168 TRP B CA 1
ATOM 3624 C C . TRP B 1 168 ? -5.668 18.453 24.906 1 98.12 168 TRP B C 1
ATOM 3626 O O . TRP B 1 168 ? -6.312 17.406 25.062 1 98.12 168 TRP B O 1
ATOM 3636 N N . LEU B 1 169 ? -4.406 18.453 24.609 1 97.75 169 LEU B N 1
ATOM 3637 C CA . LEU B 1 169 ? -3.635 17.234 24.422 1 97.75 169 LEU B CA 1
ATOM 3638 C C . LEU B 1 169 ? -3.271 16.609 25.766 1 97.75 169 LEU B C 1
ATOM 3640 O O . LEU B 1 169 ? -2.764 15.492 25.828 1 97.75 169 LEU B O 1
ATOM 3644 N N . GLN B 1 170 ? -3.469 17.328 26.812 1 97.44 170 GLN B N 1
ATOM 3645 C CA . GLN B 1 170 ? -3.102 16.891 28.156 1 97.44 170 GLN B CA 1
ATOM 3646 C C . GLN B 1 170 ? -1.592 16.719 28.281 1 97.44 170 GLN B C 1
ATOM 3648 O O . GLN B 1 170 ? -1.119 15.703 28.797 1 97.44 170 GLN B O 1
ATOM 3653 N N . ILE B 1 171 ? -0.904 17.672 27.734 1 97.31 171 ILE B N 1
ATOM 3654 C CA . ILE B 1 171 ? 0.547 17.797 27.828 1 97.31 171 ILE B CA 1
ATOM 3655 C C . ILE B 1 171 ? 0.908 19.047 28.625 1 97.31 171 ILE B C 1
ATOM 3657 O O . ILE B 1 171 ? 0.327 20.109 28.406 1 97.31 171 ILE B O 1
ATOM 3661 N N . PRO B 1 172 ? 1.843 18.953 29.516 1 97.44 172 PRO B N 1
ATOM 3662 C CA . PRO B 1 172 ? 2.219 20.141 30.297 1 97.44 172 PRO B CA 1
ATOM 3663 C C . PRO B 1 172 ? 2.852 21.234 29.438 1 97.44 172 PRO B C 1
ATOM 3665 O O . PRO B 1 172 ? 3.57 20.938 28.484 1 97.44 172 PRO B O 1
ATOM 3668 N N . TRP B 1 173 ? 2.559 22.453 29.859 1 97.06 173 TRP B N 1
ATOM 3669 C CA . TRP B 1 173 ? 3.184 23.594 29.188 1 97.06 173 TRP B CA 1
ATOM 3670 C C . TRP B 1 173 ? 4.695 23.578 29.391 1 97.06 173 TRP B C 1
ATOM 3672 O O . TRP B 1 173 ? 5.176 23.25 30.484 1 97.06 173 TRP B O 1
ATOM 3682 N N . ASP B 1 174 ? 5.418 23.844 28.438 1 95.19 174 ASP B N 1
ATOM 3683 C CA . ASP B 1 174 ? 6.852 24.109 28.469 1 95.19 174 ASP B CA 1
ATOM 3684 C C . ASP B 1 174 ? 7.207 25.281 27.531 1 95.19 174 ASP B C 1
ATOM 3686 O O . ASP B 1 174 ? 6.922 25.234 26.344 1 95.19 174 ASP B O 1
ATOM 3690 N N . ASP B 1 175 ? 7.871 26.266 28.016 1 93.19 175 ASP B N 1
ATOM 3691 C CA . ASP B 1 175 ? 8.195 27.469 27.25 1 93.19 175 ASP B CA 1
ATOM 3692 C C . ASP B 1 175 ? 9.023 27.125 26.016 1 93.19 175 ASP B C 1
ATOM 3694 O O . ASP B 1 175 ? 9.086 27.906 25.062 1 93.19 175 ASP B O 1
ATOM 3698 N N . VAL B 1 176 ? 9.562 25.984 26 1 91.56 176 VAL B N 1
ATOM 3699 C CA . VAL B 1 176 ? 10.461 25.594 24.922 1 91.56 176 VAL B CA 1
ATOM 3700 C C . VAL B 1 176 ? 9.703 25.562 23.594 1 91.56 176 VAL B C 1
ATOM 3702 O O . VAL B 1 176 ? 10.289 25.75 22.531 1 91.56 176 VAL B O 1
ATOM 3705 N N . VAL B 1 177 ? 8.391 25.391 23.672 1 91.75 177 VAL B N 1
ATOM 3706 C CA . VAL B 1 177 ? 7.605 25.266 22.453 1 91.75 177 VAL B CA 1
ATOM 3707 C C . VAL B 1 177 ? 7.586 26.578 21.703 1 91.75 177 VAL B C 1
ATOM 3709 O O . VAL B 1 177 ? 7.32 26.609 20.5 1 91.75 177 VAL B O 1
ATOM 3712 N N . LEU B 1 178 ? 7.875 27.672 22.406 1 89.44 178 LEU B N 1
ATOM 3713 C CA . LEU B 1 178 ? 7.918 28.984 21.766 1 89.44 178 LEU B CA 1
ATOM 3714 C C . LEU B 1 178 ? 9.328 29.312 21.281 1 89.44 178 LEU B C 1
ATOM 3716 O O . LEU B 1 178 ? 9.547 30.344 20.656 1 89.44 178 LEU B O 1
ATOM 3720 N N . GLN B 1 179 ? 10.281 28.422 21.562 1 83.19 179 GLN B N 1
ATOM 3721 C CA . GLN B 1 179 ? 11.688 28.641 21.234 1 83.19 179 GLN B CA 1
ATOM 3722 C C . GLN B 1 179 ? 12.234 27.5 20.375 1 83.19 179 GLN B C 1
ATOM 3724 O O . GLN B 1 179 ? 13.344 27.016 20.594 1 83.19 179 GLN B O 1
ATOM 3729 N N . HIS B 1 180 ? 11.375 27.094 19.516 1 75.94 180 HIS B N 1
ATOM 3730 C CA . HIS B 1 180 ? 11.75 25.938 18.703 1 75.94 180 HIS B CA 1
ATOM 3731 C C . HIS B 1 180 ? 13.008 26.234 17.875 1 75.94 180 HIS B C 1
ATOM 3733 O O . HIS B 1 180 ? 13.844 25.359 17.672 1 75.94 180 HIS B O 1
ATOM 3739 N N . ASP B 1 181 ? 13.195 27.422 17.375 1 74.31 181 ASP B N 1
ATOM 3740 C CA . ASP B 1 181 ? 14.312 27.812 16.516 1 74.31 181 ASP B CA 1
ATOM 3741 C C . ASP B 1 181 ? 15.641 27.688 17.266 1 74.31 181 ASP B C 1
ATOM 3743 O O . ASP B 1 181 ? 16.688 27.484 16.641 1 74.31 181 ASP B O 1
ATOM 3747 N N . GLN B 1 182 ? 15.547 27.703 18.516 1 70.81 182 GLN B N 1
ATOM 3748 C CA . GLN B 1 182 ? 16.766 27.578 19.328 1 70.81 182 GLN B CA 1
ATOM 3749 C C . GLN B 1 182 ? 17 26.141 19.734 1 70.81 182 GLN B C 1
ATOM 3751 O O . GLN B 1 182 ? 18.047 25.812 20.312 1 70.81 182 GLN B O 1
ATOM 3756 N N . ASN B 1 183 ? 16.094 25.297 19.422 1 69.62 183 ASN B N 1
ATOM 3757 C CA . ASN B 1 183 ? 16.156 23.922 19.906 1 69.62 183 ASN B CA 1
ATOM 3758 C C . ASN B 1 183 ? 16.016 22.906 18.766 1 69.62 183 ASN B C 1
ATOM 3760 O O . ASN B 1 183 ? 15.508 21.812 18.969 1 69.62 183 ASN B O 1
ATOM 3764 N N . MET B 1 184 ? 16.484 23.344 17.656 1 70.88 184 MET B N 1
ATOM 3765 C CA . MET B 1 184 ? 16.312 22.516 16.469 1 70.88 184 MET B CA 1
ATOM 3766 C C . MET B 1 184 ? 17.203 21.281 16.516 1 70.88 184 MET B C 1
ATOM 3768 O O . MET B 1 184 ? 16.938 20.281 15.844 1 70.88 184 MET B O 1
ATOM 3772 N N . GLU B 1 185 ? 18.234 21.453 17.203 1 64.25 185 GLU B N 1
ATOM 3773 C CA . GLU B 1 185 ? 19.156 20.328 17.297 1 64.25 185 GLU B CA 1
ATOM 3774 C C . GLU B 1 185 ? 18.438 19.109 17.891 1 64.25 185 GLU B C 1
ATOM 3776 O O . GLU B 1 185 ? 18.781 17.969 17.578 1 64.25 185 GLU B O 1
ATOM 3781 N N . SER B 1 186 ? 17.5 19.438 18.641 1 60.84 186 SER B N 1
ATOM 3782 C CA . SER B 1 186 ? 16.766 18.359 19.281 1 60.84 186 SER B CA 1
ATOM 3783 C C . SER B 1 186 ? 15.758 17.719 18.344 1 60.84 186 SER B C 1
ATOM 3785 O O . SER B 1 186 ? 15.281 16.609 18.578 1 60.84 186 SER B O 1
ATOM 3787 N N . VAL B 1 187 ? 15.484 18.516 17.328 1 64.31 187 VAL B N 1
ATOM 3788 C CA . VAL B 1 187 ? 14.5 18.062 16.359 1 64.31 187 VAL B CA 1
ATOM 3789 C C . VAL B 1 187 ? 15.211 17.516 15.125 1 64.31 187 VAL B C 1
ATOM 3791 O O . VAL B 1 187 ? 16.062 18.188 14.531 1 64.31 187 VAL B O 1
ATOM 3794 N N . ASN B 1 188 ? 15.5 16.328 14.961 1 59.91 188 ASN B N 1
ATOM 3795 C CA . ASN B 1 188 ? 16.172 15.703 13.82 1 59.91 188 ASN B CA 1
ATOM 3796 C C . ASN B 1 188 ? 15.32 15.797 12.555 1 59.91 188 ASN B C 1
ATOM 3798 O O . ASN B 1 188 ? 14.547 14.891 12.25 1 59.91 188 ASN B O 1
ATOM 3802 N N . LEU B 1 189 ? 15.391 17.031 11.914 1 65.88 189 LEU B N 1
ATOM 3803 C CA . LEU B 1 189 ? 14.641 17.156 10.664 1 65.88 189 LEU B CA 1
ATOM 3804 C C . LEU B 1 189 ? 15.586 17.094 9.469 1 65.88 189 LEU B C 1
ATOM 3806 O O . LEU B 1 189 ? 16.609 17.766 9.453 1 65.88 189 LEU B O 1
ATOM 3810 N N . PRO B 1 190 ? 15.156 16.234 8.555 1 55.19 190 PRO B N 1
ATOM 3811 C CA . PRO B 1 190 ? 15.992 16.156 7.359 1 55.19 190 PRO B CA 1
ATOM 3812 C C . PRO B 1 190 ? 15.875 17.391 6.473 1 55.19 190 PRO B C 1
ATOM 3814 O O . PRO B 1 190 ? 14.797 17.969 6.352 1 55.19 190 PRO B O 1
ATOM 3817 N N . ARG B 1 191 ? 16.938 17.828 5.934 1 53.66 191 ARG B N 1
ATOM 3818 C CA . ARG B 1 191 ? 17.031 18.953 5.02 1 53.66 191 ARG B CA 1
ATOM 3819 C C . ARG B 1 191 ? 16.172 18.734 3.779 1 53.66 191 ARG B C 1
ATOM 3821 O O . ARG B 1 191 ? 15.742 19.688 3.133 1 53.66 191 ARG B O 1
ATOM 3828 N N . ILE B 1 192 ? 15.859 17.516 3.523 1 48.06 192 ILE B N 1
ATOM 3829 C CA . ILE B 1 192 ? 15.188 17.172 2.277 1 48.06 192 ILE B CA 1
ATOM 3830 C C . ILE B 1 192 ? 13.719 17.547 2.359 1 48.06 192 ILE B C 1
ATOM 3832 O O . ILE B 1 192 ? 13.047 17.688 1.334 1 48.06 192 ILE B O 1
ATOM 3836 N N . GLU B 1 193 ? 13.297 17.797 3.494 1 59.59 193 GLU B N 1
ATOM 3837 C CA . GLU B 1 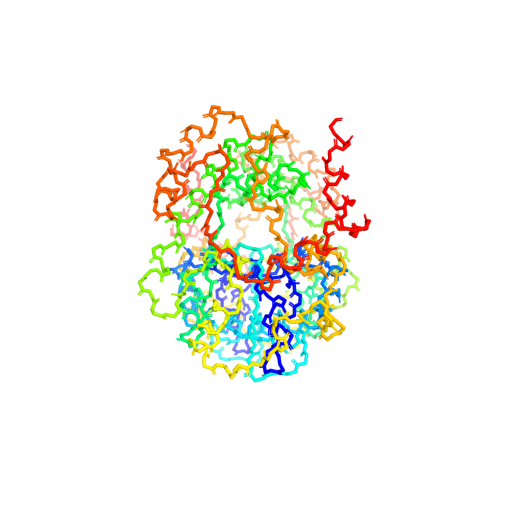193 ? 11.914 18.266 3.609 1 59.59 193 GLU B CA 1
ATOM 3838 C C . GLU B 1 193 ? 11.789 19.719 3.193 1 59.59 193 GLU B C 1
ATOM 3840 O O . GLU B 1 193 ? 12.492 20.594 3.719 1 59.59 193 GLU B O 1
ATOM 3845 N N . ARG B 1 194 ? 11.078 19.984 2.221 1 46.59 194 ARG B N 1
ATOM 3846 C CA . ARG B 1 194 ? 10.93 21.328 1.683 1 46.59 194 ARG B CA 1
ATOM 3847 C C . ARG B 1 194 ? 10.602 22.328 2.789 1 46.59 194 ARG B C 1
ATOM 3849 O O . ARG B 1 194 ? 11.031 23.484 2.74 1 46.59 194 ARG B O 1
ATOM 3856 N N . SER B 1 195 ? 9.945 21.766 3.643 1 51.5 195 SER B N 1
ATOM 3857 C CA . SER B 1 195 ? 9.477 22.656 4.699 1 51.5 195 SER B CA 1
ATOM 3858 C C . SER B 1 195 ? 10.586 22.953 5.699 1 51.5 195 SER B C 1
ATOM 3860 O O . SER B 1 195 ? 10.484 23.906 6.48 1 51.5 195 SER B O 1
ATOM 3862 N N . THR B 1 196 ? 11.57 22.25 5.621 1 55.62 196 THR B N 1
ATOM 3863 C CA . THR B 1 196 ? 12.617 22.391 6.629 1 55.62 196 THR B CA 1
ATOM 3864 C C . THR B 1 196 ? 13.242 23.781 6.57 1 55.62 196 THR B C 1
ATOM 3866 O O . THR B 1 196 ? 13.539 24.375 7.609 1 55.62 196 THR B O 1
ATOM 3869 N N . SER B 1 197 ? 13.375 24.375 5.363 1 52.97 197 SER B N 1
ATOM 3870 C CA . SER B 1 197 ? 14.008 25.688 5.238 1 52.97 197 SER B CA 1
ATOM 3871 C C . SER B 1 197 ? 13.172 26.766 5.898 1 52.97 197 SER B C 1
ATOM 3873 O O . SER B 1 197 ? 13.688 27.828 6.258 1 52.97 197 SER B O 1
ATOM 3875 N N . GLN B 1 198 ? 11.93 26.453 6.102 1 58.62 198 GLN B N 1
ATOM 3876 C CA . GLN B 1 198 ? 11.016 27.438 6.656 1 58.62 198 GLN B CA 1
ATOM 3877 C C . GLN B 1 198 ? 10.914 27.312 8.172 1 58.62 198 GLN B C 1
ATOM 3879 O O . GLN B 1 198 ? 10.883 28.312 8.891 1 58.62 198 GLN B O 1
ATOM 3884 N N . VAL B 1 199 ? 11.023 26.109 8.609 1 61.22 199 VAL B N 1
ATOM 3885 C CA . VAL B 1 199 ? 10.664 25.875 10.008 1 61.22 199 VAL B CA 1
ATOM 3886 C C . VAL B 1 199 ? 11.875 26.125 10.906 1 61.22 199 VAL B C 1
ATOM 3888 O O . VAL B 1 199 ? 11.742 26.172 12.133 1 61.22 199 VAL B O 1
ATOM 3891 N N . VAL B 1 200 ? 12.969 26.516 10.273 1 59.84 200 VAL B N 1
ATOM 3892 C CA . VAL B 1 200 ? 14.164 26.797 11.062 1 59.84 200 VAL B CA 1
ATOM 3893 C C . VAL B 1 200 ? 14.094 28.234 11.602 1 59.84 200 VAL B C 1
ATOM 3895 O O . VAL B 1 200 ? 14.789 28.562 12.562 1 59.84 200 VAL B O 1
ATOM 3898 N N . PHE B 1 201 ? 13.242 29.016 10.961 1 65.12 201 PHE B N 1
ATOM 3899 C CA . PHE B 1 201 ? 13.078 30.391 11.414 1 65.12 201 PHE B CA 1
ATOM 3900 C C . PHE B 1 201 ? 11.969 30.484 12.461 1 65.12 201 PHE B C 1
ATOM 3902 O O . PHE B 1 201 ? 11.078 29.625 12.5 1 65.12 201 PHE B O 1
ATOM 3909 N N . PRO B 1 202 ? 12.125 31.562 13.305 1 67.56 202 PRO B N 1
ATOM 3910 C CA . PRO B 1 202 ? 10.969 31.812 14.18 1 67.56 202 PRO B CA 1
ATOM 3911 C C . PRO B 1 202 ? 9.672 32 13.398 1 67.56 202 PRO B C 1
ATOM 3913 O O . PRO B 1 202 ? 9.703 32.156 12.172 1 67.56 202 PRO B O 1
ATOM 3916 N N . ILE B 1 203 ? 8.672 31.766 14.117 1 71.31 203 ILE B N 1
ATOM 3917 C CA . ILE B 1 203 ? 7.355 31.969 13.516 1 71.31 203 ILE B CA 1
ATOM 3918 C C . ILE B 1 203 ? 7.312 33.344 12.828 1 71.31 203 ILE B C 1
ATOM 3920 O O . ILE B 1 203 ? 7.633 34.344 13.438 1 71.31 203 ILE B O 1
ATOM 3924 N N . TYR B 1 204 ? 7.102 33.344 11.469 1 73.75 204 TYR B N 1
ATOM 3925 C CA . TYR B 1 204 ? 7.062 34.594 10.719 1 73.75 204 TYR B CA 1
ATOM 3926 C C . TYR B 1 204 ? 5.711 34.781 10.039 1 73.75 204 TYR B C 1
ATOM 3928 O O . TYR B 1 204 ? 4.992 33.812 9.797 1 73.75 204 TYR B O 1
ATOM 3936 N N . THR B 1 205 ? 5.426 36.031 9.898 1 76.06 205 THR B N 1
ATOM 3937 C CA . THR B 1 205 ? 4.074 36.375 9.484 1 76.06 205 THR B CA 1
ATOM 3938 C C . THR B 1 205 ? 4.023 36.656 7.98 1 76.06 205 THR B C 1
ATOM 3940 O O . THR B 1 205 ? 2.943 36.719 7.391 1 76.06 205 THR B O 1
ATOM 3943 N N . GLU B 1 206 ? 5.184 36.719 7.312 1 74.31 206 GLU B N 1
ATOM 3944 C CA . GLU B 1 206 ? 5.254 37.219 5.941 1 74.31 206 GLU B CA 1
ATOM 3945 C C . GLU B 1 206 ? 4.477 36.312 4.988 1 74.31 206 GLU B C 1
ATOM 3947 O O . GLU B 1 206 ? 3.836 36.781 4.051 1 74.31 206 GLU B O 1
ATOM 3952 N N . ALA B 1 207 ? 4.461 35.094 5.305 1 76.25 207 ALA B N 1
ATOM 3953 C CA . ALA B 1 207 ? 3.855 34.125 4.398 1 76.25 207 ALA B CA 1
ATOM 3954 C C . ALA B 1 207 ? 2.332 34.188 4.449 1 76.25 207 ALA B C 1
ATOM 3956 O O . ALA B 1 207 ? 1.649 33.719 3.541 1 76.25 207 ALA B O 1
ATOM 3957 N N . LEU B 1 208 ? 1.798 34.906 5.383 1 88.25 208 LEU B N 1
ATOM 3958 C CA . LEU B 1 208 ? 0.356 34.906 5.605 1 88.25 208 LEU B CA 1
ATOM 3959 C C . LEU B 1 208 ? -0.357 35.719 4.523 1 88.25 208 LEU B C 1
ATOM 3961 O O . LEU B 1 208 ? -1.441 35.312 4.078 1 88.25 208 LEU B O 1
ATOM 3965 N N . THR B 1 209 ? 0.313 36.75 4.051 1 89.31 209 THR B N 1
ATOM 3966 C CA . THR B 1 209 ? -0.44 37.719 3.252 1 89.31 209 THR B CA 1
ATOM 3967 C C . THR B 1 209 ? 0.143 37.844 1.847 1 89.31 209 THR B C 1
ATOM 3969 O O . THR B 1 209 ? -0.275 38.688 1.061 1 89.31 209 THR B O 1
ATOM 3972 N N . ARG B 1 210 ? 1.005 36.969 1.509 1 88.06 210 ARG B N 1
ATOM 3973 C CA . ARG B 1 210 ? 1.699 37.062 0.229 1 88.06 210 ARG B CA 1
ATOM 3974 C C . ARG B 1 210 ? 0.717 36.969 -0.934 1 88.06 210 ARG B C 1
ATOM 3976 O O . ARG B 1 210 ? 0.911 37.594 -1.973 1 88.06 210 ARG B O 1
ATOM 3983 N N . TRP B 1 211 ? -0.292 36.25 -0.793 1 92.62 211 TRP B N 1
ATOM 3984 C CA . TRP B 1 211 ? -1.264 36 -1.855 1 92.62 211 TRP B CA 1
ATOM 3985 C C . TRP B 1 211 ? -1.987 37.281 -2.229 1 92.62 211 TRP B C 1
ATOM 3987 O O . TRP B 1 211 ? -2.619 37.375 -3.285 1 92.62 211 TRP B O 1
ATOM 3997 N N . SER B 1 212 ? -1.897 38.344 -1.393 1 93 212 SER B N 1
ATOM 3998 C CA . SER B 1 212 ? -2.637 39.594 -1.6 1 93 212 SER B CA 1
ATOM 3999 C C . SER B 1 212 ? -1.715 40.688 -2.068 1 93 212 SER B C 1
ATOM 4001 O O . SER B 1 212 ? -2.133 41.844 -2.168 1 93 212 SER B O 1
ATOM 4003 N N . GLN B 1 213 ? -0.485 40.344 -2.295 1 90 213 GLN B N 1
ATOM 4004 C CA . GLN B 1 213 ? 0.486 41.344 -2.75 1 90 213 GLN B CA 1
ATOM 4005 C C . GLN B 1 213 ? 0.454 41.469 -4.27 1 90 213 GLN B C 1
ATOM 4007 O O . GLN B 1 213 ? -0.062 40.594 -4.969 1 90 213 GLN B O 1
ATOM 4012 N N . PRO B 1 214 ? 0.979 42.594 -4.758 1 86.88 214 PRO B N 1
ATOM 4013 C CA . PRO B 1 214 ? 0.935 42.844 -6.203 1 86.88 214 PRO B CA 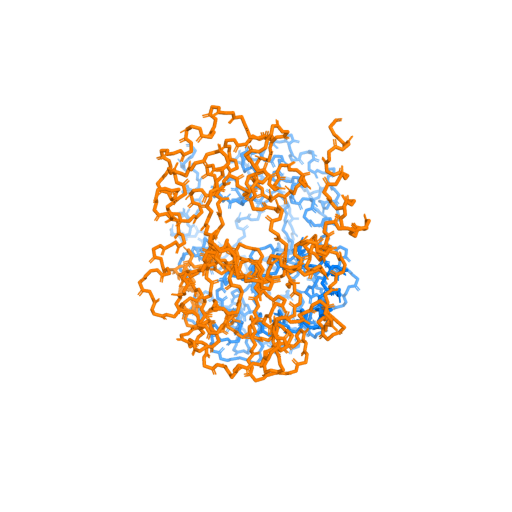1
ATOM 4014 C C . PRO B 1 214 ? 1.65 41.781 -7.012 1 86.88 214 PRO B C 1
ATOM 4016 O O . PRO B 1 214 ? 1.285 41.5 -8.164 1 86.88 214 PRO B O 1
ATOM 4019 N N . ASP B 1 215 ? 2.59 41.125 -6.453 1 85.94 215 ASP B N 1
ATOM 4020 C CA . ASP B 1 215 ? 3.359 40.125 -7.188 1 85.94 215 ASP B CA 1
ATOM 4021 C C . ASP B 1 215 ? 2.803 38.719 -6.961 1 85.94 215 ASP B C 1
ATOM 4023 O O . ASP B 1 215 ? 3.461 37.75 -7.273 1 85.94 215 ASP B O 1
ATOM 4027 N N . SER B 1 216 ? 1.614 38.719 -6.527 1 89.38 216 SER B N 1
ATOM 4028 C CA . SER B 1 216 ? 0.963 37.438 -6.277 1 89.38 216 SER B CA 1
ATOM 4029 C C . SER B 1 216 ? 0.726 36.688 -7.578 1 89.38 216 SER B C 1
ATOM 4031 O O . SER B 1 216 ? 0.458 37.281 -8.617 1 89.38 216 SER B O 1
ATOM 4033 N N . LYS B 1 217 ? 0.788 35.406 -7.48 1 88.81 217 LYS B N 1
ATOM 4034 C CA . LYS B 1 217 ? 0.515 34.531 -8.625 1 88.81 217 LYS B CA 1
ATOM 4035 C C . LYS B 1 217 ? -0.977 34.219 -8.734 1 88.81 217 LYS B C 1
ATOM 4037 O O . LYS B 1 217 ? -1.413 33.594 -9.695 1 88.81 217 LYS B O 1
ATOM 4042 N N . ILE B 1 218 ? -1.745 34.719 -7.887 1 92.19 218 ILE B N 1
ATOM 4043 C CA . ILE B 1 218 ? -3.188 34.5 -7.902 1 92.19 218 ILE B CA 1
ATOM 4044 C C . ILE B 1 218 ? -3.877 35.656 -8.602 1 92.19 218 ILE B C 1
ATOM 4046 O O . ILE B 1 218 ? -3.803 36.812 -8.133 1 92.19 218 ILE B O 1
ATOM 4050 N N . PRO B 1 219 ? -4.535 35.375 -9.703 1 93.38 219 PRO B N 1
ATOM 4051 C CA . PRO B 1 219 ? -5.23 36.438 -10.391 1 93.38 219 PRO B CA 1
ATOM 4052 C C . PRO B 1 219 ? -6.375 37.031 -9.57 1 93.38 219 PRO B C 1
ATOM 4054 O O . PRO B 1 219 ? -7.031 36.312 -8.812 1 93.38 219 PRO B O 1
ATOM 4057 N N . GLU B 1 220 ? -6.594 38.281 -9.781 1 93.12 220 GLU B N 1
ATOM 4058 C CA . GLU B 1 220 ? -7.66 39 -9.07 1 93.12 220 GLU B CA 1
ATOM 4059 C C . GLU B 1 220 ? -9.008 38.312 -9.297 1 93.12 220 GLU B C 1
ATOM 4061 O O . GLU B 1 220 ? -9.852 38.281 -8.398 1 93.12 220 GLU B O 1
ATOM 4066 N N . SER B 1 221 ? -9.219 37.844 -10.461 1 95 221 SER B N 1
ATOM 4067 C CA . SER B 1 221 ? -10.461 37.156 -10.773 1 95 221 SER B CA 1
ATOM 4068 C C . SER B 1 221 ? -10.656 35.938 -9.883 1 95 221 SER B C 1
ATOM 4070 O O . SER B 1 221 ? -11.773 35.625 -9.461 1 95 221 SER B O 1
ATOM 4072 N N . LEU B 1 222 ? -9.594 35.25 -9.633 1 95.75 222 LEU B N 1
ATOM 4073 C CA . LEU B 1 222 ? -9.672 34.062 -8.781 1 95.75 222 LEU B CA 1
ATOM 4074 C C . LEU B 1 222 ? -9.898 34.438 -7.328 1 95.75 222 LEU B C 1
ATOM 4076 O O . LEU B 1 222 ? -10.586 33.75 -6.594 1 95.75 222 LEU B O 1
ATOM 4080 N N . ILE B 1 223 ? -9.289 35.531 -6.898 1 94.69 223 ILE B N 1
ATOM 4081 C CA . ILE B 1 223 ? -9.516 36.031 -5.547 1 94.69 223 ILE B CA 1
ATOM 4082 C C . ILE B 1 223 ? -11.008 36.281 -5.344 1 94.69 223 ILE B C 1
ATOM 4084 O O . ILE B 1 223 ? -11.586 35.875 -4.34 1 94.69 223 ILE B O 1
ATOM 4088 N N . ASN B 1 224 ? -11.578 36.906 -6.312 1 94.75 224 ASN B N 1
ATOM 4089 C CA . ASN B 1 224 ? -13.008 37.188 -6.25 1 94.75 224 ASN B CA 1
ATOM 4090 C C . ASN B 1 224 ? -13.836 35.906 -6.289 1 94.75 224 ASN B C 1
ATOM 4092 O O . ASN B 1 224 ? -14.773 35.719 -5.508 1 94.75 224 ASN B O 1
ATOM 4096 N N . LYS B 1 225 ? -13.484 35 -7.16 1 96.25 225 LYS B N 1
ATOM 4097 C CA . LYS B 1 225 ? -14.188 33.75 -7.301 1 96.25 225 LYS B CA 1
ATOM 4098 C C . LYS B 1 225 ? -14.094 32.906 -6.02 1 96.25 225 LYS B C 1
ATOM 4100 O O . LYS B 1 225 ? -15.039 32.219 -5.664 1 96.25 225 LYS B O 1
ATOM 4105 N N . SER B 1 226 ? -12.961 32.969 -5.379 1 96.38 226 SER B N 1
ATOM 4106 C CA . SER B 1 226 ? -12.711 32.188 -4.176 1 96.38 226 SER B CA 1
ATOM 4107 C C . SER B 1 226 ? -13.734 32.5 -3.092 1 96.38 226 SER B C 1
ATOM 4109 O O . SER B 1 226 ? -13.984 31.656 -2.215 1 96.38 226 SER B O 1
ATOM 4111 N N . GLN B 1 227 ? -14.312 33.656 -3.121 1 96 227 GLN B N 1
ATOM 4112 C CA . GLN B 1 227 ? -15.297 34.062 -2.125 1 96 227 GLN B CA 1
ATOM 4113 C C . GLN B 1 227 ? -16.531 33.188 -2.164 1 96 227 GLN B C 1
ATOM 4115 O O . GLN B 1 227 ? -17.281 33.094 -1.186 1 96 227 GLN B O 1
ATOM 4120 N N . SER B 1 228 ? -16.672 32.5 -3.281 1 96.06 228 SER B N 1
ATOM 4121 C CA . SER B 1 228 ? -17.859 31.656 -3.447 1 96.06 228 SER B CA 1
ATOM 4122 C C . SER B 1 228 ? -17.578 30.219 -3.01 1 96.06 228 SER B C 1
ATOM 4124 O O . SER B 1 228 ? -18.5 29.391 -2.955 1 96.06 228 SER B O 1
ATOM 4126 N N . PHE B 1 229 ? -16.375 29.906 -2.727 1 97.56 229 PHE B N 1
ATOM 4127 C CA . PHE B 1 229 ? -16.016 28.547 -2.336 1 97.56 229 PHE B CA 1
ATOM 4128 C C . PHE B 1 229 ? -16.547 28.219 -0.941 1 97.56 229 PHE B C 1
ATOM 4130 O O . PHE B 1 229 ? -16.422 29.047 -0.027 1 97.56 229 PHE B O 1
ATOM 4137 N N . GLU B 1 230 ? -17.078 27.047 -0.765 1 97.88 230 GLU B N 1
ATOM 4138 C CA . GLU B 1 230 ? -17.781 26.641 0.455 1 97.88 230 GLU B CA 1
ATOM 4139 C C . GLU B 1 230 ? -16.828 26.672 1.658 1 97.88 230 GLU B C 1
ATOM 4141 O O . GLU B 1 230 ? -17.172 27.219 2.705 1 97.88 230 GLU B O 1
ATOM 4146 N N . MET B 1 231 ? -15.664 26.141 1.471 1 98.25 231 MET B N 1
ATOM 4147 C CA . MET B 1 231 ? -14.766 26.031 2.615 1 98.25 231 MET B CA 1
ATOM 4148 C C . MET B 1 231 ? -14.109 27.359 2.93 1 98.25 231 MET B C 1
ATOM 4150 O O . MET B 1 231 ? -13.789 27.641 4.086 1 98.25 231 MET B O 1
ATOM 4154 N N . MET B 1 232 ? -13.93 28.234 1.912 1 97.94 232 MET B N 1
ATOM 4155 C CA . MET B 1 232 ? -13.477 29.594 2.174 1 97.94 232 MET B CA 1
ATOM 4156 C C . MET B 1 232 ? -14.469 30.328 3.074 1 97.94 232 MET B C 1
ATOM 4158 O O . MET B 1 232 ? -14.062 31.031 4.008 1 97.94 232 MET B O 1
ATOM 4162 N N . ARG B 1 233 ? -15.695 30.109 2.785 1 97.5 233 ARG B N 1
ATOM 4163 C CA . ARG B 1 233 ? -16.75 30.734 3.582 1 97.5 233 ARG B CA 1
ATOM 4164 C C . ARG B 1 233 ? -16.797 30.125 4.98 1 97.5 233 ARG B C 1
ATOM 4166 O O . ARG B 1 233 ? -16.875 30.859 5.973 1 97.5 233 ARG B O 1
ATOM 4173 N N . HIS B 1 234 ? -16.734 28.859 5.016 1 97.75 234 HIS B N 1
ATOM 4174 C CA . HIS B 1 234 ? -16.859 28.141 6.285 1 97.75 234 HIS B CA 1
ATOM 4175 C C . HIS B 1 234 ? -15.766 28.578 7.258 1 97.75 234 HIS B C 1
ATOM 4177 O O . HIS B 1 234 ? -16.031 28.797 8.445 1 97.75 234 HIS B O 1
ATOM 4183 N N . PHE B 1 235 ? -14.562 28.734 6.762 1 97.69 235 PHE B N 1
ATOM 4184 C CA . PHE B 1 235 ? -13.43 29.016 7.641 1 97.69 235 PHE B CA 1
ATOM 4185 C C . PHE B 1 235 ? -13.234 30.516 7.816 1 97.69 235 PHE B C 1
ATOM 4187 O O . PHE B 1 235 ? -12.273 30.953 8.445 1 97.69 235 PHE B O 1
ATOM 4194 N N . GLY B 1 236 ? -14.094 31.359 7.172 1 96.12 236 GLY B N 1
ATOM 4195 C CA . GLY B 1 236 ? -14.07 32.812 7.363 1 96.12 236 GLY B CA 1
ATOM 4196 C C . GLY B 1 236 ? -13.023 33.5 6.508 1 96.12 236 GLY B C 1
ATOM 4197 O O . GLY B 1 236 ? -12.609 34.625 6.82 1 96.12 236 GLY B O 1
ATOM 4198 N N . TYR B 1 237 ? -12.648 32.812 5.43 1 97.38 237 TYR B N 1
ATOM 4199 C CA . TYR B 1 237 ? -11.602 33.375 4.582 1 97.38 237 TYR B CA 1
ATOM 4200 C C . TYR B 1 237 ? -12.203 34.156 3.422 1 97.38 237 TYR B C 1
ATOM 4202 O O . TYR B 1 237 ? -11.516 34.938 2.764 1 97.38 237 TYR B O 1
ATOM 4210 N N . ALA B 1 238 ? -13.453 33.969 3.121 1 95.88 238 ALA B N 1
ATOM 4211 C CA . ALA B 1 238 ? -14.07 34.469 1.888 1 95.88 238 ALA B CA 1
ATOM 4212 C C . ALA B 1 238 ? -14.117 35.969 1.846 1 95.88 238 ALA B C 1
ATOM 4214 O O . ALA B 1 238 ? -13.797 36.594 0.821 1 95.88 238 ALA B O 1
ATOM 4215 N N . ASN B 1 239 ? -14.422 36.656 2.984 1 92.06 239 ASN B N 1
ATOM 4216 C CA . ASN B 1 239 ? -14.727 38.094 2.955 1 92.06 239 ASN B CA 1
ATOM 4217 C C . ASN B 1 239 ? -13.664 38.906 3.684 1 92.06 239 ASN B C 1
ATOM 4219 O O . ASN B 1 239 ? -13.977 39.906 4.332 1 92.06 239 ASN B O 1
ATOM 4223 N N . LEU B 1 240 ? -12.523 38.5 3.562 1 93.94 240 LEU B N 1
ATOM 4224 C CA . LEU B 1 240 ? -11.43 39.25 4.184 1 93.94 240 LEU B CA 1
ATOM 4225 C C . LEU B 1 240 ? -11.055 40.469 3.34 1 93.94 240 LEU B C 1
ATOM 4227 O O . LEU B 1 240 ? -11.258 40.469 2.123 1 93.94 240 LEU B O 1
ATOM 4231 N N . SER B 1 241 ? -10.555 41.438 3.994 1 92.88 241 SER B N 1
ATOM 4232 C CA . SER B 1 241 ? -10.016 42.594 3.289 1 92.88 241 SER B CA 1
ATOM 4233 C C . SER B 1 241 ? -8.805 42.219 2.445 1 92.88 241 SER B C 1
ATOM 4235 O O . SER B 1 241 ? -8.258 41.125 2.598 1 92.88 241 SER B O 1
ATOM 4237 N N . ILE B 1 242 ? -8.43 43.062 1.544 1 90.62 242 ILE B N 1
ATOM 4238 C CA . ILE B 1 242 ? -7.219 42.906 0.742 1 90.62 242 ILE B CA 1
ATOM 4239 C C . ILE B 1 242 ? -6.316 44.125 0.922 1 90.62 242 ILE B C 1
ATOM 4241 O O . ILE B 1 242 ? -6.645 45.219 0.46 1 90.62 242 ILE B O 1
ATOM 4245 N N . PRO B 1 243 ? -5.234 44.062 1.624 1 91.44 243 PRO B N 1
ATOM 4246 C CA . PRO B 1 243 ? -4.668 42.844 2.236 1 91.44 243 PRO B CA 1
ATOM 4247 C C . PRO B 1 243 ? -5.5 42.344 3.412 1 91.44 243 PRO B C 1
ATOM 4249 O O . PRO B 1 243 ? -6.223 43.094 4.043 1 91.44 243 PRO B O 1
ATOM 4252 N N . PRO B 1 244 ? -5.289 41.062 3.697 1 94.69 244 PRO B N 1
ATOM 4253 C CA . PRO B 1 244 ? -6.125 40.469 4.738 1 94.69 244 PRO B CA 1
ATOM 4254 C C . PRO B 1 244 ? -5.645 40.812 6.148 1 94.69 244 PRO B C 1
ATOM 4256 O O . PRO B 1 244 ? -4.445 41 6.367 1 94.69 244 PRO B O 1
ATOM 4259 N N . VAL B 1 245 ? -6.566 40.906 7.02 1 93.88 245 VAL B N 1
ATOM 4260 C CA . VAL B 1 245 ? -6.301 40.969 8.453 1 93.88 245 VAL B CA 1
ATOM 4261 C C . VAL B 1 245 ? -6.789 39.688 9.125 1 93.88 245 VAL B C 1
ATOM 4263 O O . VAL B 1 245 ? -7.992 39.5 9.328 1 93.88 245 VAL B O 1
ATOM 4266 N N . TYR B 1 246 ? -5.875 38.844 9.484 1 95.19 246 TYR B N 1
ATOM 4267 C CA . TYR B 1 246 ? -6.23 37.531 10.039 1 95.19 246 TYR B CA 1
ATOM 4268 C C . TYR B 1 246 ? -6.418 37.625 11.555 1 95.19 246 TYR B C 1
ATOM 4270 O O . TYR B 1 246 ? -7.047 36.75 12.156 1 95.19 246 TYR B O 1
ATOM 4278 N N . GLY B 1 247 ? -5.895 38.625 12.18 1 92.62 247 GLY B N 1
ATOM 4279 C CA . GLY B 1 247 ? -5.941 38.812 13.617 1 92.62 247 GLY B CA 1
ATOM 4280 C C . GLY B 1 247 ? -4.848 39.719 14.148 1 92.62 247 GLY B C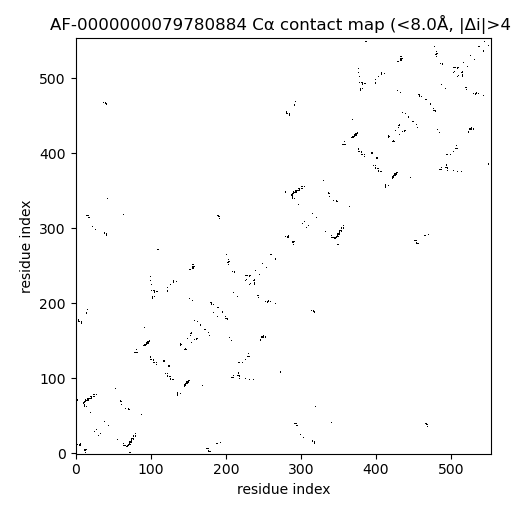 1
ATOM 4281 O O . GLY B 1 247 ? -4.078 40.281 13.367 1 92.62 247 GLY B O 1
ATOM 4282 N N . ILE B 1 248 ? -4.828 39.906 15.461 1 92.75 248 ILE B N 1
ATOM 4283 C CA . ILE B 1 248 ? -3.844 40.75 16.125 1 92.75 248 ILE B CA 1
ATOM 4284 C C . ILE B 1 248 ? -2.701 39.875 16.656 1 92.75 248 ILE B C 1
ATOM 4286 O O . ILE B 1 248 ? -2.922 39 17.484 1 92.75 248 ILE B O 1
ATOM 4290 N N . PRO B 1 249 ? -1.514 40.156 16.125 1 93.44 249 PRO B N 1
ATOM 4291 C CA . PRO B 1 249 ? -0.381 39.344 16.609 1 93.44 249 PRO B CA 1
ATOM 4292 C C . PRO B 1 249 ? -0.07 39.625 18.078 1 93.44 249 PRO B C 1
ATOM 4294 O O . PRO B 1 249 ? -0.273 40.719 18.578 1 93.44 249 PRO B O 1
ATOM 4297 N N . GLU B 1 250 ? 0.374 38.625 18.781 1 94.19 250 GLU B N 1
ATOM 4298 C CA . GLU B 1 250 ? 0.953 38.812 20.109 1 94.19 250 GLU B CA 1
ATOM 4299 C C . GLU B 1 250 ? 2.172 39.719 20.047 1 94.19 250 GLU B C 1
ATOM 4301 O O . GLU B 1 250 ? 2.869 39.781 19.031 1 94.19 250 GLU B O 1
ATOM 4306 N N . PRO B 1 251 ? 2.41 40.406 21.109 1 90.94 251 PRO B N 1
ATOM 4307 C CA . PRO B 1 251 ? 3.527 41.344 21.094 1 90.94 251 PRO B CA 1
ATOM 4308 C C . PRO B 1 251 ? 4.859 40.688 20.75 1 90.94 251 PRO B C 1
ATOM 4310 O O . PRO B 1 251 ? 5.656 41.25 20 1 90.94 251 PRO B O 1
ATOM 4313 N N . GLU B 1 252 ? 5.047 39.562 21.234 1 87.69 252 GLU B N 1
ATOM 4314 C CA . GLU B 1 252 ? 6.297 38.844 20.969 1 87.69 252 GLU B CA 1
ATOM 4315 C C . GLU B 1 252 ? 6.461 38.531 19.484 1 87.69 252 GLU B C 1
ATOM 4317 O O . GLU B 1 252 ? 7.578 38.531 18.969 1 87.69 252 GLU B O 1
ATOM 4322 N N . VAL B 1 253 ? 5.371 38.219 18.859 1 87.62 253 VAL B N 1
ATOM 4323 C CA . VAL B 1 253 ? 5.391 37.938 17.438 1 87.62 253 VAL B CA 1
ATOM 4324 C C . VAL B 1 253 ? 5.754 39.188 16.641 1 87.62 253 VAL B C 1
ATOM 4326 O O . VAL B 1 253 ? 6.535 39.094 15.695 1 87.62 253 VAL B O 1
ATOM 4329 N N . GLU B 1 254 ? 5.234 40.25 17.047 1 85.88 254 GLU B N 1
ATOM 4330 C CA . GLU B 1 254 ? 5.551 41.531 16.391 1 85.88 254 GLU B CA 1
ATOM 4331 C C . GLU B 1 254 ? 7.031 41.875 16.531 1 85.88 254 GLU B C 1
ATOM 4333 O O . GLU B 1 254 ? 7.668 42.312 15.578 1 85.88 254 GLU B O 1
ATOM 4338 N N . GLU B 1 255 ? 7.457 41.625 17.703 1 84.44 255 GLU B N 1
ATOM 4339 C CA . GLU B 1 255 ? 8.859 41.906 17.969 1 84.44 255 GLU B CA 1
ATOM 4340 C C . GLU B 1 255 ? 9.781 41.031 17.141 1 84.44 255 GLU B C 1
ATOM 4342 O O . GLU B 1 255 ? 10.766 41.5 16.578 1 84.44 255 GLU B O 1
ATOM 4347 N N . ARG B 1 256 ? 9.453 39.812 17.094 1 81.69 256 ARG B N 1
ATOM 4348 C CA . ARG B 1 256 ? 10.258 38.844 16.328 1 81.69 256 ARG B CA 1
ATOM 4349 C C . ARG B 1 256 ? 10.219 39.188 14.844 1 81.69 256 ARG B C 1
ATOM 4351 O O . ARG B 1 256 ? 11.227 39.031 14.148 1 81.69 256 ARG B O 1
ATOM 4358 N N . ALA B 1 257 ? 9.047 39.5 14.398 1 78.69 257 ALA B N 1
ATOM 4359 C CA . ALA B 1 257 ? 8.898 39.875 12.992 1 78.69 257 ALA B CA 1
ATOM 4360 C C . ALA B 1 257 ? 9.789 41.062 12.633 1 78.69 257 ALA B C 1
ATOM 4362 O O . ALA B 1 257 ? 10.391 41.094 11.562 1 78.69 257 ALA B O 1
ATOM 4363 N N . ARG B 1 258 ? 9.867 41.969 13.516 1 78.38 258 ARG B N 1
ATOM 4364 C CA . ARG B 1 258 ? 10.703 43.125 13.305 1 78.38 258 ARG B CA 1
ATOM 4365 C C . ARG B 1 258 ? 12.18 42.75 13.234 1 78.38 258 ARG B C 1
ATOM 4367 O O . ARG B 1 258 ? 12.93 43.281 12.406 1 78.38 258 ARG B O 1
ATOM 4374 N N . LEU B 1 259 ? 12.531 41.812 14.039 1 77.75 259 LEU B N 1
ATOM 4375 C CA . LEU B 1 259 ? 13.914 41.375 14.086 1 77.75 259 LEU B CA 1
ATOM 4376 C C . LEU B 1 259 ? 14.266 40.562 12.836 1 77.75 259 LEU B C 1
ATOM 4378 O O . LEU B 1 259 ? 15.367 40.688 12.297 1 77.75 259 LEU B O 1
ATOM 4382 N N . LEU B 1 260 ? 13.336 39.781 12.445 1 78 260 LEU B N 1
ATOM 4383 C CA . LEU B 1 260 ? 13.562 38.938 11.273 1 78 260 LEU B CA 1
ATOM 4384 C C . LEU B 1 260 ? 13.664 39.781 10.008 1 78 260 LEU B C 1
ATOM 4386 O O . LEU B 1 260 ? 14.398 39.438 9.078 1 78 260 LEU B O 1
ATOM 4390 N N . ALA B 1 261 ? 12.945 40.844 10 1 75.06 261 ALA B N 1
ATOM 4391 C CA . ALA B 1 261 ? 12.953 41.75 8.836 1 75.06 261 ALA B CA 1
ATOM 4392 C C . ALA B 1 261 ? 14.352 42.312 8.586 1 75.06 261 ALA B C 1
ATOM 4394 O O . ALA B 1 261 ? 14.68 42.688 7.457 1 75.06 261 ALA B O 1
ATOM 4395 N N . LYS B 1 262 ? 15.188 42.188 9.586 1 72.88 262 LYS B N 1
ATOM 4396 C CA . LYS B 1 262 ? 16.547 42.719 9.484 1 72.88 262 LYS B CA 1
ATOM 4397 C C . LYS B 1 262 ? 17.531 41.625 9.141 1 72.88 262 LYS B C 1
ATOM 4399 O O . LYS B 1 262 ? 18.703 41.875 8.82 1 72.88 262 LYS B O 1
ATOM 4404 N N . ASN B 1 263 ? 17.094 40.438 9.133 1 72.94 263 ASN B N 1
ATOM 4405 C CA . ASN B 1 263 ? 17.953 39.281 8.891 1 72.94 263 ASN B CA 1
ATOM 4406 C C . ASN B 1 263 ? 18.109 39 7.398 1 72.94 263 ASN B C 1
ATOM 4408 O O . ASN B 1 263 ? 17.125 38.75 6.695 1 72.94 263 ASN B O 1
ATOM 4412 N N . THR B 1 264 ? 19.328 38.969 6.879 1 70.31 264 THR B N 1
ATOM 4413 C CA . THR B 1 264 ? 19.641 38.844 5.461 1 70.31 264 THR B CA 1
ATOM 4414 C C . THR B 1 264 ? 19.234 37.469 4.938 1 70.31 264 THR B C 1
ATOM 4416 O O . THR B 1 264 ? 18.703 37.344 3.83 1 70.31 264 THR B O 1
ATOM 4419 N N . GLU B 1 265 ? 19.5 36.438 5.688 1 68.25 265 GLU B N 1
ATOM 4420 C CA . GLU B 1 265 ? 19.156 35.062 5.266 1 68.25 265 GLU B CA 1
ATOM 4421 C C . GLU B 1 265 ? 17.656 34.906 5.133 1 68.25 265 GLU B C 1
ATOM 4423 O O . GLU B 1 265 ? 17.172 34.219 4.219 1 68.25 265 GLU B O 1
ATOM 4428 N N . PHE B 1 266 ? 17 35.594 6.043 1 71.06 266 PHE B N 1
ATOM 4429 C CA . PHE B 1 266 ? 15.539 35.531 6.027 1 71.06 266 PHE B CA 1
ATOM 4430 C C . PHE B 1 266 ? 14.984 36.281 4.812 1 71.06 266 PHE B C 1
ATOM 4432 O O . PHE B 1 266 ? 14.031 35.812 4.176 1 71.06 266 PHE B O 1
ATOM 4439 N N . LYS B 1 267 ? 15.602 37.344 4.473 1 68.06 267 LYS B N 1
ATOM 4440 C CA . LYS B 1 267 ? 15.164 38.125 3.318 1 68.06 267 LYS B CA 1
ATOM 4441 C C . LYS B 1 267 ? 15.305 37.312 2.027 1 68.06 267 LYS B C 1
ATOM 4443 O O . LYS B 1 267 ? 14.477 37.438 1.12 1 68.06 267 LYS B O 1
ATOM 4448 N N . LYS B 1 268 ? 16.266 36.438 1.968 1 64.38 268 LYS B N 1
ATOM 4449 C CA . LYS B 1 268 ? 16.547 35.625 0.779 1 64.38 268 LYS B CA 1
ATOM 4450 C C . LYS B 1 268 ? 15.453 34.594 0.561 1 64.38 268 LYS B C 1
ATOM 4452 O O . LYS B 1 268 ? 15.164 34.219 -0.578 1 64.38 268 LYS B O 1
ATOM 4457 N N . LEU B 1 269 ? 14.953 34.156 1.672 1 60.81 269 LEU B N 1
ATOM 4458 C CA . LEU B 1 269 ? 13.891 33.156 1.607 1 60.81 269 LEU B CA 1
ATOM 4459 C C . LEU B 1 269 ? 12.688 33.688 0.834 1 60.81 269 LEU B C 1
ATOM 4461 O O . LEU B 1 269 ? 12.031 32.938 0.1 1 60.81 269 LEU B O 1
ATOM 4465 N N . PHE B 1 270 ? 12.492 35 0.907 1 58.31 270 PHE B N 1
ATOM 4466 C CA . PHE B 1 270 ? 11.305 35.594 0.28 1 58.31 270 PHE B CA 1
ATOM 4467 C C . PHE B 1 270 ? 11.695 36.438 -0.919 1 58.31 270 PHE B C 1
ATOM 4469 O O . PHE B 1 270 ? 10.844 36.812 -1.737 1 58.31 270 PHE B O 1
ATOM 4476 N N . SER B 1 271 ? 13.008 36.906 -0.934 1 55.44 271 SER B N 1
ATOM 4477 C CA . SER B 1 271 ? 13.477 37.656 -2.107 1 55.44 271 SER B CA 1
ATOM 4478 C C . SER B 1 271 ? 13.664 36.719 -3.301 1 55.44 271 SER B C 1
ATOM 4480 O O . SER B 1 271 ? 13.398 37.094 -4.441 1 55.44 271 SER B O 1
ATOM 4482 N N . LEU B 1 272 ? 14.305 35.531 -3.125 1 46.09 272 LEU B N 1
ATOM 4483 C CA . LEU B 1 272 ? 14.539 34.594 -4.223 1 46.09 272 LEU B CA 1
ATOM 4484 C C . LEU B 1 272 ? 13.211 34.125 -4.812 1 46.09 272 LEU B C 1
ATOM 4486 O O . LEU B 1 272 ? 13.188 33.531 -5.895 1 46.09 272 LEU B O 1
ATOM 4490 N N . MET B 1 273 ? 12.234 34.188 -4.043 1 45.22 273 MET B N 1
ATOM 4491 C CA . MET B 1 273 ? 10.938 33.875 -4.637 1 45.22 273 MET B CA 1
ATOM 4492 C C . MET B 1 273 ? 10.539 34.938 -5.656 1 45.22 273 MET B C 1
ATOM 4494 O O . MET B 1 273 ? 9.75 34.656 -6.562 1 45.22 273 MET B O 1
ATOM 4498 N N . THR B 1 274 ? 11.016 36.25 -5.59 1 40.66 274 THR B N 1
ATOM 4499 C CA . THR B 1 274 ? 10.695 37.312 -6.516 1 40.66 274 THR B CA 1
ATOM 4500 C C . THR B 1 274 ? 11.602 37.281 -7.738 1 40.66 274 THR B C 1
ATOM 4502 O O . THR B 1 274 ? 11.203 37.688 -8.828 1 40.66 274 THR B O 1
ATOM 4505 N N . GLU B 1 275 ? 12.812 36.938 -7.664 1 37.19 275 GLU B N 1
ATOM 4506 C CA . GLU B 1 275 ? 13.68 37.094 -8.82 1 37.19 275 GLU B CA 1
ATOM 4507 C C . GLU B 1 275 ? 13.453 36 -9.852 1 37.19 275 GLU B C 1
ATOM 4509 O O . GLU B 1 275 ? 13.93 36.094 -10.984 1 37.19 275 GLU B O 1
ATOM 4514 N N . LYS B 1 276 ? 12.953 34.875 -9.398 1 38.62 276 LYS B N 1
ATOM 4515 C CA . LYS B 1 276 ? 12.82 33.938 -10.5 1 38.62 276 LYS B CA 1
ATOM 4516 C C . LYS B 1 276 ? 11.555 34.188 -11.305 1 38.62 276 LYS B C 1
ATOM 4518 O O . LYS B 1 276 ? 11.125 33.344 -12.102 1 38.62 276 LYS B O 1
ATOM 4523 N N . SER B 1 277 ? 10.836 35.312 -11.164 1 26.94 277 SER B N 1
ATOM 4524 C CA . SER B 1 277 ? 9.914 35.656 -12.25 1 26.94 277 SER B CA 1
ATOM 4525 C C . SER B 1 277 ? 10.656 36.25 -13.43 1 26.94 277 SER B C 1
ATOM 4527 O O . SER B 1 277 ? 11.562 37.062 -13.25 1 26.94 277 SER B O 1
#

Foldseek 3Di:
DQLLQCLDQQEHAAEALVVLLVLLCCLQPPVVVCQVVCVVVVHHPVNSLVVSLVVNVCSQCVVDDDHNYYHYDDPPSLLSVLVVCVSCVPAAEEAEDAQLLLVLQVCLLVVDDDPPQPNVDSLSSSVVSLVSCVRRVVSQVVDLRYHYDYPLCCLQEVVVVVVVVCVSVVHDDDCCSQVSLVRCVSHPYDPPPPCVLVVNAHRECVSRQQSLDPPGPDDPVSLQVSLPRPVCVVVVNNDADRSGDPDHGDPVSVVSNVVLVPPPSSCCVVVVSPPVD/DQLLQCLDQQEHAAEALVVLLVLLCCLQPPVVVCQVVCVVVVHHPVNSLVVSLVVNVCSQCVVDDDHNYYHYDDPPSLLSVLVVCVSCVPAAEEAEDAQLLLVLQVCQLVVDDDPPQPNVDSLSSSVVSLVSCVRRVVSQVVDLRYHYDYPLCCLQEVVVVVVVVCVSVVHDDDCCSQVSLVRCVSHPYDPPPPCVLPVNAHRECVSRQQSLDPPGPDDPVSLQVSLPRPVCVVVVNNDADRSGDPDHGDPVSVVSNVVLVPPPSSCCVVVVSVPVD

Secondary structure (DSSP, 8-state):
-HHHHHTSTTEE--S--SSHHHHHHIIIIIGGGGHHHHHHTT--HHHHHHHHHHHHHHHHHHTS---SEE----TTGGGGHHHHHHH-TT--EEEEE--HHHHHHHHHHHT---TT--TT-HHHHHHHHHHHHHHHHHHHHT-TTEEEEEHHHHHHSHHHHHHHHHHHHT----GGGG-GGG-GGGS---TTSTTHHHHTSPP-SGGGSGGGSTT-SS-HHHHHHHTT-HHHHHTT-TT--SS----PPPHHHHHHHHHHTT-HHHHHHHHHHHHT-/-HHHHHTSTTEE--S--SSHHHHHHIIIIIGGGGHHHHHHTT--HHHHHHHHHHHHHHHHHHTS---SEE----TTGGGGHHHHHHH-TT--EEEEE--HHHHHHHHHHHT---TT--TT-HHHHHHHHHHHHHHHHHHHHT-TTEEEEEHHHHHHSHHHHHHHHHHHHT----GGGG-GGG-GGGS---TTSTTHHHHTSPP-SGGGSGGGSTT-SS-HHHHHHHTT-HHHHHTT-TT--SS----PPPHHHHHHHHHHTT-HHHHHHHHHHHHT-

Nearest PDB structures (foldseek):
  8w5z-assembly1_C  TM=8.914E-01  e=2.324E-18  Ixodes
  3ap3-assembly2_D  TM=9.246E-01  e=2.067E-16  Homo sapiens
  5wri-assembly1_B  TM=9.212E-01  e=1.002E-15  Homo sapiens
  3ap3-assembly1_B  TM=9.031E-01  e=1.106E-15  Homo sapiens
  3ap3-assembly1_A  TM=8.924E-01  e=7.830E-16  Homo sapiens